Protein AF-0000000078526941 (afdb_homodimer)

Solvent-accessible surface area (backbone atoms only — not comparable to full-atom values): 28448 Å² total; per-residue (Å²): 133,86,67,79,76,49,53,84,57,58,73,70,50,48,55,51,50,52,54,52,51,52,60,54,67,72,49,60,57,51,63,26,25,30,40,32,34,71,76,80,59,35,46,55,69,40,60,21,77,49,77,36,78,25,61,49,45,51,50,58,53,51,48,50,30,51,52,49,33,34,74,72,66,79,38,60,50,76,45,76,42,67,46,41,68,89,61,43,47,74,73,50,45,61,66,61,71,40,65,74,49,40,65,40,28,41,50,33,33,51,42,41,25,56,22,48,49,10,31,24,35,42,41,53,48,41,67,73,65,32,58,67,53,34,42,48,45,40,45,70,73,67,35,83,68,46,43,73,68,62,60,72,84,41,59,69,47,45,73,72,69,48,60,34,31,28,24,34,44,56,52,48,50,53,52,46,30,28,73,71,27,61,39,91,34,49,68,59,10,50,51,53,47,54,49,24,48,54,42,66,74,50,69,28,57,42,41,54,38,64,71,41,96,80,44,52,59,46,29,38,40,52,18,63,51,95,33,26,38,35,41,33,35,35,40,49,51,93,55,30,30,39,40,24,42,40,30,38,66,26,55,44,66,63,50,36,51,48,42,16,50,51,43,39,52,51,49,48,66,66,44,58,88,105,134,85,66,79,76,49,53,83,58,58,73,71,50,48,55,49,50,53,53,52,51,52,58,55,67,72,49,61,57,51,65,26,25,31,39,33,35,69,76,81,60,35,46,56,68,43,60,22,76,50,76,36,77,26,62,50,44,51,50,58,52,51,48,51,28,52,53,49,33,34,74,71,66,79,38,60,50,77,45,75,41,66,48,42,69,88,60,44,45,74,66,54,50,60,67,61,72,38,62,74,49,40,65,40,29,42,48,33,31,51,43,41,25,54,22,47,49,10,31,25,35,41,41,53,46,41,67,73,65,33,58,67,55,34,41,49,45,41,44,71,71,67,36,82,67,44,44,72,68,61,59,73,83,42,58,68,46,45,74,71,68,48,60,36,29,28,23,33,45,58,51,47,50,52,52,46,30,27,74,71,26,60,39,92,34,50,68,59,10,50,51,54,46,55,47,25,48,56,43,66,75,51,72,29,57,41,40,54,38,64,70,42,94,80,44,53,56,46,31,37,42,53,17,63,52,94,32,26,39,35,40,34,34,36,41,49,50,93,56,31,30,38,40,25,42,40,31,38,66,25,53,44,66,62,50,37,51,48,43,17,50,51,43,40,52,51,49,47,66,66,45,55,88,106

Structure (mmCIF, N/CA/C/O backbone):
data_AF-0000000078526941-model_v1
#
loop_
_entity.id
_entity.type
_entity.pdbx_description
1 polymer Beta-lactamase
#
loop_
_atom_site.group_PDB
_atom_site.id
_atom_site.type_symbol
_atom_site.label_atom_id
_atom_site.label_alt_id
_atom_site.label_comp_id
_atom_site.label_asym_id
_atom_site.label_entity_id
_atom_site.label_seq_id
_atom_site.pdbx_PDB_ins_code
_atom_site.Cartn_x
_atom_site.Cartn_y
_atom_site.Cartn_z
_atom_site.occupancy
_atom_site.B_iso_or_equiv
_atom_site.auth_seq_id
_a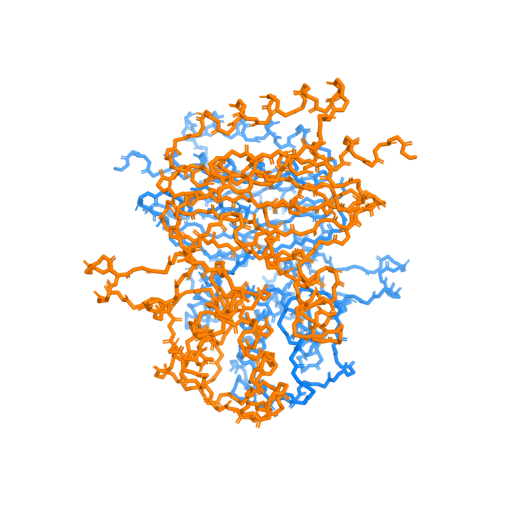tom_site.auth_comp_id
_atom_site.auth_asym_id
_atom_site.auth_atom_id
_atom_site.pdbx_PDB_model_num
ATOM 1 N N . MET A 1 1 ? 6.113 37.344 11.961 1 23.55 1 MET A N 1
ATOM 2 C CA . MET A 1 1 ? 7.398 36.781 11.57 1 23.55 1 MET A CA 1
ATOM 3 C C . MET A 1 1 ? 8.016 36 12.727 1 23.55 1 MET A C 1
ATOM 5 O O . MET A 1 1 ? 9.242 35.875 12.82 1 23.55 1 MET A O 1
ATOM 9 N N . SER A 1 2 ? 7.176 35.531 13.719 1 27.25 2 SER A N 1
ATOM 10 C CA . SER A 1 2 ? 7.504 34.906 15.008 1 27.25 2 SER A CA 1
ATOM 11 C C . SER A 1 2 ? 8.234 33.594 14.812 1 27.25 2 SER A C 1
ATOM 13 O O . SER A 1 2 ? 7.707 32.656 14.195 1 27.25 2 SER A O 1
ATOM 15 N N . GLY A 1 3 ? 9.555 33.656 14.625 1 29.44 3 GLY A N 1
ATOM 16 C CA . GLY A 1 3 ? 10.531 32.562 14.547 1 29.44 3 GLY A CA 1
ATOM 17 C C . GLY A 1 3 ? 10.414 31.578 15.68 1 29.44 3 GLY A C 1
ATOM 18 O O . GLY A 1 3 ? 10.516 31.938 16.859 1 29.44 3 GLY A O 1
ATOM 19 N N . CYS A 1 4 ? 9.594 30.578 15.633 1 35.75 4 CYS A N 1
ATOM 20 C CA . CYS A 1 4 ? 9.633 29.578 16.703 1 35.75 4 CYS A CA 1
ATOM 21 C C . CYS A 1 4 ? 11.062 29.281 17.125 1 35.75 4 CYS A C 1
ATOM 23 O O . CYS A 1 4 ? 11.898 28.906 16.297 1 35.75 4 CYS A O 1
ATOM 25 N N . GLN A 1 5 ? 11.508 29.984 18.125 1 34.91 5 GLN A N 1
ATOM 26 C CA . GLN A 1 5 ? 12.828 29.812 18.703 1 34.91 5 GLN A CA 1
ATOM 27 C C . GLN A 1 5 ? 13.07 28.359 19.094 1 34.91 5 GLN A C 1
ATOM 29 O O . GLN A 1 5 ? 12.469 27.859 20.047 1 34.91 5 GLN A O 1
ATOM 34 N N . PHE A 1 6 ? 13.305 27.469 18.094 1 45.41 6 PHE A N 1
ATOM 35 C CA . PHE A 1 6 ? 13.852 26.141 18.391 1 45.41 6 PHE A CA 1
ATOM 36 C C . PHE A 1 6 ? 14.977 26.25 19.406 1 45.41 6 PHE A C 1
ATOM 38 O O . PHE A 1 6 ? 15.867 27.078 19.281 1 45.41 6 PHE A O 1
ATOM 45 N N . ARG A 1 7 ? 14.672 25.922 20.594 1 49.41 7 ARG A N 1
ATOM 46 C CA . ARG A 1 7 ? 15.711 25.844 21.609 1 49.41 7 ARG A CA 1
ATOM 47 C C . ARG A 1 7 ? 17 25.25 21.047 1 49.41 7 ARG A C 1
ATOM 49 O O . ARG A 1 7 ? 16.953 24.297 20.281 1 49.41 7 ARG A O 1
ATOM 56 N N . PRO A 1 8 ? 18.078 25.812 21.375 1 45.41 8 PRO A N 1
ATOM 57 C CA . PRO A 1 8 ? 19.406 25.344 20.969 1 45.41 8 PRO A CA 1
ATOM 58 C C . PRO A 1 8 ? 19.672 23.891 21.375 1 45.41 8 PRO A C 1
ATOM 60 O O . PRO A 1 8 ? 19.484 23.531 22.531 1 45.41 8 PRO A O 1
ATOM 63 N N . ALA A 1 9 ? 19.438 22.906 20.5 1 49.16 9 ALA A N 1
ATOM 64 C CA . ALA A 1 9 ? 19.688 21.484 20.719 1 49.16 9 ALA A CA 1
ATOM 65 C C . ALA A 1 9 ? 21.094 21.266 21.297 1 49.16 9 ALA A C 1
ATOM 67 O O . ALA A 1 9 ? 22 22.047 21.016 1 49.16 9 ALA A O 1
ATOM 68 N N . GLY A 1 10 ? 21.203 20.469 22.266 1 49.44 10 GLY A N 1
ATOM 69 C CA . GLY A 1 10 ? 22.531 20.031 22.703 1 49.44 10 GLY A CA 1
ATOM 70 C C . GLY A 1 10 ? 23.422 19.641 21.547 1 49.44 10 GLY A C 1
ATOM 71 O O . GLY A 1 10 ? 22.953 19.438 20.422 1 49.44 10 GLY A O 1
ATOM 72 N N . SER A 1 11 ? 24.812 19.703 21.672 1 49.84 11 SER A N 1
ATOM 73 C CA . SER A 1 11 ? 25.875 19.484 20.688 1 49.84 11 SER A CA 1
ATOM 74 C C . SER A 1 11 ? 25.562 18.297 19.797 1 49.84 11 SER A C 1
ATOM 76 O O . SER A 1 11 ? 25.719 18.359 18.578 1 49.84 11 SER A O 1
ATOM 78 N N . 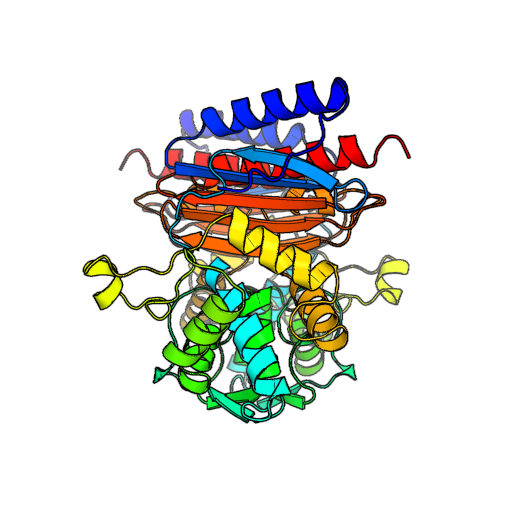LEU A 1 12 ? 25.078 17.203 20.297 1 51.94 12 LEU A N 1
ATOM 79 C CA . LEU A 1 12 ? 24.797 16 19.531 1 51.94 12 LEU A CA 1
ATOM 80 C C . LEU A 1 12 ? 23.625 16.203 18.578 1 51.94 12 LEU A C 1
ATOM 82 O O . LEU A 1 12 ? 23.625 15.703 17.453 1 51.94 12 LEU A O 1
ATOM 86 N N . PHE A 1 13 ? 22.828 17.016 19 1 66.38 13 PHE A N 1
ATOM 87 C CA . PHE A 1 13 ? 21.672 17.266 18.156 1 66.38 13 PHE A CA 1
ATOM 88 C C . PHE A 1 13 ? 22.031 18.219 17.016 1 66.38 13 PHE A C 1
ATOM 90 O O . PHE A 1 13 ? 21.531 18.078 15.898 1 66.38 13 PHE A O 1
ATOM 97 N N . ILE A 1 14 ? 23.031 18.969 17.328 1 69.06 14 ILE A N 1
ATOM 98 C CA . ILE A 1 14 ? 23.469 19.906 16.297 1 69.06 14 ILE A CA 1
ATOM 99 C C . ILE A 1 14 ? 24.156 19.156 15.172 1 69.06 14 ILE A C 1
ATOM 101 O O . ILE A 1 14 ? 23.922 19.438 13.992 1 69.06 14 ILE A O 1
ATOM 105 N N . GLY A 1 15 ? 24.984 18.188 15.531 1 75.06 15 GLY A N 1
ATOM 106 C CA . GLY A 1 15 ? 25.656 17.375 14.531 1 75.06 15 GLY A CA 1
ATOM 107 C C . GLY A 1 15 ? 24.688 16.594 13.656 1 75.06 15 GLY A C 1
ATOM 108 O O . GLY A 1 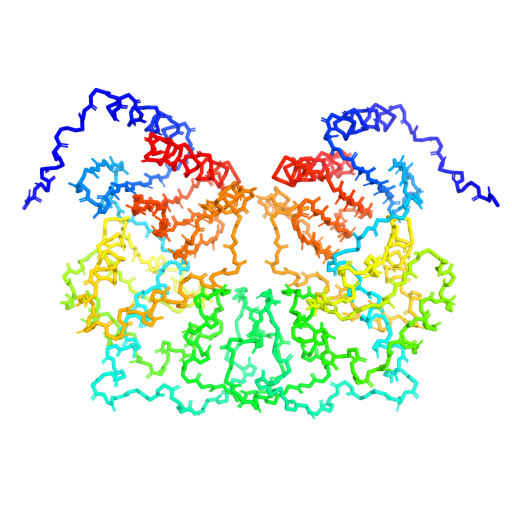15 ? 24.859 16.531 12.438 1 75.06 15 GLY A O 1
ATOM 109 N N . MET A 1 16 ? 23.688 16.141 14.203 1 83.88 16 MET A N 1
ATOM 110 C CA . MET A 1 16 ? 22.703 15.359 13.461 1 83.88 16 MET A CA 1
ATOM 111 C C . MET A 1 16 ? 21.922 16.234 12.5 1 83.88 16 MET A C 1
ATOM 113 O O . MET A 1 16 ? 21.641 15.844 11.367 1 83.88 16 MET A O 1
ATOM 117 N N . ASN A 1 17 ? 21.688 17.391 12.992 1 90.44 17 ASN A N 1
ATOM 118 C CA . ASN A 1 17 ? 20.984 18.344 12.148 1 90.44 17 ASN A CA 1
ATOM 119 C C . ASN A 1 17 ? 21.75 18.641 10.867 1 90.44 17 ASN A C 1
ATOM 121 O O . ASN A 1 17 ? 21.172 18.625 9.773 1 90.44 17 ASN A O 1
ATOM 125 N N . ASP A 1 18 ? 23.016 18.844 11.023 1 92.75 18 ASP A N 1
ATOM 126 C CA . ASP A 1 18 ? 23.844 19.172 9.867 1 92.75 18 ASP A CA 1
ATOM 127 C C . ASP A 1 18 ? 23.938 17.984 8.906 1 92.75 18 ASP A C 1
ATOM 129 O O . ASP A 1 18 ? 23.922 18.172 7.684 1 92.75 18 ASP A O 1
ATOM 133 N N . GLU A 1 19 ? 24.062 16.875 9.445 1 94.81 19 GLU A N 1
ATOM 134 C CA . GLU A 1 19 ? 24.156 15.68 8.625 1 94.81 19 GLU A CA 1
ATOM 135 C C . GLU A 1 19 ? 22.891 15.461 7.816 1 94.81 19 GLU A C 1
ATOM 137 O O . GLU A 1 19 ? 22.938 15.086 6.645 1 94.81 19 GLU A O 1
ATOM 142 N N . ILE A 1 20 ? 21.781 15.625 8.453 1 97 20 ILE A N 1
ATOM 143 C CA . ILE A 1 20 ? 20.484 15.438 7.785 1 97 20 ILE A CA 1
ATOM 144 C C . ILE A 1 20 ? 20.312 16.484 6.684 1 97 20 ILE A C 1
ATOM 146 O O . ILE A 1 20 ? 19.938 16.141 5.559 1 97 20 ILE A O 1
ATOM 150 N N . ILE A 1 21 ? 20.641 17.703 6.98 1 96.44 21 ILE A N 1
ATOM 151 C CA . ILE A 1 21 ? 20.516 18.781 6.004 1 96.44 21 ILE A CA 1
ATOM 152 C C . ILE A 1 21 ? 21.422 18.516 4.809 1 96.44 21 ILE A C 1
ATOM 154 O O . ILE A 1 21 ? 21.031 18.734 3.66 1 96.44 21 ILE A O 1
ATOM 158 N N . GLU A 1 22 ? 22.594 17.984 5.066 1 96.56 22 GLU A N 1
ATOM 159 C CA . GLU A 1 22 ? 23.531 17.641 3.996 1 96.56 22 GLU A CA 1
ATOM 160 C C . GLU A 1 22 ? 22.938 16.578 3.078 1 96.56 22 GLU A C 1
ATOM 162 O O . GLU A 1 22 ? 23.078 16.656 1.856 1 96.56 22 GLU A O 1
ATOM 167 N N . LYS A 1 23 ? 22.359 15.578 3.643 1 97.75 23 LYS A N 1
ATOM 168 C CA . LYS A 1 23 ? 21.703 14.539 2.854 1 97.75 23 LYS A CA 1
ATOM 169 C C . LYS A 1 23 ? 20.594 15.125 1.984 1 97.75 23 LYS A C 1
ATOM 171 O O . LYS A 1 23 ? 20.453 14.758 0.818 1 97.75 23 LYS A O 1
ATOM 176 N N . LEU A 1 24 ? 19.812 16.031 2.557 1 98.44 24 LEU A N 1
ATOM 177 C CA . LEU A 1 24 ? 18.703 16.641 1.848 1 98.44 24 LEU A CA 1
ATOM 178 C C . LEU A 1 24 ? 19.188 17.531 0.708 1 98.44 24 LEU A C 1
ATOM 180 O O . LEU A 1 24 ? 18.578 17.578 -0.362 1 98.44 24 LEU A O 1
ATOM 184 N N . GLU A 1 25 ? 20.281 18.203 0.918 1 97.75 25 GLU A N 1
ATOM 185 C CA . GLU A 1 25 ? 20.828 19.141 -0.053 1 97.75 25 GLU A CA 1
ATOM 186 C C . GLU A 1 25 ? 21.375 18.406 -1.282 1 97.75 25 GLU A C 1
ATOM 188 O O . GLU A 1 25 ? 21.5 19 -2.355 1 97.75 25 GLU A O 1
ATOM 193 N N . GLN A 1 26 ? 21.641 17.141 -1.197 1 98 26 GLN A N 1
ATOM 194 C CA . GLN A 1 26 ? 22.203 16.359 -2.297 1 98 26 GLN A CA 1
ATOM 195 C C . GLN A 1 26 ? 21.109 15.898 -3.264 1 98 26 GLN A C 1
ATOM 197 O O . GLN A 1 26 ? 21.406 15.445 -4.371 1 98 26 GLN A O 1
ATOM 202 N N . LEU A 1 27 ? 19.891 16.016 -2.84 1 98.56 27 LEU A N 1
ATOM 203 C CA . LEU A 1 27 ? 18.781 15.602 -3.684 1 98.56 27 LEU A CA 1
ATOM 204 C C . LEU A 1 27 ? 18.406 16.703 -4.68 1 98.56 27 LEU A C 1
ATOM 206 O O . LEU A 1 27 ? 18.438 17.891 -4.34 1 98.56 27 LEU A O 1
ATOM 210 N N . PRO A 1 28 ? 18.125 16.391 -5.887 1 98.62 28 PRO A N 1
ATOM 211 C CA . PRO A 1 28 ? 17.641 17.391 -6.832 1 98.62 28 PRO A CA 1
ATOM 212 C C . PRO A 1 28 ? 16.219 17.875 -6.516 1 98.62 28 PRO A C 1
ATOM 214 O O . PRO A 1 28 ? 15.484 17.188 -5.805 1 98.62 28 PRO A O 1
ATOM 217 N N . GLY A 1 29 ? 15.836 19.047 -7.035 1 98.69 29 GLY A N 1
ATOM 218 C CA . GLY A 1 29 ? 14.477 19.562 -6.918 1 98.69 29 GLY A CA 1
ATOM 219 C C . GLY A 1 29 ? 14.258 20.391 -5.664 1 98.69 29 GLY A C 1
ATOM 220 O O . GLY A 1 29 ? 15.203 20.969 -5.125 1 98.69 29 GLY A O 1
ATOM 221 N N . ARG A 1 30 ? 13.047 20.609 -5.301 1 98.81 30 ARG A N 1
ATOM 222 C CA . ARG A 1 30 ? 12.648 21.359 -4.117 1 98.81 30 ARG A CA 1
ATOM 223 C C . ARG A 1 30 ? 12.352 20.422 -2.949 1 98.81 30 ARG A C 1
ATOM 225 O O . ARG A 1 30 ? 11.391 19.641 -2.996 1 98.81 30 ARG A O 1
ATOM 232 N N . ILE A 1 31 ? 13.156 20.5 -1.994 1 98.81 31 ILE A N 1
ATOM 233 C CA . ILE A 1 31 ? 13.055 19.625 -0.825 1 98.81 31 ILE A CA 1
ATOM 234 C C . ILE A 1 31 ? 12.727 20.469 0.41 1 98.81 31 ILE A C 1
ATOM 236 O O . ILE A 1 31 ? 13.273 21.562 0.594 1 98.81 31 ILE A O 1
ATOM 240 N N . SER A 1 32 ? 11.797 20.047 1.184 1 98.81 32 SER A N 1
ATOM 241 C CA . SER A 1 32 ? 11.43 20.656 2.463 1 98.81 32 SER A CA 1
ATOM 242 C C . SER A 1 32 ? 11.391 19.609 3.572 1 98.81 32 SER A C 1
ATOM 244 O O . SER A 1 32 ? 11.125 18.422 3.314 1 98.81 32 SER A O 1
ATOM 246 N N . PHE A 1 33 ? 11.727 20.031 4.773 1 98.81 33 PHE A N 1
ATOM 247 C CA . PHE A 1 33 ? 11.844 19.109 5.898 1 98.81 33 PHE A CA 1
ATOM 248 C C . PHE A 1 33 ? 11.508 19.797 7.211 1 98.81 33 PHE A C 1
ATOM 250 O O . PHE A 1 33 ? 11.812 20.984 7.383 1 98.81 33 PHE A O 1
ATOM 257 N N . LEU A 1 34 ? 10.828 19.109 8.07 1 98.81 34 LEU A N 1
ATOM 258 C CA . LEU A 1 34 ? 10.531 19.562 9.422 1 98.81 34 LEU A CA 1
ATOM 259 C C . LEU A 1 34 ? 10.664 18.438 10.43 1 98.81 34 LEU A C 1
ATOM 261 O O . LEU A 1 34 ? 10.18 17.328 10.188 1 98.81 34 LEU A O 1
ATOM 265 N N . TYR A 1 35 ? 11.383 18.625 11.469 1 98.5 35 TYR A N 1
ATOM 266 C CA . TYR A 1 35 ? 11.516 17.719 12.602 1 98.5 35 TYR A CA 1
ATOM 267 C C . TYR A 1 35 ? 11.203 18.438 13.914 1 98.5 35 TYR A C 1
ATOM 269 O O . TYR A 1 35 ? 11.602 19.578 14.109 1 98.5 35 TYR A O 1
ATOM 277 N N . GLU A 1 36 ? 10.469 17.797 14.773 1 97.94 36 GLU A N 1
ATOM 278 C CA . GLU A 1 36 ? 10.203 18.297 16.109 1 97.94 36 GLU A CA 1
ATOM 279 C C . GLU A 1 36 ? 10.078 17.156 17.125 1 97.94 36 GLU A C 1
ATOM 281 O O . GLU A 1 36 ? 9.281 16.234 16.938 1 97.94 36 GLU A O 1
ATOM 286 N N . ASN A 1 37 ? 10.914 17.156 18.172 1 97.06 37 ASN A N 1
ATOM 287 C CA . ASN A 1 37 ? 10.719 16.281 19.328 1 97.06 37 ASN A CA 1
ATOM 288 C C . ASN A 1 37 ? 9.492 16.688 20.141 1 97.06 37 ASN A C 1
ATOM 290 O O . ASN A 1 37 ? 9.43 17.797 20.656 1 97.06 37 ASN A O 1
ATOM 294 N N . LEU A 1 38 ? 8.555 15.852 20.25 1 97.94 38 LEU A N 1
ATOM 295 C CA . LEU A 1 38 ? 7.262 16.25 20.812 1 97.94 38 LEU A CA 1
ATOM 296 C C . LEU A 1 38 ? 7.289 16.203 22.328 1 97.94 38 LEU A C 1
ATOM 298 O O . LEU A 1 38 ? 6.367 16.688 22.984 1 97.94 38 LEU A O 1
ATOM 302 N N . LYS A 1 39 ? 8.297 15.672 22.906 1 95.19 39 LYS A N 1
ATOM 303 C CA . LYS A 1 39 ? 8.492 15.695 24.359 1 95.19 39 LYS A CA 1
ATOM 304 C C . LYS A 1 39 ? 9.25 16.953 24.797 1 95.19 39 LYS A C 1
ATOM 306 O O . LYS A 1 39 ? 8.836 17.641 25.719 1 95.19 39 LYS A O 1
ATOM 311 N N . THR A 1 40 ? 10.336 17.312 24.109 1 93.62 40 THR A N 1
ATOM 312 C CA . THR A 1 40 ? 11.227 18.391 24.531 1 93.62 40 THR A CA 1
ATOM 313 C C . THR A 1 40 ? 10.883 19.688 23.812 1 93.62 40 THR A C 1
ATOM 315 O O . THR A 1 40 ? 11.234 20.781 24.281 1 93.62 40 THR A O 1
ATOM 318 N N . GLY A 1 41 ? 10.328 19.562 22.672 1 93.94 41 GLY A N 1
ATOM 319 C CA . GLY A 1 41 ? 10.055 20.734 21.859 1 93.94 41 GLY A CA 1
ATOM 320 C C . GLY A 1 41 ? 11.203 21.109 20.953 1 93.94 41 GLY A C 1
ATOM 321 O O . GLY A 1 41 ? 11.062 22 20.094 1 93.94 41 GLY A O 1
ATOM 322 N N . ASP A 1 42 ? 12.336 20.391 20.984 1 92.81 42 ASP A N 1
ATOM 323 C CA . ASP A 1 42 ? 13.469 20.641 20.109 1 92.81 42 ASP A CA 1
ATOM 324 C C . ASP A 1 42 ? 13.148 20.281 18.672 1 92.81 42 ASP A C 1
ATOM 326 O O . ASP A 1 42 ? 12.359 19.359 18.422 1 92.81 42 ASP A O 1
ATOM 330 N N . GLY A 1 43 ? 13.711 21.062 17.797 1 94.62 43 GLY A N 1
ATOM 331 C CA . GLY A 1 43 ? 13.477 20.75 16.406 1 94.62 43 GLY A CA 1
ATOM 332 C C . GLY A 1 43 ? 14.352 21.547 15.453 1 94.62 43 GLY A C 1
ATOM 333 O O . GLY A 1 43 ? 15.156 22.375 15.891 1 94.62 43 GLY A O 1
ATOM 334 N N . PHE A 1 44 ? 14.344 21.188 14.242 1 96.06 44 PHE A N 1
ATOM 335 C CA . PHE A 1 44 ? 14.969 21.922 13.148 1 96.06 44 PHE A CA 1
ATOM 336 C C . PHE A 1 44 ? 14.195 21.719 11.852 1 96.06 44 PHE A C 1
ATOM 338 O O . PHE A 1 44 ? 13.32 20.844 11.773 1 96.06 44 PHE A O 1
ATOM 345 N N . ALA A 1 45 ? 14.406 22.578 10.945 1 97.69 45 ALA A N 1
ATOM 346 C CA . ALA A 1 45 ? 13.672 22.562 9.68 1 97.69 45 ALA A CA 1
ATOM 347 C C . ALA A 1 45 ? 14.57 22.969 8.516 1 97.69 45 ALA A C 1
ATOM 349 O O . ALA A 1 45 ? 15.648 23.531 8.727 1 97.69 45 ALA A O 1
ATOM 350 N N . TYR A 1 46 ? 14.219 22.594 7.363 1 98.19 46 TYR A N 1
ATOM 351 C CA . TYR A 1 46 ? 14.844 22.922 6.086 1 98.19 46 TYR A CA 1
ATOM 352 C C . TYR A 1 46 ? 13.797 23.312 5.051 1 98.19 46 TYR A C 1
ATOM 354 O O . TYR A 1 46 ? 13.07 22.453 4.535 1 98.19 46 TYR A O 1
ATOM 362 N N . HIS A 1 47 ? 13.586 24.672 4.754 1 98.44 47 HIS A N 1
ATOM 363 C CA . HIS A 1 47 ? 12.641 25.234 3.801 1 98.44 47 HIS A CA 1
ATOM 364 C C . HIS A 1 47 ? 11.211 24.828 4.148 1 98.44 47 HIS A C 1
ATOM 366 O O . HIS A 1 47 ? 10.414 24.516 3.262 1 98.44 47 HIS A O 1
ATOM 372 N N . GLU A 1 48 ? 10.852 24.797 5.434 1 98.19 48 GLU A N 1
ATOM 373 C CA . GLU A 1 48 ? 9.609 24.203 5.91 1 98.19 48 GLU A CA 1
ATOM 374 C C . GLU A 1 48 ? 8.398 25.047 5.512 1 98.19 48 GLU A C 1
ATOM 376 O O . GLU A 1 48 ? 7.27 24.562 5.504 1 98.19 48 GLU A O 1
ATOM 381 N N . GLN A 1 49 ? 8.617 26.328 5.125 1 98.44 49 GLN A N 1
ATOM 382 C CA . GLN A 1 49 ? 7.512 27.219 4.801 1 98.44 49 GLN A CA 1
ATOM 383 C C . GLN A 1 49 ? 7.258 27.25 3.295 1 98.44 49 GLN A C 1
ATOM 385 O O . GLN A 1 49 ? 6.27 27.828 2.84 1 98.44 49 GLN A O 1
ATOM 390 N N . GLU A 1 50 ? 8.125 26.656 2.508 1 98.38 50 GLU A N 1
ATOM 391 C CA . GLU A 1 50 ? 7.996 26.656 1.054 1 98.38 50 GLU A CA 1
ATOM 392 C C . GLU A 1 50 ? 6.746 25.906 0.605 1 98.38 50 GLU A C 1
ATOM 394 O O . GLU A 1 50 ? 6.527 24.766 1.006 1 98.38 50 GLU A O 1
ATOM 399 N N . PRO A 1 51 ? 5.898 26.625 -0.197 1 98.75 51 PRO A N 1
ATOM 400 C CA . PRO A 1 51 ? 4.762 25.891 -0.747 1 98.75 51 PRO A CA 1
ATOM 401 C C . PRO A 1 51 ? 5.195 24.734 -1.645 1 98.75 51 PRO A C 1
ATOM 403 O O . PRO A 1 51 ? 6.102 24.891 -2.465 1 98.75 51 PRO A O 1
ATOM 406 N N . MET A 1 52 ? 4.645 23.609 -1.445 1 98.81 52 MET A N 1
ATOM 407 C CA . MET A 1 52 ? 4.863 22.391 -2.223 1 98.81 52 MET A CA 1
ATOM 408 C C . MET A 1 52 ? 3.557 21.891 -2.826 1 98.81 52 MET A C 1
ATOM 410 O O . MET A 1 52 ? 2.506 21.953 -2.184 1 98.81 52 MET A O 1
ATOM 414 N N . MET A 1 53 ? 3.607 21.406 -4.105 1 98.75 53 MET A N 1
ATOM 415 C CA . MET A 1 53 ? 2.471 20.625 -4.582 1 98.75 53 MET A CA 1
ATOM 416 C C . MET A 1 53 ? 2.199 19.438 -3.654 1 98.75 53 MET A C 1
ATOM 418 O O . MET A 1 53 ? 3.105 18.656 -3.355 1 98.75 53 MET A O 1
ATOM 422 N N . ALA A 1 54 ? 1.015 19.281 -3.252 1 98.81 54 ALA A N 1
ATOM 423 C CA . ALA A 1 54 ? 0.687 18.516 -2.047 1 98.81 54 ALA A CA 1
ATOM 424 C C . ALA A 1 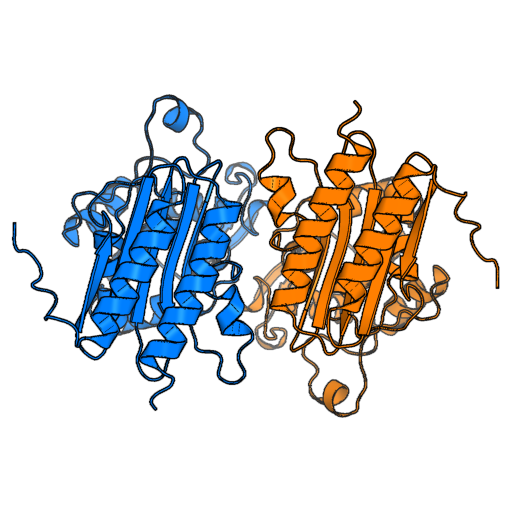54 ? 0.67 17.016 -2.328 1 98.81 54 ALA A C 1
ATOM 426 O O . ALA A 1 54 ? 0.896 16.219 -1.427 1 98.81 54 ALA A O 1
ATOM 427 N N . ALA A 1 55 ? 0.438 16.719 -3.662 1 98 55 ALA A N 1
ATOM 428 C CA . ALA A 1 55 ? 0.023 15.344 -3.92 1 98 55 ALA A CA 1
ATOM 429 C C . ALA A 1 55 ? -1.028 14.891 -2.91 1 98 55 ALA A C 1
ATOM 431 O O . ALA A 1 55 ? -1.971 15.625 -2.613 1 98 55 ALA A O 1
ATOM 432 N N . SER A 1 56 ? -0.917 13.672 -2.363 1 98.69 56 SER A N 1
ATOM 433 C CA . SER A 1 56 ? -1.983 13.102 -1.546 1 98.69 56 SER A CA 1
ATOM 434 C C . SER A 1 56 ? -1.883 13.57 -0.099 1 98.69 56 SER A C 1
ATOM 436 O O . SER A 1 56 ? -2.742 13.25 0.724 1 98.69 56 SER A O 1
ATOM 438 N N . VAL A 1 57 ? -0.941 14.344 0.279 1 98.94 57 VAL A N 1
ATOM 439 C CA . VAL A 1 57 ? -0.839 14.82 1.654 1 98.94 57 VAL A CA 1
ATOM 440 C C . VAL A 1 57 ? -1.967 15.805 1.943 1 98.94 57 VAL A C 1
ATOM 442 O O . VAL A 1 57 ? -2.354 16 3.1 1 98.94 57 VAL A O 1
ATOM 445 N N . ILE A 1 58 ? -2.541 16.406 0.916 1 98.94 58 ILE A N 1
ATOM 446 C CA . ILE A 1 58 ? -3.668 17.312 1.066 1 98.94 58 ILE A CA 1
ATOM 447 C C . ILE A 1 58 ? -4.828 16.594 1.746 1 98.94 58 ILE A C 1
ATOM 449 O O . ILE A 1 58 ? -5.688 17.234 2.365 1 98.94 58 ILE A O 1
ATOM 453 N N . LYS A 1 59 ? -4.852 15.281 1.693 1 98.94 59 LYS A N 1
ATOM 454 C CA . LYS A 1 59 ? -5.941 14.469 2.227 1 98.94 59 LYS A CA 1
ATOM 455 C C . LYS A 1 59 ? -6.023 14.586 3.746 1 98.94 59 LYS A C 1
ATOM 457 O O . LYS A 1 59 ? -7.07 14.328 4.34 1 98.94 59 LYS A O 1
ATOM 462 N N . LEU A 1 60 ? -4.961 14.945 4.422 1 99 60 LEU A N 1
ATOM 463 C CA . LEU A 1 60 ? -4.996 15.219 5.8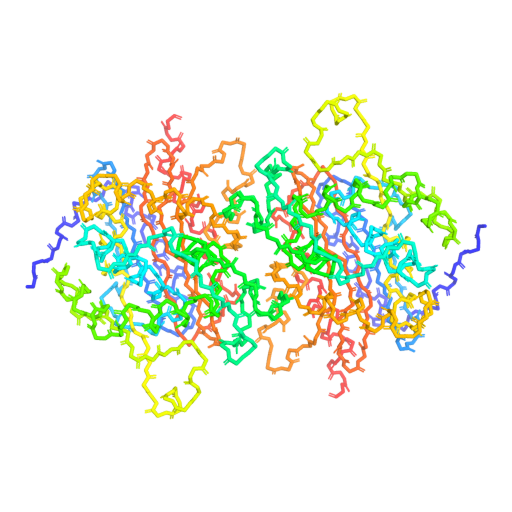55 1 99 60 LEU A CA 1
ATOM 464 C C . LEU A 1 60 ? -5.973 16.344 6.172 1 99 60 LEU A C 1
ATOM 466 O O . LEU A 1 60 ? -6.723 16.266 7.148 1 99 60 LEU A O 1
ATOM 470 N N . PHE A 1 61 ? -5.949 17.312 5.383 1 99 61 PHE A N 1
ATOM 471 C CA . PHE A 1 61 ? -6.766 18.484 5.621 1 99 61 PHE A CA 1
ATOM 472 C C . PHE A 1 61 ? -8.219 18.219 5.262 1 99 61 PHE A C 1
ATOM 474 O O . PHE A 1 61 ? -9.133 18.766 5.898 1 99 61 PHE A O 1
ATOM 481 N N . ILE A 1 62 ? -8.43 17.422 4.254 1 99 62 ILE A N 1
ATOM 482 C CA . ILE A 1 62 ? -9.781 16.969 3.934 1 99 62 ILE A CA 1
ATOM 483 C C . ILE A 1 62 ? -10.344 16.156 5.098 1 99 62 ILE A C 1
ATOM 485 O O . ILE A 1 62 ? -11.508 16.328 5.477 1 99 62 ILE A O 1
ATOM 489 N N . MET A 1 63 ? -9.5 15.289 5.68 1 99 63 MET A N 1
ATOM 490 C CA . MET A 1 63 ? -9.922 14.531 6.855 1 99 63 MET A CA 1
ATOM 491 C C . MET A 1 63 ? -10.297 15.469 8 1 99 63 MET A C 1
ATOM 493 O O . MET A 1 63 ? -11.328 15.273 8.648 1 99 63 MET A O 1
ATOM 497 N N . ALA A 1 64 ? -9.484 16.469 8.258 1 98.94 64 ALA A N 1
ATOM 498 C CA . ALA A 1 64 ? -9.797 17.438 9.312 1 98.94 64 ALA A CA 1
ATOM 499 C C . ALA A 1 64 ? -11.148 18.109 9.07 1 98.94 64 ALA A C 1
ATOM 501 O O . ALA A 1 64 ? -11.953 18.25 10 1 98.94 64 ALA A O 1
ATOM 502 N N . ALA A 1 65 ? -11.391 18.484 7.852 1 98.94 65 ALA A N 1
ATOM 503 C CA . ALA A 1 65 ? -12.656 19.125 7.504 1 98.94 65 ALA A CA 1
ATOM 504 C C . ALA A 1 65 ? -13.828 18.172 7.715 1 98.94 65 ALA A C 1
ATOM 506 O O . ALA A 1 65 ? -14.898 18.578 8.172 1 98.94 65 ALA A O 1
ATOM 507 N N . ALA A 1 66 ? -13.68 16.922 7.328 1 98.94 66 ALA A N 1
ATOM 508 C CA . ALA A 1 66 ? -14.734 15.93 7.523 1 98.94 66 ALA A CA 1
ATOM 509 C C . ALA A 1 66 ? -15.102 15.812 9 1 98.94 66 ALA A C 1
ATOM 511 O O . ALA A 1 66 ? -16.281 15.805 9.352 1 98.94 66 ALA A O 1
ATOM 512 N N . PHE A 1 67 ? -14.117 15.727 9.836 1 98.94 67 PHE A N 1
ATOM 513 C CA . PHE A 1 67 ? -14.367 15.586 11.266 1 98.94 67 PHE A CA 1
ATOM 514 C C . PHE A 1 67 ? -14.977 16.859 11.836 1 98.94 67 PHE A C 1
ATOM 516 O O . PHE A 1 67 ? -15.844 16.812 12.711 1 98.94 67 PHE A O 1
ATOM 523 N N . GLU A 1 68 ? -14.492 18.047 11.375 1 98.75 68 GLU A N 1
ATOM 524 C CA . GLU A 1 68 ? -15.078 19.297 11.812 1 98.75 68 GLU A CA 1
ATOM 525 C C . GLU A 1 68 ? -16.562 19.375 11.461 1 98.75 68 GLU A C 1
ATOM 527 O O . GLU A 1 68 ? -17.391 19.734 12.305 1 98.75 68 GLU A O 1
ATOM 532 N N . LYS A 1 69 ? -16.922 19.016 10.266 1 98.5 69 LYS A N 1
ATOM 533 C CA . LYS A 1 69 ? -18.312 19.047 9.82 1 98.5 69 LYS A CA 1
ATOM 534 C C . LYS A 1 69 ? -19.141 18 10.555 1 98.5 69 LYS A C 1
ATOM 536 O O . LYS A 1 69 ? -20.328 18.219 10.828 1 98.5 69 LYS A O 1
ATOM 541 N N . SER A 1 70 ? -18.516 16.859 10.789 1 98.44 70 SER A N 1
ATOM 542 C CA . SER A 1 70 ? -19.219 15.852 11.586 1 98.44 70 SER A CA 1
ATOM 543 C C . SER A 1 70 ? -19.547 16.375 12.977 1 98.44 70 SER A C 1
ATOM 545 O O . SER A 1 70 ? -20.641 16.156 13.484 1 98.44 70 SER A O 1
ATOM 547 N N . LYS A 1 71 ? -18.609 17.062 13.617 1 97.88 71 LYS A N 1
ATOM 548 C CA . LYS A 1 71 ? -18.812 17.641 14.938 1 97.88 71 LYS A CA 1
ATOM 549 C C . LYS A 1 71 ? -19.938 18.688 14.914 1 97.88 71 LYS A C 1
ATOM 551 O O . LYS A 1 71 ? -20.719 18.781 15.859 1 97.88 71 LYS A O 1
ATOM 556 N N . LYS A 1 72 ? -20.016 19.375 13.859 1 96.94 72 LYS A N 1
ATOM 557 C CA . LYS A 1 72 ? -21.031 20.406 13.703 1 96.94 72 LYS A CA 1
ATOM 558 C C . LYS A 1 72 ? -22.375 19.828 13.297 1 96.94 72 LYS A C 1
ATOM 560 O O . LYS A 1 72 ? -23.391 20.531 13.273 1 96.94 72 LYS A O 1
ATOM 565 N N . GLY A 1 73 ? -22.375 18.609 12.938 1 97.38 73 GLY A N 1
ATOM 566 C CA . GLY A 1 73 ? -23.609 17.922 12.602 1 97.38 73 GLY A CA 1
ATOM 567 C C . GLY A 1 73 ? -24.016 18.078 11.148 1 97.38 73 GLY A C 1
ATOM 568 O O . GLY A 1 73 ? -25.125 17.703 10.758 1 97.38 73 GLY A O 1
ATOM 569 N N . THR A 1 74 ? -23.156 18.562 10.305 1 97.25 74 THR A N 1
ATOM 570 C CA . THR A 1 74 ? -23.5 18.828 8.906 1 97.25 74 THR A CA 1
ATOM 571 C C . THR A 1 74 ? -22.922 17.734 8 1 97.25 74 THR A C 1
ATOM 573 O O . THR A 1 74 ? -23.094 17.797 6.781 1 97.25 74 THR A O 1
ATOM 576 N N . PHE A 1 75 ? -22.25 16.766 8.508 1 97.75 75 PHE A N 1
ATOM 577 C CA . PHE A 1 75 ? -21.766 15.562 7.848 1 97.75 75 PHE A CA 1
ATOM 578 C C . PHE A 1 75 ? -21.875 14.359 8.773 1 97.75 75 PHE A C 1
ATOM 580 O O . PHE A 1 75 ? -21.438 14.406 9.922 1 97.75 75 PHE A O 1
ATOM 587 N N . GLN A 1 76 ? -22.516 13.352 8.352 1 97.5 76 GLN A N 1
ATOM 588 C CA . GLN A 1 76 ? -22.703 12.156 9.172 1 97.5 76 GLN A CA 1
ATOM 589 C C . GLN A 1 76 ? -21.75 11.047 8.742 1 97.5 76 GLN A C 1
ATOM 591 O O . GLN A 1 76 ? -21.875 10.5 7.641 1 97.5 76 GLN A O 1
ATOM 596 N N . MET A 1 77 ? -20.938 10.641 9.656 1 98.31 77 MET A N 1
ATOM 597 C CA . MET A 1 77 ? -19.891 9.648 9.391 1 98.31 77 MET A CA 1
ATOM 598 C C . MET A 1 77 ? -20.5 8.281 9.102 1 98.31 77 MET A C 1
ATOM 600 O O . MET A 1 77 ? -19.891 7.461 8.406 1 98.31 77 MET A O 1
ATOM 604 N N . GLU A 1 78 ? -21.688 8.07 9.539 1 98.06 78 GLU A N 1
ATOM 605 C CA . GLU A 1 78 ? -22.281 6.742 9.438 1 98.06 78 GLU A CA 1
ATOM 606 C C . GLU A 1 78 ? -23.203 6.645 8.227 1 98.06 78 GLU A C 1
ATOM 608 O O . GLU A 1 78 ? -23.625 5.551 7.848 1 98.06 78 GLU A O 1
ATOM 613 N N . GLU A 1 79 ? -23.469 7.781 7.602 1 98.06 79 GLU A N 1
ATOM 614 C CA . GLU A 1 79 ? -24.312 7.781 6.414 1 98.06 79 GLU A CA 1
ATOM 615 C C . GLU A 1 79 ? -23.719 6.93 5.301 1 98.06 79 GLU A C 1
ATOM 617 O O . GLU A 1 79 ? -22.5 6.926 5.105 1 98.06 79 GLU A O 1
ATOM 622 N N . LEU A 1 80 ? -24.609 6.23 4.562 1 98.31 80 LEU A N 1
ATOM 623 C CA . LEU A 1 80 ? -24.156 5.387 3.461 1 98.31 80 LEU A CA 1
ATOM 624 C C . LEU A 1 80 ? -24.172 6.156 2.145 1 98.31 80 LEU A C 1
ATOM 626 O O . LEU A 1 80 ? -25.094 6.934 1.888 1 98.31 80 LEU A O 1
ATOM 630 N N . PHE A 1 81 ? -23.156 5.961 1.375 1 98.12 81 PHE A N 1
ATOM 631 C CA . PHE A 1 81 ? -22.984 6.527 0.041 1 98.12 81 PHE A CA 1
ATOM 632 C C . PHE A 1 81 ? -22.703 5.434 -0.981 1 98.12 81 PHE A C 1
ATOM 634 O O . PHE A 1 81 ? -21.891 4.543 -0.731 1 98.12 81 PHE A O 1
ATOM 641 N N . ALA A 1 82 ? -23.406 5.477 -2.084 1 98.19 82 ALA A N 1
ATOM 642 C CA . ALA A 1 82 ? -23.078 4.586 -3.195 1 98.19 82 ALA A CA 1
ATOM 643 C C . ALA A 1 82 ? -21.953 5.16 -4.043 1 98.19 82 ALA A C 1
ATOM 645 O O . ALA A 1 82 ? -22.031 6.309 -4.496 1 98.19 82 ALA A O 1
ATOM 646 N N . VAL A 1 83 ? -20.906 4.402 -4.191 1 98.44 83 VAL A N 1
ATOM 647 C CA . VAL A 1 83 ? -19.828 4.816 -5.082 1 98.44 83 VAL A CA 1
ATOM 648 C C . VAL A 1 83 ? -20.047 4.215 -6.473 1 98.44 83 VAL A C 1
ATOM 650 O O . VAL A 1 83 ? -19.953 2.998 -6.648 1 98.44 83 VAL A O 1
ATOM 653 N N . LYS A 1 84 ? -20.203 5.094 -7.426 1 97.75 84 LYS A N 1
ATOM 654 C CA . LYS A 1 84 ? -20.516 4.66 -8.781 1 97.75 84 LYS A CA 1
ATOM 655 C C . LYS A 1 84 ? -19.297 4.73 -9.688 1 97.75 84 LYS A C 1
ATOM 657 O O . LYS A 1 84 ? -18.328 5.434 -9.375 1 97.75 84 LYS A O 1
ATOM 662 N N . LYS A 1 85 ? -19.359 3.994 -10.781 1 96.06 85 LYS A N 1
ATOM 663 C CA . LYS A 1 85 ? -18.266 3.957 -11.75 1 96.06 85 LYS A CA 1
ATOM 664 C C . LYS A 1 85 ? -17.891 5.359 -12.211 1 96.06 85 LYS A C 1
ATOM 666 O O . LYS A 1 85 ? -16.719 5.645 -12.461 1 96.06 85 LYS A O 1
ATOM 671 N N . GLU A 1 86 ? -18.859 6.262 -12.344 1 95.69 86 GLU A N 1
ATOM 672 C CA . GLU A 1 86 ? -18.625 7.621 -12.82 1 95.69 86 GLU A CA 1
ATOM 673 C C . GLU A 1 86 ? -17.812 8.43 -11.812 1 95.69 86 GLU A C 1
ATOM 675 O O . GLU A 1 86 ? -17.203 9.445 -12.156 1 95.69 86 GLU A O 1
ATOM 680 N N . ASP A 1 87 ? -17.828 7.973 -10.57 1 94.94 87 ASP A N 1
ATOM 681 C CA . ASP A 1 87 ? -17.078 8.648 -9.508 1 94.94 87 ASP A CA 1
ATOM 682 C C . ASP A 1 87 ? -15.617 8.203 -9.492 1 94.94 87 ASP A C 1
ATOM 684 O O . ASP A 1 87 ? -14.773 8.844 -8.859 1 94.94 87 ASP A O 1
ATOM 688 N N . CYS A 1 88 ? -15.32 7.168 -10.141 1 96.75 88 CYS A N 1
ATOM 689 C CA . CYS A 1 88 ? -14.031 6.496 -9.992 1 96.75 88 CYS A CA 1
ATOM 690 C C . CYS A 1 88 ? -12.945 7.211 -10.781 1 96.75 88 CYS A C 1
ATOM 692 O O . CYS A 1 88 ? -13.188 7.688 -11.891 1 96.75 88 CYS A O 1
ATOM 694 N N . VAL A 1 89 ? -11.82 7.359 -10.203 1 95.88 89 VAL A N 1
ATOM 695 C CA . VAL A 1 89 ? -10.625 7.91 -10.828 1 95.88 89 VAL A CA 1
ATOM 696 C C . VAL A 1 89 ? -9.43 6.992 -10.562 1 95.88 89 VAL A C 1
ATOM 698 O O . VAL A 1 89 ? -9.445 6.207 -9.617 1 95.88 89 VAL A O 1
ATOM 701 N N . PRO A 1 90 ? -8.344 7.148 -11.438 1 87.5 90 PRO A N 1
ATOM 702 C CA . PRO A 1 90 ? -7.137 6.363 -11.164 1 87.5 90 PRO A CA 1
ATOM 703 C C . PRO A 1 90 ? -6.312 6.922 -10.008 1 87.5 90 PRO A C 1
ATOM 705 O O . PRO A 1 90 ? -6.496 8.078 -9.617 1 87.5 90 PRO A O 1
ATOM 708 N N . SER A 1 91 ? -5.473 6.492 -9.5 1 75.56 91 SER A N 1
ATOM 709 C CA . SER A 1 91 ? -5.102 5.078 -9.531 1 75.56 91 SER A CA 1
ATOM 710 C C . SER A 1 91 ? -4.957 4.516 -8.117 1 75.56 91 SER A C 1
ATOM 712 O O . SER A 1 91 ? -5.383 3.393 -7.848 1 75.56 91 SER A O 1
ATOM 714 N N . CYS A 1 92 ? -4.578 5.23 -7.016 1 87.62 92 CYS A N 1
ATOM 715 C CA . CYS A 1 92 ? -4.391 4.625 -5.699 1 87.62 92 CYS A CA 1
ATOM 716 C C . CYS A 1 92 ? -5.727 4.398 -5.008 1 87.62 92 CYS A C 1
ATOM 718 O O . CYS A 1 92 ? -6.66 5.188 -5.172 1 87.62 92 CYS A O 1
ATOM 720 N N . GLY A 1 93 ? -5.789 3.34 -4.383 1 96.06 93 GLY A N 1
ATOM 721 C CA . GLY A 1 93 ? -6.973 3.084 -3.576 1 96.06 93 GLY A CA 1
ATOM 722 C C . GLY A 1 93 ? -7.66 1.779 -3.924 1 96.06 93 GLY A C 1
ATOM 723 O O .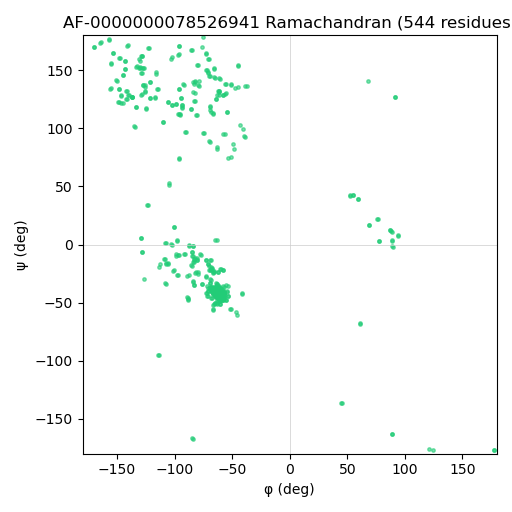 GLY A 1 93 ? -7.176 1.021 -4.77 1 96.06 93 GLY A O 1
ATOM 724 N N . ALA A 1 94 ? -8.75 1.569 -3.262 1 96.94 94 ALA A N 1
ATOM 725 C CA . ALA A 1 94 ? -9.484 0.311 -3.381 1 96.94 94 ALA A CA 1
ATOM 726 C C . ALA A 1 94 ? -10.773 0.5 -4.172 1 96.94 94 ALA A C 1
ATOM 728 O O . ALA A 1 94 ? -11.141 -0.353 -4.984 1 96.94 94 ALA A O 1
ATOM 729 N N . LEU A 1 95 ? -11.406 1.612 -4.07 1 98.31 95 LEU A N 1
ATOM 730 C CA . LEU A 1 95 ? -12.797 1.767 -4.477 1 98.31 95 LEU A CA 1
ATOM 731 C C . LEU A 1 95 ? -12.938 1.666 -5.992 1 98.31 95 LEU A C 1
ATOM 733 O O . LEU A 1 95 ? -13.906 1.09 -6.496 1 98.31 95 LEU A O 1
ATOM 737 N N . THR A 1 96 ? -11.969 2.188 -6.688 1 97.81 96 THR A N 1
ATOM 738 C CA . THR A 1 96 ? -12 2.197 -8.148 1 97.81 96 THR A CA 1
ATOM 739 C C . THR A 1 96 ? -12.062 0.773 -8.695 1 97.81 96 THR A C 1
ATOM 741 O O . THR A 1 96 ? -12.523 0.553 -9.812 1 97.81 96 THR A O 1
ATOM 744 N N . TYR A 1 97 ? -11.664 -0.222 -7.902 1 97.19 97 TYR A N 1
ATOM 745 C CA . TYR A 1 97 ? -11.531 -1.591 -8.391 1 97.19 97 TYR A CA 1
ATOM 746 C C . TYR A 1 97 ? -12.641 -2.477 -7.836 1 97.19 97 TYR A C 1
ATOM 748 O O . TYR A 1 97 ? -12.664 -3.682 -8.094 1 97.19 97 TYR A O 1
ATOM 756 N N . LEU A 1 98 ? -13.523 -1.922 -7.07 1 98.06 98 LEU A N 1
ATOM 757 C CA . LEU A 1 98 ? -14.625 -2.672 -6.488 1 98.06 98 LEU A CA 1
ATOM 758 C C . LEU A 1 98 ? -15.883 -2.533 -7.336 1 98.06 98 LEU A C 1
ATOM 760 O O . LEU A 1 98 ? -15.898 -1.776 -8.312 1 98.06 98 LEU A O 1
ATOM 764 N N . HIS A 1 99 ? -16.875 -3.309 -7.012 1 98.5 99 HIS A N 1
ATOM 765 C CA . HIS A 1 99 ? -18.078 -3.373 -7.852 1 98.5 99 HIS A CA 1
ATOM 766 C C . HIS A 1 99 ? -18.812 -2.041 -7.848 1 98.5 99 HIS A C 1
ATOM 768 O O . HIS A 1 99 ? -18.766 -1.3 -6.863 1 98.5 99 HIS A O 1
ATOM 774 N N . ASP A 1 100 ? -19.531 -1.771 -8.969 1 98.25 100 ASP A N 1
ATOM 775 C CA . ASP A 1 100 ? -20.297 -0.55 -9.164 1 98.25 100 ASP A CA 1
ATOM 776 C C . ASP A 1 100 ? -21.422 -0.437 -8.133 1 98.25 100 ASP A C 1
ATOM 778 O O . ASP A 1 100 ? -22.172 -1.386 -7.922 1 98.25 100 ASP A O 1
ATOM 782 N N . GLY A 1 101 ? -21.469 0.704 -7.492 1 98.38 101 GLY A N 1
ATOM 783 C CA . GLY A 1 101 ? -22.562 0.979 -6.578 1 98.38 101 GLY A CA 1
ATOM 784 C C . GLY A 1 101 ? -22.297 0.486 -5.168 1 98.38 101 GLY A C 1
ATOM 785 O O . GLY A 1 101 ? -23.203 0.473 -4.332 1 98.38 101 GLY A O 1
ATOM 786 N N . ILE A 1 102 ? -21.125 0.103 -4.855 1 98.62 102 ILE A N 1
ATOM 787 C CA . ILE A 1 102 ? -20.828 -0.343 -3.502 1 98.62 102 ILE A CA 1
ATOM 788 C C . ILE A 1 102 ? -21.203 0.743 -2.502 1 98.62 102 ILE A C 1
ATOM 790 O O . ILE A 1 102 ? -21 1.932 -2.754 1 98.62 102 ILE A O 1
ATOM 794 N N . LEU A 1 103 ? -21.797 0.324 -1.396 1 98.69 103 LEU A N 1
ATOM 795 C CA . LEU A 1 103 ? -22.203 1.243 -0.34 1 98.69 103 LEU A CA 1
ATOM 796 C C . LEU A 1 103 ? -21.125 1.347 0.736 1 98.69 103 LEU A C 1
ATOM 798 O O . LEU A 1 103 ? -20.719 0.334 1.305 1 98.69 103 LEU A O 1
ATOM 802 N N . VAL A 1 104 ? -20.719 2.555 1.009 1 98.81 104 VAL A N 1
ATOM 803 C CA . VAL A 1 104 ? -19.703 2.816 2.035 1 98.81 104 VAL A CA 1
ATOM 804 C C . VAL A 1 104 ? -20.172 3.975 2.92 1 98.81 104 VAL A C 1
ATOM 806 O O . VAL A 1 104 ? -20.938 4.828 2.484 1 98.81 104 VAL A O 1
ATOM 809 N N . THR A 1 105 ? -19.719 4.016 4.172 1 98.88 105 THR A N 1
ATOM 810 C CA . THR A 1 105 ? -20.047 5.113 5.074 1 98.88 105 THR A CA 1
ATOM 811 C C . THR A 1 105 ? -19.078 6.277 4.887 1 98.88 105 THR A C 1
ATOM 813 O O . THR A 1 105 ? -18.062 6.145 4.199 1 98.88 105 THR A O 1
ATOM 816 N N . GLY A 1 106 ? -19.453 7.438 5.488 1 98.81 106 GLY A N 1
ATOM 817 C CA . GLY A 1 106 ? -18.516 8.539 5.551 1 98.81 106 GLY A CA 1
ATOM 818 C C . GLY A 1 106 ? -17.188 8.156 6.184 1 98.81 106 GLY A C 1
ATOM 819 O O . GLY A 1 106 ? -16.125 8.516 5.68 1 98.81 106 GLY A O 1
ATOM 820 N N . MET A 1 107 ? -17.234 7.363 7.238 1 98.88 107 MET A N 1
ATOM 821 C CA . MET A 1 107 ? -16.016 6.91 7.918 1 98.88 107 MET A CA 1
ATOM 822 C C . MET A 1 107 ? -15.203 5.984 7.02 1 98.88 107 MET A C 1
ATOM 824 O O . MET A 1 107 ? -13.977 6.027 7.027 1 98.88 107 MET A O 1
ATOM 828 N N . ASP A 1 108 ? -15.922 5.113 6.266 1 98.88 108 ASP A N 1
ATOM 829 C CA . ASP A 1 108 ? -15.219 4.273 5.301 1 98.88 108 ASP A CA 1
ATOM 830 C C . ASP A 1 108 ? -14.43 5.121 4.305 1 98.88 108 ASP A C 1
ATOM 832 O O . ASP A 1 108 ? -13.281 4.805 3.988 1 98.88 108 ASP A O 1
ATOM 836 N N . LEU A 1 109 ? -15.086 6.18 3.791 1 98.88 109 LEU A N 1
ATOM 837 C CA . LEU A 1 109 ? -14.445 7.066 2.828 1 98.88 109 LEU A CA 1
ATOM 838 C C . LEU A 1 109 ? -13.203 7.719 3.432 1 98.88 109 LEU A C 1
ATOM 840 O O . LEU A 1 109 ? -12.133 7.711 2.822 1 98.88 109 LEU A O 1
ATOM 844 N N . VAL A 1 110 ? -13.336 8.25 4.625 1 98.94 110 VAL A N 1
ATOM 845 C CA . VAL A 1 110 ? -12.219 8.914 5.289 1 98.94 110 VAL A CA 1
ATOM 846 C C . VAL A 1 110 ? -11.086 7.914 5.516 1 98.94 110 VAL A C 1
ATOM 848 O O . VAL A 1 110 ? -9.922 8.211 5.25 1 98.94 110 VAL A O 1
ATOM 851 N N . THR A 1 111 ? -11.422 6.746 5.965 1 98.81 111 THR A N 1
ATOM 852 C CA . THR A 1 111 ? -10.438 5.719 6.277 1 98.81 111 THR A CA 1
ATOM 853 C C . THR A 1 111 ? -9.672 5.301 5.023 1 98.81 111 THR A C 1
ATOM 855 O O . THR A 1 111 ? -8.438 5.305 5.012 1 98.81 111 THR A O 1
ATOM 858 N N . LEU A 1 112 ? -10.383 4.98 3.982 1 98.69 112 LEU A N 1
ATOM 859 C CA . LEU A 1 112 ? -9.742 4.551 2.744 1 98.69 112 LEU A CA 1
ATOM 860 C C . LEU A 1 112 ? -8.898 5.672 2.15 1 98.69 112 LEU A C 1
ATOM 862 O O . LEU A 1 112 ? -7.82 5.418 1.599 1 98.69 112 LEU A O 1
ATOM 866 N N . MET A 1 113 ? -9.359 6.918 2.256 1 98.81 113 MET A N 1
ATOM 867 C CA . MET A 1 113 ? -8.617 8.086 1.789 1 98.81 113 MET A CA 1
ATOM 868 C C . MET A 1 113 ? -7.254 8.172 2.459 1 98.81 113 MET A C 1
ATOM 870 O O . MET A 1 113 ? -6.254 8.469 1.802 1 98.81 113 MET A O 1
ATOM 874 N N . ILE A 1 114 ? -7.27 7.859 3.701 1 98.88 114 ILE A N 1
ATOM 875 C CA . ILE A 1 114 ? -6.047 8.086 4.469 1 98.88 114 ILE A CA 1
ATOM 876 C C . ILE A 1 114 ? -5.145 6.859 4.379 1 98.88 114 ILE A C 1
ATOM 878 O O . ILE A 1 114 ? -3.969 6.973 4.027 1 98.88 114 ILE A O 1
ATOM 882 N N . ILE A 1 115 ? -5.625 5.629 4.562 1 98.06 115 ILE A N 1
ATOM 883 C CA . ILE A 1 115 ? -4.742 4.492 4.816 1 98.06 115 ILE A CA 1
ATOM 884 C C . ILE A 1 115 ? -4.258 3.914 3.488 1 98.06 115 ILE A C 1
ATOM 886 O O . ILE A 1 115 ? -3.252 3.201 3.445 1 98.06 115 ILE A O 1
ATOM 890 N N . PHE A 1 116 ? -4.969 4.25 2.385 1 97.69 116 PHE A N 1
ATOM 891 C CA . PHE A 1 116 ? -4.574 3.758 1.069 1 97.69 116 PHE A CA 1
ATOM 892 C C . PHE A 1 116 ? -4.48 4.906 0.069 1 97.69 116 PHE A C 1
ATOM 894 O O . PHE A 1 116 ? -4.391 4.676 -1.139 1 97.69 116 PHE A O 1
ATOM 901 N N . SER A 1 117 ? -4.648 6.09 0.576 1 98.25 117 SER A N 1
ATOM 902 C CA . SER A 1 117 ? -4.66 7.254 -0.306 1 98.25 117 SER A CA 1
ATOM 903 C C . SER A 1 117 ? -5.695 7.098 -1.414 1 98.25 117 SER A C 1
ATOM 905 O O . SER A 1 117 ? -5.453 7.484 -2.559 1 98.25 117 SER A O 1
ATOM 907 N N . ASP A 1 118 ? -6.844 6.629 -1.162 1 98.56 118 ASP A N 1
ATOM 908 C CA . ASP A 1 118 ? -7.867 6.32 -2.154 1 98.56 118 ASP A CA 1
ATOM 909 C C . ASP A 1 118 ? -8.383 7.594 -2.824 1 98.56 118 ASP A C 1
ATOM 911 O O . ASP A 1 118 ? -9.086 8.391 -2.199 1 98.56 118 ASP A O 1
ATOM 915 N N . ASN A 1 119 ? -8.102 7.727 -4.086 1 98.56 119 ASN A N 1
ATOM 916 C CA . ASN A 1 119 ? -8.453 8.938 -4.824 1 98.56 119 ASN A CA 1
ATOM 917 C C . ASN A 1 119 ? -9.961 9.031 -5.047 1 98.56 119 ASN A C 1
ATOM 919 O O . ASN A 1 119 ? -10.531 10.125 -4.988 1 98.5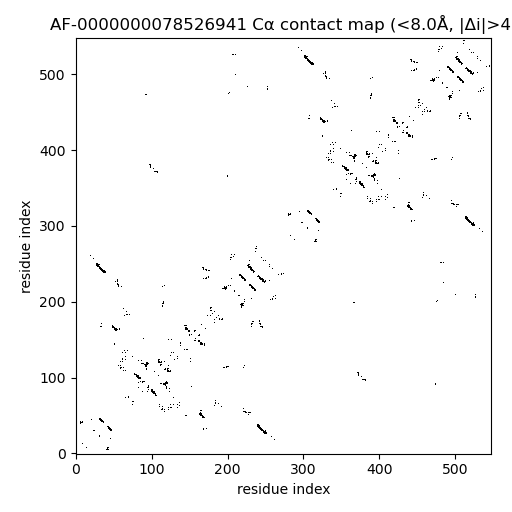6 119 ASN A O 1
ATOM 923 N N . THR A 1 120 ? -10.57 7.93 -5.336 1 98.75 120 THR A N 1
ATOM 924 C CA . THR A 1 120 ? -12.016 7.93 -5.512 1 98.75 120 THR A CA 1
ATOM 925 C C . THR A 1 120 ? -12.719 8.359 -4.223 1 98.75 120 THR A C 1
ATOM 927 O O . THR A 1 120 ? -13.594 9.219 -4.246 1 98.75 120 THR A O 1
ATOM 930 N N . ALA A 1 121 ? -12.289 7.77 -3.121 1 98.81 121 ALA A N 1
ATOM 931 C CA . ALA A 1 121 ? -12.844 8.172 -1.832 1 98.81 121 ALA A CA 1
ATOM 932 C C . ALA A 1 121 ? -12.648 9.664 -1.592 1 98.81 121 ALA A C 1
ATOM 934 O O . ALA A 1 121 ? -13.547 10.352 -1.096 1 98.81 121 ALA A O 1
ATOM 935 N N . THR A 1 122 ? -11.516 10.133 -1.941 1 98.88 122 THR A N 1
ATOM 936 C CA . THR A 1 122 ? -11.172 11.539 -1.752 1 98.88 122 THR A CA 1
ATOM 937 C C . THR A 1 122 ? -12.125 12.438 -2.529 1 98.88 122 THR A C 1
ATOM 939 O O . THR A 1 122 ? -12.688 13.383 -1.972 1 98.88 122 THR A O 1
ATOM 942 N N . ASN A 1 123 ? -12.281 12.133 -3.775 1 98.75 123 ASN A N 1
ATOM 943 C CA . ASN A 1 123 ? -13.133 12.969 -4.621 1 98.75 123 ASN A CA 1
ATOM 944 C C . ASN A 1 123 ? -14.586 12.938 -4.156 1 98.75 123 ASN A C 1
ATOM 946 O O . ASN A 1 123 ? -15.266 13.961 -4.176 1 98.75 123 ASN A O 1
ATOM 950 N N . VAL A 1 124 ? -15.047 11.773 -3.752 1 98.69 124 VAL A N 1
ATOM 951 C CA . VAL A 1 124 ? -16.406 11.664 -3.227 1 98.69 124 VAL A CA 1
ATOM 952 C C . VAL A 1 124 ? -16.547 12.523 -1.976 1 98.69 124 VAL A C 1
ATOM 954 O O . VAL A 1 124 ? -17.547 13.234 -1.814 1 98.69 124 VAL A O 1
ATOM 957 N N . LEU A 1 125 ? -15.578 12.531 -1.104 1 98.81 125 LEU A N 1
ATOM 958 C CA . LEU A 1 125 ? -15.609 13.344 0.108 1 98.81 125 LEU A CA 1
ATOM 959 C C . LEU A 1 125 ? -15.594 14.828 -0.232 1 98.81 125 LEU A C 1
ATOM 961 O O . LEU A 1 125 ? -16.297 15.625 0.401 1 98.81 125 LEU A O 1
ATOM 965 N N . ILE A 1 126 ? -14.758 15.203 -1.194 1 98.88 126 ILE A N 1
ATOM 966 C CA . ILE A 1 126 ? -14.719 16.594 -1.608 1 98.88 126 ILE A CA 1
ATOM 967 C C . ILE A 1 126 ? -16.109 17.031 -2.074 1 98.88 126 ILE A C 1
ATOM 969 O O . ILE A 1 126 ? -16.562 18.141 -1.75 1 98.88 126 ILE A O 1
ATOM 973 N N . ASP A 1 127 ? -16.797 16.188 -2.812 1 98.56 127 ASP A N 1
ATOM 974 C CA . ASP A 1 127 ? -18.141 16.5 -3.314 1 98.56 127 ASP A CA 1
ATOM 975 C C . ASP A 1 127 ? -19.141 16.625 -2.17 1 98.56 127 ASP A C 1
ATOM 977 O O . ASP A 1 127 ? -20.016 17.484 -2.203 1 98.56 127 ASP A O 1
ATOM 981 N N . ILE A 1 128 ? -19.016 15.773 -1.202 1 98.25 128 ILE A N 1
ATOM 982 C CA . ILE A 1 128 ? -19.953 15.758 -0.075 1 98.25 128 ILE A CA 1
ATOM 983 C C . ILE A 1 128 ? -19.703 16.969 0.814 1 98.25 128 ILE A C 1
ATOM 985 O O . ILE A 1 128 ? -20.656 17.641 1.229 1 98.25 128 ILE A O 1
ATOM 989 N N . LEU A 1 129 ? -18.453 17.281 1.112 1 98.69 129 LEU A N 1
ATOM 990 C CA . LEU A 1 129 ? -18.094 18.312 2.088 1 98.69 129 LEU A CA 1
ATOM 991 C C . LEU A 1 129 ? -18.125 19.688 1.456 1 98.69 129 LEU A C 1
ATOM 993 O O . LEU A 1 129 ? -18.422 20.688 2.129 1 98.69 129 LEU A O 1
ATOM 997 N N . GLY A 1 130 ? -17.75 19.75 0.207 1 98.69 130 GLY A N 1
ATOM 998 C CA . GLY A 1 130 ? -17.578 21.031 -0.462 1 98.69 130 GLY A CA 1
ATOM 999 C C . GLY A 1 130 ? -16.172 21.562 -0.367 1 98.69 130 GLY A C 1
ATOM 1000 O O . GLY A 1 130 ? -15.641 21.75 0.731 1 98.69 130 GLY A O 1
ATOM 1001 N N . MET A 1 131 ? -15.594 21.891 -1.491 1 98.81 131 MET A N 1
ATOM 1002 C CA . MET A 1 131 ? -14.211 22.359 -1.542 1 98.81 131 MET A CA 1
ATOM 1003 C C . MET A 1 131 ? -14.062 23.688 -0.795 1 98.81 131 MET A C 1
ATOM 1005 O O . MET A 1 131 ? -13.07 23.891 -0.096 1 98.81 131 MET A O 1
ATOM 1009 N N . GLU A 1 132 ? -15.031 24.562 -0.94 1 98.62 132 GLU A N 1
ATOM 1010 C CA . GLU A 1 132 ? -14.992 25.844 -0.246 1 98.62 132 GLU A CA 1
ATOM 1011 C C . GLU A 1 132 ? -15 25.656 1.268 1 98.62 132 GLU A C 1
ATOM 1013 O O . GLU A 1 132 ? -14.227 26.297 1.981 1 98.62 132 GLU A O 1
ATOM 1018 N N . GLU A 1 133 ? -15.867 24.781 1.729 1 98.44 133 GLU A N 1
ATOM 1019 C CA . GLU A 1 133 ? -15.961 24.531 3.162 1 98.44 133 GLU A CA 1
ATOM 1020 C C . GLU A 1 133 ? -14.672 23.891 3.689 1 98.44 133 GLU A C 1
ATOM 1022 O O . GLU A 1 133 ? -14.25 24.172 4.812 1 98.44 133 GLU A O 1
ATOM 1027 N N . ILE A 1 134 ? -14.055 23 2.916 1 98.94 134 ILE A N 1
ATOM 1028 C CA . ILE A 1 134 ? -12.781 22.406 3.293 1 98.94 134 ILE A CA 1
ATOM 1029 C C . ILE A 1 134 ? -11.727 23.516 3.449 1 98.94 134 ILE A C 1
ATOM 1031 O O . ILE A 1 134 ? -11.008 23.547 4.449 1 98.94 134 ILE A O 1
ATOM 1035 N N . ASN A 1 135 ? -11.695 24.422 2.508 1 98.94 135 ASN A N 1
ATOM 1036 C CA . ASN A 1 135 ? -10.719 25.5 2.572 1 98.94 135 ASN A CA 1
ATOM 1037 C C . ASN A 1 135 ? -11.023 26.469 3.713 1 98.94 135 ASN A C 1
ATOM 1039 O O . ASN A 1 135 ? -10.109 27.031 4.324 1 98.94 135 ASN A O 1
ATOM 1043 N N . GLU A 1 136 ? -12.281 26.656 4.004 1 98.69 136 GLU A N 1
ATOM 1044 C CA . GLU A 1 136 ? -12.641 27.453 5.168 1 98.69 136 GLU A CA 1
ATOM 1045 C C . GLU A 1 136 ? -12.109 26.828 6.457 1 98.69 136 GLU A C 1
ATOM 1047 O O . GLU A 1 136 ? -11.648 27.547 7.352 1 98.69 136 GLU A O 1
ATOM 1052 N N . THR A 1 137 ? -12.242 25.516 6.543 1 98.69 137 THR A N 1
ATOM 1053 C CA . THR A 1 137 ? -11.68 24.812 7.691 1 98.69 137 THR A CA 1
ATOM 1054 C C . THR A 1 137 ? -10.172 25.016 7.766 1 98.69 137 THR A C 1
ATOM 1056 O O . THR A 1 137 ? -9.625 25.297 8.836 1 98.69 137 THR A O 1
ATOM 1059 N N . ILE A 1 138 ? -9.461 24.891 6.645 1 98.88 138 ILE A N 1
ATOM 1060 C CA . ILE A 1 138 ? -8.016 25.062 6.566 1 98.88 138 ILE A CA 1
ATOM 1061 C C . ILE A 1 138 ? -7.637 26.469 7.023 1 98.88 138 ILE A C 1
ATOM 1063 O O . ILE A 1 138 ? -6.754 26.641 7.867 1 98.88 138 ILE A O 1
ATOM 1067 N N . GLN A 1 139 ? -8.336 27.438 6.562 1 98.62 139 GLN A N 1
ATOM 1068 C CA . GLN A 1 139 ? -8.086 28.828 6.922 1 98.62 139 GLN A CA 1
ATOM 1069 C C . GLN A 1 139 ? -8.398 29.094 8.391 1 98.62 139 GLN A C 1
ATOM 1071 O O . GLN A 1 139 ? -7.695 29.844 9.062 1 98.62 139 GLN A O 1
ATOM 1076 N N . GLY A 1 140 ? -9.43 28.484 8.812 1 98.5 140 GLY A N 1
ATOM 1077 C CA . GLY A 1 140 ? -9.82 28.625 10.203 1 98.5 140 GLY A CA 1
ATOM 1078 C C . GLY A 1 140 ? -8.781 28.094 11.18 1 98.5 140 GLY A C 1
ATOM 1079 O O . GLY A 1 140 ? -8.727 28.547 12.328 1 98.5 140 GLY A O 1
ATOM 1080 N N . LEU A 1 141 ? -7.973 27.203 10.719 1 98.44 141 LEU A N 1
ATOM 1081 C CA . LEU A 1 141 ? -6.906 26.625 11.531 1 98.44 141 LEU A CA 1
ATOM 1082 C C . LEU A 1 141 ? -5.664 27.516 11.5 1 98.44 141 LEU A C 1
ATOM 1084 O O . LEU A 1 141 ? -4.68 27.234 12.188 1 98.44 141 LEU A O 1
ATOM 1088 N N . GLY A 1 142 ? -5.703 28.547 10.672 1 98.44 142 GLY A N 1
ATOM 1089 C CA . GLY A 1 142 ? -4.602 29.5 10.586 1 98.44 142 GLY A CA 1
ATOM 1090 C C . GLY A 1 142 ? -3.609 29.156 9.492 1 98.44 142 GLY A C 1
ATOM 1091 O O . GLY A 1 142 ? -2.518 29.719 9.438 1 98.44 142 GLY A O 1
ATOM 1092 N N . PHE A 1 143 ? -3.924 28.188 8.695 1 98.69 143 PHE A N 1
ATOM 1093 C CA . PHE A 1 143 ? -3.023 27.797 7.621 1 98.69 143 PHE A CA 1
ATOM 1094 C C . PHE A 1 143 ? -3.25 28.656 6.379 1 98.69 143 PHE A C 1
ATOM 1096 O O . PHE A 1 143 ? -4.324 28.609 5.773 1 98.69 143 PHE A O 1
ATOM 1103 N N . GLU A 1 144 ? -2.27 29.406 5.992 1 98.06 144 GLU A N 1
ATOM 1104 C CA . GLU A 1 144 ? -2.416 30.406 4.945 1 98.06 144 GLU A CA 1
ATOM 1105 C C . GLU A 1 144 ? -1.879 29.906 3.611 1 98.06 144 GLU A C 1
ATOM 1107 O O . GLU A 1 144 ? -2.268 30.391 2.551 1 98.06 144 GLU A O 1
ATOM 1112 N N . ARG A 1 145 ? -1.007 28.938 3.678 1 98.69 145 ARG A N 1
ATOM 1113 C CA . ARG A 1 145 ? -0.323 28.516 2.457 1 98.69 145 ARG A CA 1
ATOM 1114 C C . ARG A 1 145 ? -0.854 27.188 1.959 1 98.69 145 ARG A C 1
ATOM 1116 O O . ARG A 1 145 ? -0.622 26.812 0.809 1 98.69 145 ARG A O 1
ATOM 1123 N N . THR A 1 146 ? -1.555 26.438 2.793 1 98.88 146 THR A N 1
ATOM 1124 C CA . THR A 1 146 ? -2.201 25.188 2.408 1 98.88 146 THR A CA 1
ATOM 1125 C C . THR A 1 146 ? -3.549 25.453 1.745 1 98.88 146 THR A C 1
ATOM 1127 O O . THR A 1 146 ? -4.363 26.219 2.271 1 98.88 146 THR A O 1
ATOM 1130 N N . ILE A 1 147 ? -3.791 24.828 0.572 1 98.88 147 ILE A N 1
ATOM 1131 C CA . ILE A 1 147 ? -5.039 25.125 -0.13 1 98.88 147 ILE A CA 1
ATOM 1132 C C . ILE A 1 147 ? -5.402 23.938 -1.034 1 98.88 147 ILE A C 1
ATOM 1134 O O . ILE A 1 147 ? -4.531 23.328 -1.654 1 98.88 147 ILE A O 1
ATOM 1138 N N . LEU A 1 148 ? -6.648 23.531 -1.013 1 98.94 148 LEU A N 1
ATOM 1139 C CA . LEU A 1 148 ? -7.25 22.578 -1.935 1 98.94 148 LEU A CA 1
ATOM 1140 C C . LEU A 1 148 ? -7.918 23.297 -3.104 1 98.94 148 LEU A C 1
ATOM 1142 O O . LEU A 1 148 ? -8.875 24.047 -2.91 1 98.94 148 LEU A O 1
ATOM 1146 N N . GLN A 1 149 ? -7.449 23 -4.336 1 98.81 149 GLN A N 1
ATOM 1147 C CA . GLN A 1 149 ? -7.961 23.781 -5.453 1 98.81 149 GLN A CA 1
ATOM 1148 C C . GLN A 1 149 ? -8.477 22.891 -6.57 1 98.81 149 GLN A C 1
ATOM 1150 O O . GLN A 1 149 ? -9.062 23.375 -7.543 1 98.81 149 GLN A O 1
ATOM 1155 N N . ARG A 1 150 ? -8.281 21.641 -6.457 1 98.5 150 ARG A N 1
ATOM 1156 C CA . ARG A 1 150 ? -8.758 20.688 -7.465 1 98.5 150 ARG A CA 1
ATOM 1157 C C . ARG A 1 150 ? -8.961 19.312 -6.859 1 98.5 150 ARG A C 1
ATOM 1159 O O . ARG A 1 150 ? -8.375 18.984 -5.828 1 98.5 150 ARG A O 1
ATOM 1166 N N . LYS A 1 151 ? -9.82 18.531 -7.492 1 98.19 151 LYS A N 1
ATOM 1167 C CA . LYS A 1 151 ? -9.984 17.109 -7.152 1 98.19 151 LYS A CA 1
ATOM 1168 C C . LYS A 1 151 ? -8.789 16.297 -7.633 1 98.19 151 LYS A C 1
ATOM 1170 O O . LYS A 1 151 ? -7.957 16.781 -8.406 1 98.19 151 LYS A O 1
ATOM 1175 N N . MET A 1 152 ? -8.664 15.062 -7.113 1 97.88 152 MET A N 1
ATOM 1176 C CA . MET A 1 152 ? -7.664 14.125 -7.598 1 97.88 152 MET A CA 1
ATOM 1177 C C . MET A 1 152 ? -7.891 13.805 -9.07 1 97.88 152 MET A C 1
ATOM 1179 O O . MET A 1 152 ? -9.031 13.602 -9.5 1 97.88 152 MET A O 1
ATOM 1183 N N . TYR A 1 153 ? -6.812 13.883 -9.875 1 95.12 153 TYR A N 1
ATOM 1184 C CA . TYR A 1 153 ? -6.809 13.5 -11.281 1 95.12 153 TYR A CA 1
ATOM 1185 C C . TYR A 1 153 ? -7.641 14.477 -12.109 1 95.12 153 TYR A C 1
ATOM 1187 O O . TYR A 1 153 ? -8.18 14.102 -13.156 1 95.12 153 TYR A O 1
ATOM 1195 N N . ASP A 1 154 ? -7.922 15.609 -11.562 1 96.12 154 ASP A N 1
ATOM 1196 C CA . ASP A 1 154 ? -8.445 16.688 -12.406 1 96.12 154 ASP A CA 1
ATOM 1197 C C . ASP A 1 154 ? -7.363 17.203 -13.352 1 96.12 154 ASP A C 1
ATOM 1199 O O . ASP A 1 154 ? -6.699 18.203 -13.047 1 96.12 154 ASP A O 1
ATOM 1203 N N . MET A 1 155 ? -7.254 16.609 -14.484 1 93.25 155 MET A N 1
ATOM 1204 C CA . MET A 1 155 ? -6.164 16.891 -15.414 1 93.25 155 MET A CA 1
ATOM 1205 C C . MET A 1 155 ? -6.352 18.25 -16.078 1 93.25 155 MET A C 1
ATOM 1207 O O . MET A 1 155 ? -5.375 18.891 -16.484 1 93.25 155 MET A O 1
ATOM 1211 N N . VAL A 1 156 ? -7.566 18.656 -16.188 1 96.25 156 VAL A N 1
ATOM 1212 C CA . VAL A 1 156 ? -7.855 19.953 -16.812 1 96.25 156 VAL A CA 1
ATOM 1213 C C . VAL A 1 156 ? -7.289 21.078 -15.953 1 96.25 156 VAL A C 1
ATOM 1215 O O . VAL A 1 156 ? -6.527 21.906 -16.438 1 96.25 156 VAL A O 1
ATOM 1218 N N . ARG A 1 157 ? -7.602 21.062 -14.727 1 96.69 157 ARG A N 1
ATOM 1219 C CA . ARG A 1 157 ? -7.094 22.094 -13.828 1 96.69 157 ARG A CA 1
ATOM 1220 C C . ARG A 1 157 ? -5.586 21.969 -13.641 1 96.69 157 ARG A C 1
ATOM 1222 O O . ARG A 1 157 ? -4.871 22.969 -13.602 1 96.69 157 ARG A O 1
ATOM 1229 N N . SER A 1 158 ? -5.18 20.734 -13.531 1 95.5 158 SER A N 1
ATOM 1230 C CA . SER A 1 158 ? -3.744 20.516 -13.398 1 95.5 158 SER A CA 1
ATOM 1231 C C . SER A 1 158 ? -2.982 21.125 -14.57 1 95.5 158 SER A C 1
ATOM 1233 O O . SER A 1 158 ? -1.939 21.766 -14.375 1 95.5 158 SER A O 1
ATOM 1235 N N . ALA A 1 159 ? -3.486 20.984 -15.758 1 95.94 159 ALA A N 1
ATOM 1236 C CA . ALA A 1 159 ? -2.846 21.5 -16.969 1 95.94 159 ALA A CA 1
ATOM 1237 C C . ALA A 1 159 ? -2.826 23.016 -16.984 1 95.94 159 ALA A C 1
ATOM 1239 O O . ALA A 1 159 ? -1.988 23.625 -17.641 1 95.94 159 ALA A O 1
ATOM 1240 N N . GLN A 1 160 ? -3.707 23.625 -16.281 1 97.62 160 GLN A N 1
ATOM 1241 C CA . GLN A 1 160 ? -3.777 25.078 -16.172 1 97.62 160 GLN A CA 1
ATOM 1242 C C . GLN A 1 160 ? -2.883 25.594 -15.055 1 97.62 160 GLN A C 1
ATOM 1244 O O . GLN A 1 160 ? -2.869 26.797 -14.766 1 97.62 160 GLN A O 1
ATOM 1249 N N . GLY A 1 161 ? -2.246 24.672 -14.391 1 96.5 161 GLY A N 1
ATOM 1250 C CA . GLY A 1 161 ? -1.349 25.062 -13.312 1 96.5 161 GLY A CA 1
ATOM 1251 C C . GLY A 1 161 ? -2.043 25.172 -11.969 1 96.5 161 GLY A C 1
ATOM 1252 O O . GLY A 1 161 ? -1.444 25.625 -10.992 1 96.5 161 GLY A O 1
ATOM 1253 N N . ILE A 1 162 ? -3.348 24.828 -11.914 1 98.12 162 ILE A N 1
ATOM 1254 C CA . ILE A 1 162 ? -4.098 24.844 -10.664 1 98.12 162 ILE A CA 1
ATOM 1255 C C . ILE A 1 162 ? -3.814 23.562 -9.883 1 98.12 162 ILE A C 1
ATOM 1257 O O . ILE A 1 162 ? -4.195 22.469 -10.312 1 98.12 162 ILE A O 1
ATOM 1261 N N . GLN A 1 163 ? -3.121 23.656 -8.758 1 98.25 163 GLN A N 1
ATOM 1262 C CA . GLN A 1 163 ? -2.68 22.516 -7.961 1 98.25 163 GLN A CA 1
ATOM 1263 C C . GLN A 1 163 ? -3.088 22.672 -6.5 1 98.25 163 GLN A C 1
ATOM 1265 O O . GLN A 1 163 ? -3.52 23.75 -6.082 1 98.25 163 GLN A O 1
ATOM 1270 N N . ASN A 1 164 ? -3.096 21.641 -5.738 1 98.88 164 ASN A N 1
ATOM 1271 C CA . ASN A 1 164 ? -3.182 21.656 -4.281 1 98.88 164 ASN A CA 1
ATOM 1272 C C . ASN A 1 164 ? -1.818 21.906 -3.643 1 98.88 164 ASN A C 1
ATOM 1274 O O . ASN A 1 164 ? -0.805 21.375 -4.102 1 98.88 164 ASN A O 1
ATOM 1278 N N . TYR A 1 165 ? -1.788 22.703 -2.602 1 98.94 165 TYR A N 1
ATOM 1279 C CA . TYR A 1 165 ? -0.508 23.047 -1.99 1 98.94 165 TYR A CA 1
ATOM 1280 C C . TYR A 1 165 ? -0.539 22.797 -0.486 1 98.94 165 TYR A C 1
ATOM 1282 O O . TYR A 1 165 ? -1.592 22.922 0.146 1 98.94 165 TYR A O 1
ATOM 1290 N N . ILE A 1 166 ? 0.59 22.516 0.055 1 98.94 166 ILE A N 1
ATOM 1291 C CA . ILE A 1 166 ? 0.85 22.406 1.485 1 98.94 166 ILE A CA 1
ATOM 1292 C C . ILE A 1 166 ? 2.213 23.016 1.814 1 98.94 166 ILE A C 1
ATOM 1294 O O . ILE A 1 166 ? 2.957 23.406 0.913 1 98.94 166 ILE A O 1
ATOM 1298 N N . THR A 1 167 ? 2.502 23.141 3.053 1 98.94 167 THR A N 1
ATOM 1299 C CA . THR A 1 167 ? 3.869 23.297 3.531 1 98.94 167 THR A CA 1
ATOM 1300 C C . THR A 1 167 ? 4.195 22.266 4.609 1 98.94 167 THR A C 1
ATOM 1302 O O . THR A 1 167 ? 3.303 21.797 5.312 1 98.94 167 THR A O 1
ATOM 1305 N N . ALA A 1 168 ? 5.492 21.953 4.668 1 98.94 168 ALA A N 1
ATOM 1306 C CA . ALA A 1 168 ? 5.898 21.047 5.746 1 98.94 168 ALA A CA 1
ATOM 1307 C C . ALA A 1 168 ? 5.52 21.625 7.109 1 98.94 168 ALA A C 1
ATOM 1309 O O . ALA A 1 168 ? 5.082 20.891 7.996 1 98.94 168 ALA A O 1
ATOM 1310 N N . TYR A 1 169 ? 5.609 22.891 7.246 1 98.88 169 TYR A N 1
ATOM 1311 C CA . TYR A 1 169 ? 5.332 23.562 8.516 1 98.88 169 TYR A CA 1
ATOM 1312 C C . TYR A 1 169 ? 3.855 23.438 8.883 1 98.88 169 TYR A C 1
ATOM 1314 O O . TYR A 1 169 ? 3.516 22.953 9.961 1 98.88 169 TYR A O 1
ATOM 1322 N N . GLU A 1 170 ? 2.959 23.875 8 1 98.94 170 GLU A N 1
ATOM 1323 C CA . GLU A 1 170 ? 1.531 23.844 8.305 1 98.94 170 GLU A CA 1
ATOM 1324 C C . GLU A 1 170 ? 1.041 22.406 8.477 1 98.94 170 GLU A C 1
ATOM 1326 O O . GLU A 1 170 ? 0.169 22.125 9.305 1 98.94 170 GLU A O 1
ATOM 1331 N N . THR A 1 171 ? 1.614 21.484 7.668 1 98.94 171 THR A N 1
ATOM 1332 C CA . THR A 1 171 ? 1.287 20.078 7.816 1 98.94 171 THR A CA 1
ATOM 1333 C C . THR A 1 171 ? 1.733 19.547 9.18 1 98.94 171 THR A C 1
ATOM 1335 O O . THR A 1 171 ? 0.983 18.844 9.859 1 98.94 171 THR A O 1
ATOM 1338 N N . GLY A 1 172 ? 2.951 19.922 9.578 1 98.94 172 GLY A N 1
ATOM 1339 C CA . GLY A 1 172 ? 3.436 19.547 10.898 1 98.94 172 GLY A CA 1
ATOM 1340 C C . GLY A 1 172 ? 2.578 20.109 12.023 1 98.94 172 GLY A C 1
ATOM 1341 O O . GLY A 1 172 ? 2.322 19.406 13.008 1 98.94 172 GLY A O 1
ATOM 1342 N N . ARG A 1 173 ? 2.145 21.344 11.875 1 98.88 173 ARG A N 1
ATOM 1343 C CA . ARG A 1 173 ? 1.284 21.938 12.891 1 98.88 173 ARG A CA 1
ATOM 1344 C C . ARG A 1 173 ? -0.043 21.203 12.992 1 98.88 173 ARG A C 1
ATOM 1346 O O . ARG A 1 173 ? -0.555 20.984 14.094 1 98.88 173 ARG A O 1
ATOM 1353 N N . LEU A 1 174 ? -0.613 20.812 11.867 1 98.94 174 LEU A N 1
ATOM 1354 C CA . LEU A 1 174 ? -1.843 20.031 11.891 1 98.94 174 LEU A CA 1
ATOM 1355 C C . LEU A 1 174 ? -1.645 18.734 12.664 1 98.94 174 LEU A C 1
ATOM 1357 O O . LEU A 1 174 ? -2.469 18.391 13.508 1 98.94 174 LEU A O 1
ATOM 1361 N N . LEU A 1 175 ? -0.561 18.016 12.375 1 98.94 175 LEU A N 1
ATOM 1362 C CA . LEU A 1 175 ? -0.249 16.75 13.047 1 98.94 175 LEU A CA 1
ATOM 1363 C C . LEU A 1 175 ? -0.025 16.969 14.539 1 98.94 175 LEU A C 1
ATOM 1365 O O . LEU A 1 175 ? -0.464 16.172 15.359 1 98.94 175 LEU A O 1
ATOM 1369 N N . LYS A 1 176 ? 0.628 18.047 14.859 1 98.88 176 LYS A N 1
ATOM 1370 C CA . LYS A 1 176 ? 0.878 18.344 16.266 1 98.88 176 LYS A CA 1
ATOM 1371 C C . LYS A 1 176 ? -0.424 18.641 17 1 98.88 176 LYS A C 1
ATOM 1373 O O . LYS A 1 176 ? -0.598 18.234 18.156 1 98.88 176 LYS A O 1
ATOM 1378 N N . MET A 1 177 ? -1.3 19.406 16.375 1 98.88 177 MET A N 1
ATOM 1379 C CA . MET A 1 177 ? -2.605 19.656 16.984 1 98.88 177 MET A CA 1
ATOM 1380 C C . MET A 1 177 ? -3.334 18.344 17.266 1 98.88 177 MET A C 1
ATOM 1382 O O . MET A 1 177 ? -3.98 18.203 18.297 1 98.88 177 MET A O 1
ATOM 1386 N N . MET A 1 178 ? -3.297 17.344 16.312 1 98.88 178 MET A N 1
ATOM 1387 C CA . MET A 1 178 ? -3.885 16.031 16.531 1 98.88 178 MET A CA 1
ATOM 1388 C C . MET A 1 178 ? -3.225 15.336 17.719 1 98.88 178 MET A C 1
ATOM 1390 O O . MET A 1 178 ? -3.91 14.781 18.578 1 98.88 178 MET A O 1
ATOM 1394 N N . TYR A 1 179 ? -1.921 15.391 17.719 1 98.81 179 TYR A N 1
ATOM 1395 C CA . TYR A 1 179 ? -1.142 14.758 18.781 1 98.81 179 TYR A CA 1
ATOM 1396 C C . TYR A 1 179 ? -1.52 15.32 20.141 1 98.81 179 TYR A C 1
ATOM 1398 O O . TYR A 1 179 ? -1.677 14.562 21.109 1 98.81 179 TYR A O 1
ATOM 1406 N N . ASP A 1 180 ? -1.664 16.625 20.172 1 98.69 180 ASP A N 1
ATOM 1407 C CA . ASP A 1 180 ? -1.955 17.328 21.422 1 98.69 180 ASP A CA 1
ATOM 1408 C C . ASP A 1 180 ? -3.426 17.172 21.797 1 98.69 180 ASP A C 1
ATOM 1410 O O . ASP A 1 180 ? -3.834 17.578 22.891 1 98.69 180 ASP A O 1
ATOM 1414 N N . GLY A 1 181 ? -4.242 16.641 20.938 1 98.75 181 GLY A N 1
ATOM 1415 C CA . GLY A 1 181 ? -5.66 16.469 21.203 1 98.75 181 GLY A CA 1
ATOM 1416 C C . GLY A 1 181 ? -6.453 17.75 21.078 1 98.75 181 GLY A C 1
ATOM 1417 O O . GLY A 1 181 ? -7.527 17.891 21.656 1 98.75 181 GLY A O 1
ATOM 1418 N N . THR A 1 182 ? -5.922 18.75 20.328 1 98.62 182 THR A N 1
ATOM 1419 C CA . THR A 1 182 ? -6.555 20.062 20.297 1 98.62 182 THR A CA 1
ATOM 1420 C C . THR A 1 182 ? -7.219 20.312 18.938 1 98.62 182 THR A C 1
ATOM 1422 O O . THR A 1 182 ? -7.992 21.25 18.781 1 98.62 182 THR A O 1
ATOM 1425 N N . LEU A 1 183 ? -6.918 19.469 17.938 1 98.81 183 LEU A N 1
ATOM 1426 C CA . LEU A 1 183 ? -7.625 19.625 16.672 1 98.81 183 LEU A CA 1
ATOM 1427 C C . LEU A 1 183 ? -9.094 19.234 16.828 1 98.81 183 LEU A C 1
ATOM 1429 O O . LEU A 1 183 ? -9.422 18.078 17.047 1 98.81 183 LEU A O 1
ATOM 1433 N N . ILE A 1 184 ? -10 20.172 16.656 1 98.44 184 ILE A N 1
ATOM 1434 C CA . ILE A 1 184 ? -11.438 20.062 16.875 1 98.44 184 ILE A CA 1
ATOM 1435 C C . ILE A 1 184 ? -11.711 19.719 18.328 1 98.44 184 ILE A C 1
ATOM 1437 O O . ILE A 1 184 ? -12.148 20.562 19.109 1 98.44 184 ILE A O 1
ATOM 1441 N N . ASP A 1 185 ? -11.398 18.578 18.844 1 98.44 185 ASP A N 1
ATOM 1442 C CA . ASP A 1 185 ? -11.461 18.125 20.219 1 98.44 185 ASP A CA 1
ATOM 1443 C C . ASP A 1 185 ? -10.641 16.859 20.422 1 98.44 185 ASP A C 1
ATOM 1445 O O . ASP A 1 185 ? -10.062 16.328 19.469 1 98.44 185 ASP A O 1
ATOM 1449 N N . SER A 1 186 ? -10.508 16.391 21.688 1 98.69 186 SER A N 1
ATOM 1450 C CA . SER A 1 186 ? -9.656 15.258 22.031 1 98.69 186 SER A CA 1
ATOM 1451 C C . SER A 1 186 ? -10.125 13.984 21.328 1 98.69 186 SER A C 1
ATOM 1453 O O . SER A 1 186 ? -9.312 13.203 20.828 1 98.69 186 SER A O 1
ATOM 1455 N N . GLN A 1 187 ? -11.406 13.766 21.297 1 98.56 187 GLN A N 1
ATOM 1456 C CA . GLN A 1 187 ? -11.953 12.555 20.688 1 98.56 187 GLN A CA 1
ATOM 1457 C C . GLN A 1 187 ? -11.672 12.516 19.188 1 98.56 187 GLN A C 1
ATOM 1459 O O . GLN A 1 187 ? -11.25 11.484 18.656 1 98.56 187 GLN A O 1
ATOM 1464 N N . SER A 1 188 ? -11.977 13.594 18.453 1 98.81 188 SER A N 1
ATOM 1465 C CA . SER A 1 188 ? -11.703 13.68 17.016 1 98.81 188 SER A CA 1
ATOM 1466 C C . SER A 1 188 ? -10.219 13.5 16.734 1 98.81 188 SER A C 1
ATOM 1468 O O . SER A 1 188 ? -9.844 12.766 15.805 1 98.81 188 SER A O 1
ATOM 1470 N N . SER A 1 189 ? -9.391 14.18 17.531 1 98.94 189 SER A N 1
ATOM 1471 C CA . SER A 1 189 ? -7.945 14.07 17.375 1 98.94 189 SER A CA 1
ATOM 1472 C C . SER A 1 189 ? -7.48 12.625 17.531 1 98.94 189 SER A C 1
ATOM 1474 O O . SER A 1 189 ? -6.727 12.117 16.688 1 98.94 189 SER A O 1
ATOM 1476 N N . ASP A 1 190 ? -7.957 11.984 18.547 1 98.88 190 ASP A N 1
ATOM 1477 C CA . ASP A 1 190 ? -7.574 10.602 18.812 1 98.88 190 ASP A CA 1
ATOM 1478 C C . ASP A 1 190 ? -8 9.68 17.656 1 98.88 190 ASP A C 1
ATOM 1480 O O . ASP A 1 190 ? -7.266 8.773 17.281 1 98.88 190 ASP A O 1
ATOM 1484 N N . THR A 1 191 ? -9.203 9.891 17.156 1 98.88 191 THR A N 1
ATOM 1485 C CA . THR A 1 191 ? -9.703 9.062 16.062 1 98.88 191 THR A CA 1
ATOM 1486 C C . THR A 1 191 ? -8.859 9.266 14.805 1 98.88 191 THR A C 1
ATOM 1488 O O . THR A 1 191 ? -8.523 8.297 14.117 1 98.88 191 THR A O 1
ATOM 1491 N N . MET A 1 192 ? -8.562 10.477 14.492 1 98.94 192 MET A N 1
ATOM 1492 C CA . MET A 1 192 ? -7.75 10.766 13.312 1 98.94 192 MET A CA 1
ATOM 1493 C C . MET A 1 192 ? -6.363 10.141 13.438 1 98.94 192 MET A C 1
ATOM 1495 O O . MET A 1 192 ? -5.848 9.562 12.477 1 98.94 192 MET A O 1
ATOM 1499 N N . ILE A 1 193 ? -5.758 10.25 14.625 1 98.94 193 ILE A N 1
ATOM 1500 C CA . ILE A 1 193 ? -4.457 9.633 14.867 1 98.94 193 ILE A CA 1
ATOM 1501 C C . ILE A 1 193 ? -4.559 8.117 14.695 1 98.94 193 ILE A C 1
ATOM 1503 O O . ILE A 1 193 ? -3.678 7.496 14.102 1 98.94 193 ILE A O 1
ATOM 1507 N N . SER A 1 194 ? -5.602 7.594 15.219 1 98.81 194 SER A N 1
ATOM 1508 C CA . SER A 1 194 ? -5.809 6.152 15.086 1 98.81 194 SER A CA 1
ATOM 1509 C C . SER A 1 194 ? -5.883 5.738 13.625 1 98.81 194 SER A C 1
ATOM 1511 O O . SER A 1 194 ? -5.32 4.711 13.234 1 98.81 194 SER A O 1
ATOM 1513 N N . ILE A 1 195 ? -6.586 6.477 12.789 1 98.81 195 ILE A N 1
ATOM 1514 C CA . ILE A 1 195 ? -6.672 6.191 11.359 1 98.81 195 ILE A CA 1
ATOM 1515 C C . ILE A 1 195 ? -5.285 6.266 10.734 1 98.81 195 ILE A C 1
ATOM 1517 O O . ILE A 1 195 ? -4.887 5.375 9.977 1 98.81 195 ILE A O 1
ATOM 1521 N N . LEU A 1 196 ? -4.543 7.297 11.094 1 98.94 196 LEU A N 1
ATOM 1522 C CA . LEU A 1 196 ? -3.217 7.504 10.523 1 98.94 196 LEU A CA 1
ATOM 1523 C C . LEU A 1 196 ? -2.279 6.363 10.906 1 98.94 196 LEU A C 1
ATOM 1525 O O . LEU A 1 196 ? -1.39 6 10.133 1 98.94 196 LEU A O 1
ATOM 1529 N N . LYS A 1 197 ? -2.451 5.797 12.078 1 98.69 197 LYS A N 1
ATOM 1530 C CA . LYS A 1 197 ? -1.612 4.699 12.547 1 98.69 197 LYS A CA 1
ATOM 1531 C C . LYS A 1 197 ? -1.878 3.426 11.742 1 98.69 197 LYS A C 1
ATOM 1533 O O . LYS A 1 197 ? -1.101 2.471 11.812 1 98.69 197 LYS A O 1
ATOM 1538 N N . ASN A 1 198 ? -2.918 3.4 11 1 97.62 198 ASN A N 1
ATOM 1539 C CA . ASN A 1 198 ? -3.266 2.227 10.211 1 97.62 198 ASN A CA 1
ATOM 1540 C C . ASN A 1 198 ? -2.863 2.395 8.75 1 97.62 198 ASN A C 1
ATOM 1542 O O . ASN A 1 198 ? -3.309 1.637 7.883 1 97.62 198 ASN A O 1
ATOM 1546 N N . GLN A 1 199 ? -2.029 3.377 8.477 1 97.56 199 GLN A N 1
ATOM 1547 C CA . GLN A 1 199 ? -1.517 3.582 7.121 1 97.56 199 GLN A CA 1
ATOM 1548 C C . GLN A 1 199 ? -0.941 2.289 6.551 1 97.56 199 GLN A C 1
ATOM 1550 O O . GLN A 1 199 ? -0.268 1.536 7.258 1 97.56 199 GLN A O 1
ATOM 1555 N N . GLN A 1 200 ? -1.258 2.051 5.242 1 96.06 200 GLN A N 1
ATOM 1556 C CA . GLN A 1 200 ? -0.861 0.786 4.633 1 96.06 200 GLN A CA 1
ATOM 1557 C C . GLN A 1 200 ? 0.283 0.986 3.643 1 96.06 200 GLN A C 1
ATOM 1559 O O . GLN A 1 200 ? 0.927 0.021 3.227 1 96.06 200 GLN A O 1
ATOM 1564 N N . LEU A 1 201 ? 0.53 2.146 3.227 1 97.12 201 LEU A N 1
ATOM 1565 C CA . LEU A 1 201 ? 1.673 2.5 2.393 1 97.12 201 LEU A CA 1
ATOM 1566 C C . LEU A 1 201 ? 2.871 2.896 3.252 1 97.12 201 LEU A C 1
ATOM 1568 O O . LEU A 1 201 ? 3.01 4.062 3.633 1 97.12 201 LEU A O 1
ATOM 1572 N N . CYS A 1 202 ? 3.781 1.954 3.492 1 97.38 202 CYS A N 1
ATOM 1573 C CA . CYS A 1 202 ? 4.742 2.092 4.582 1 97.38 202 CYS A CA 1
ATOM 1574 C C . CYS A 1 202 ? 6.172 1.983 4.066 1 97.38 202 CYS A C 1
ATOM 1576 O O . CYS A 1 202 ? 7.062 1.537 4.789 1 97.38 202 CYS A O 1
ATOM 1578 N N . SER A 1 203 ? 6.438 2.443 2.881 1 97.62 203 SER A N 1
ATOM 1579 C CA . SER A 1 203 ? 7.73 2.191 2.26 1 97.62 203 SER A CA 1
ATOM 1580 C C . SER A 1 203 ? 8.672 3.381 2.436 1 97.62 203 SER A C 1
ATOM 1582 O O . SER A 1 203 ? 9.766 3.404 1.868 1 97.62 203 SER A O 1
ATOM 1584 N N . LYS A 1 204 ? 8.289 4.449 3.17 1 98.62 204 LYS A N 1
ATOM 1585 C CA . LYS A 1 204 ? 9.086 5.652 3.357 1 98.62 204 LYS A CA 1
ATOM 1586 C C . LYS A 1 204 ? 9.508 5.816 4.816 1 98.62 204 LYS A C 1
ATOM 1588 O O . LYS A 1 204 ? 10.336 5.055 5.32 1 98.62 204 LYS A O 1
ATOM 1593 N N . ILE A 1 205 ? 8.82 6.543 5.641 1 98.94 205 ILE A N 1
ATOM 1594 C CA . ILE A 1 205 ? 9.172 6.738 7.043 1 98.94 205 ILE A CA 1
ATOM 1595 C C . ILE A 1 205 ? 9.203 5.391 7.758 1 98.94 205 ILE A C 1
ATOM 1597 O O . ILE A 1 205 ? 10.172 5.078 8.461 1 98.94 205 ILE A O 1
ATOM 1601 N N . PRO A 1 206 ? 8.305 4.488 7.535 1 98.75 206 PRO A N 1
ATOM 1602 C CA . PRO A 1 206 ? 8.25 3.262 8.336 1 98.75 206 PRO A CA 1
ATOM 1603 C C . PRO A 1 206 ? 9.266 2.215 7.883 1 98.75 206 PRO A C 1
ATOM 1605 O O . PRO A 1 206 ? 9.523 1.249 8.609 1 98.75 206 PRO A O 1
ATOM 1608 N N . PHE A 1 207 ? 9.859 2.357 6.75 1 98.56 207 PHE A N 1
ATOM 1609 C CA . PHE A 1 207 ? 10.516 1.269 6.035 1 98.56 207 PHE A CA 1
ATOM 1610 C C . PHE A 1 207 ? 11.484 0.53 6.945 1 98.56 207 PHE A C 1
ATOM 1612 O O . PHE A 1 207 ? 11.359 -0.68 7.145 1 98.56 207 PHE A O 1
ATOM 1619 N N . TYR A 1 208 ? 12.414 1.194 7.543 1 98.44 208 TYR A N 1
ATOM 1620 C CA . TYR A 1 208 ? 13.383 0.549 8.422 1 98.44 208 TYR A CA 1
ATOM 1621 C C . TYR A 1 208 ? 12.82 0.378 9.828 1 98.44 208 TYR A C 1
ATOM 1623 O O . TYR A 1 208 ? 13.148 -0.583 10.523 1 98.44 208 TYR A O 1
ATOM 1631 N N . LEU A 1 209 ? 11.977 1.284 10.234 1 98.31 209 LEU A N 1
ATOM 1632 C CA . LEU A 1 209 ? 11.477 1.326 11.609 1 98.31 209 LEU A CA 1
ATOM 1633 C C . LEU A 1 209 ? 10.609 0.108 11.914 1 98.31 209 LEU A C 1
ATOM 1635 O O . LEU A 1 209 ? 10.656 -0.427 13.023 1 98.31 209 LEU A O 1
ATOM 1639 N N . GLN A 1 210 ? 9.859 -0.289 10.906 1 96.5 210 GLN A N 1
ATOM 1640 C CA . GLN A 1 210 ? 8.922 -1.387 11.133 1 96.5 210 GLN A CA 1
ATOM 1641 C C . GLN A 1 210 ? 9.656 -2.719 11.25 1 96.5 210 GLN A C 1
ATOM 1643 O O . GLN A 1 210 ? 9.07 -3.719 11.672 1 96.5 210 GLN A O 1
ATOM 1648 N N . ALA A 1 211 ? 10.906 -2.768 10.891 1 95.94 211 ALA A N 1
ATOM 1649 C CA . ALA A 1 211 ? 11.688 -3.998 10.938 1 95.94 211 ALA A CA 1
ATOM 1650 C C . ALA A 1 211 ? 12.406 -4.137 12.273 1 95.94 211 ALA A C 1
ATOM 1652 O O . ALA A 1 211 ? 12.977 -5.188 12.578 1 95.94 211 ALA A O 1
ATOM 1653 N N . LEU A 1 212 ? 12.359 -3.107 13.062 1 95.38 212 LEU A N 1
ATOM 1654 C CA . LEU A 1 212 ? 13.016 -3.139 14.367 1 95.38 212 LEU A CA 1
ATOM 1655 C C . LEU A 1 212 ? 12.25 -4.039 15.336 1 95.38 212 LEU A C 1
ATOM 1657 O O . LEU A 1 212 ? 11.031 -4.164 15.242 1 95.38 212 LEU A O 1
ATOM 1661 N N . SER A 1 213 ? 12.945 -4.688 16.312 1 91.69 213 SER A N 1
ATOM 1662 C CA . SER A 1 213 ? 12.32 -5.492 17.344 1 91.69 213 SER A CA 1
ATOM 1663 C C . SER A 1 213 ? 11.375 -4.652 18.203 1 91.69 213 SER A C 1
ATOM 1665 O O . SER A 1 213 ? 10.32 -5.133 18.625 1 91.69 213 SER A O 1
ATOM 1667 N N . ASP A 1 214 ? 11.75 -3.428 18.422 1 91.06 214 ASP A N 1
ATOM 1668 C CA . ASP A 1 214 ? 10.914 -2.482 19.156 1 91.06 214 ASP A CA 1
ATOM 1669 C C . ASP A 1 214 ? 10.273 -1.469 18.203 1 91.06 214 ASP A C 1
ATOM 1671 O O . ASP A 1 214 ? 10.367 -0.26 18.422 1 91.06 214 ASP A O 1
ATOM 1675 N N . SER A 1 215 ? 9.68 -1.971 17.219 1 95.25 215 SER A N 1
ATOM 1676 C CA . SER A 1 215 ? 9.094 -1.115 16.188 1 95.25 215 SER A CA 1
ATOM 1677 C C . SER A 1 215 ? 8.078 -0.152 16.797 1 95.25 215 SER A C 1
ATOM 1679 O O . SER A 1 215 ? 7.176 -0.57 17.516 1 95.25 215 SER A O 1
ATOM 1681 N N . PRO A 1 216 ? 8.18 1.134 16.531 1 97.94 216 PRO A N 1
ATOM 1682 C CA . PRO A 1 216 ? 7.219 2.113 17.047 1 97.94 216 PRO A CA 1
ATOM 1683 C C . PRO A 1 216 ? 5.934 2.162 16.234 1 97.94 216 PRO A C 1
ATOM 1685 O O . PRO A 1 216 ? 5.93 1.791 15.055 1 97.94 216 PRO A O 1
ATOM 1688 N N . GLU A 1 217 ? 4.805 2.594 16.891 1 98.25 217 GLU A N 1
ATOM 1689 C CA . GLU A 1 217 ? 3.656 3.027 16.109 1 98.25 217 GLU A CA 1
ATOM 1690 C C . GLU A 1 217 ? 3.98 4.285 15.305 1 98.25 217 GLU A C 1
ATOM 1692 O O . GLU A 1 217 ? 4.777 5.117 15.742 1 98.25 217 GLU A O 1
ATOM 1697 N N . ILE A 1 218 ? 3.471 4.363 14.18 1 98.88 218 ILE A N 1
ATOM 1698 C CA . ILE A 1 218 ? 3.713 5.504 13.305 1 98.88 218 ILE A CA 1
ATOM 1699 C C . ILE A 1 218 ? 2.391 5.996 12.719 1 98.88 218 ILE A C 1
ATOM 1701 O O . ILE A 1 218 ? 1.676 5.238 12.062 1 98.88 218 ILE A O 1
ATOM 1705 N N . ALA A 1 219 ? 1.991 7.188 12.984 1 98.94 219 ALA A N 1
ATOM 1706 C CA . ALA A 1 219 ? 0.872 7.867 12.336 1 98.94 219 ALA A CA 1
ATOM 1707 C C . ALA A 1 219 ? 1.354 8.75 11.188 1 98.94 219 ALA A C 1
ATOM 1709 O O . ALA A 1 219 ? 2.045 9.742 11.406 1 98.94 219 ALA A O 1
ATOM 1710 N N . HIS A 1 220 ? 1.021 8.383 9.961 1 98.94 220 HIS A N 1
ATOM 1711 C CA . HIS A 1 220 ? 1.631 9.133 8.867 1 98.94 220 HIS A CA 1
ATOM 1712 C C . HIS A 1 220 ? 0.752 9.094 7.617 1 98.94 220 HIS A C 1
ATOM 1714 O O . HIS A 1 220 ? -0.246 8.375 7.574 1 98.94 220 HIS A O 1
ATOM 1720 N N . LYS A 1 221 ? 1.003 9.922 6.715 1 98.94 221 LYS A N 1
ATOM 1721 C CA . LYS A 1 221 ? 0.374 10.047 5.402 1 98.94 221 LYS A CA 1
ATOM 1722 C C . LYS A 1 221 ? 1.414 10.289 4.312 1 98.94 221 LYS A C 1
ATOM 1724 O O . LYS A 1 221 ? 2.232 11.203 4.422 1 98.94 221 LYS A O 1
ATOM 1729 N N . THR A 1 222 ? 1.369 9.469 3.307 1 98.69 222 THR A N 1
ATOM 1730 C CA . THR A 1 222 ? 2.277 9.633 2.176 1 98.69 222 THR A CA 1
ATOM 1731 C C . THR A 1 222 ? 1.602 10.398 1.042 1 98.69 222 THR A C 1
ATOM 1733 O O . THR A 1 222 ? 0.385 10.594 1.058 1 98.69 222 THR A O 1
ATOM 1736 N N . GLY A 1 223 ? 2.33 10.898 0.127 1 98.31 223 GLY A N 1
ATOM 1737 C CA . GLY A 1 223 ? 1.917 11.477 -1.14 1 98.31 223 GLY A CA 1
ATOM 1738 C C . GLY A 1 223 ? 2.932 11.273 -2.248 1 98.31 223 GLY A C 1
ATOM 1739 O O . GLY A 1 223 ? 4.137 11.438 -2.031 1 98.31 223 GLY A O 1
ATOM 1740 N N . GLU A 1 224 ? 2.445 10.883 -3.359 1 95.94 224 GLU A N 1
ATOM 1741 C CA . GLU A 1 224 ? 3.346 10.648 -4.484 1 95.94 224 GLU A CA 1
ATOM 1742 C C . GLU A 1 224 ? 2.693 11.039 -5.805 1 95.94 224 GLU A C 1
ATOM 1744 O O . GLU A 1 224 ? 1.481 10.891 -5.977 1 95.94 224 GLU A O 1
ATOM 1749 N N . ASP A 1 225 ? 3.379 11.5 -6.672 1 94.44 225 ASP A N 1
ATOM 1750 C CA . ASP A 1 225 ? 3.146 11.742 -8.094 1 94.44 225 ASP A CA 1
ATOM 1751 C C . ASP A 1 225 ? 4.465 11.805 -8.859 1 94.44 225 ASP A C 1
ATOM 1753 O O . ASP A 1 225 ? 5.539 11.656 -8.273 1 94.44 225 ASP A O 1
ATOM 1757 N N . THR A 1 226 ? 4.371 11.953 -10.211 1 93.06 226 THR A N 1
ATOM 1758 C CA . THR A 1 226 ? 5.594 12.078 -11 1 93.06 226 THR A CA 1
ATOM 1759 C C . THR A 1 226 ? 6.465 13.211 -10.477 1 93.06 226 THR A C 1
ATOM 1761 O O . THR A 1 226 ? 6.051 14.367 -10.477 1 93.06 226 THR A O 1
ATOM 1764 N N . GLY A 1 227 ? 7.633 12.859 -9.953 1 97.25 227 GLY A N 1
ATOM 1765 C CA . GLY A 1 227 ? 8.586 13.836 -9.453 1 97.25 227 GLY A CA 1
ATOM 1766 C C . GLY A 1 227 ? 8.211 14.391 -8.094 1 97.25 227 GLY A C 1
ATOM 1767 O O . GLY A 1 227 ? 8.844 15.328 -7.605 1 97.25 227 GLY A O 1
ATOM 1768 N N . ILE A 1 228 ? 7.172 13.938 -7.496 1 98.5 228 ILE A N 1
ATOM 1769 C CA . ILE A 1 228 ? 6.703 14.398 -6.191 1 98.5 228 ILE A CA 1
ATOM 1770 C C . ILE A 1 228 ? 6.66 13.219 -5.215 1 98.5 228 ILE A C 1
ATOM 1772 O O . ILE A 1 228 ? 6.09 12.172 -5.523 1 98.5 228 ILE A O 1
ATOM 1776 N N . THR A 1 229 ? 7.285 13.328 -4.086 1 98.81 229 THR A N 1
ATOM 1777 C CA . THR A 1 229 ? 7.184 12.32 -3.031 1 98.81 229 THR A CA 1
ATOM 1778 C C . THR A 1 229 ? 7.258 12.977 -1.653 1 98.81 229 THR A C 1
ATOM 1780 O O . THR A 1 229 ? 8.086 13.852 -1.422 1 98.81 229 THR A O 1
ATOM 1783 N N . HIS A 1 230 ? 6.289 12.656 -0.816 1 98.94 230 HIS A N 1
ATOM 1784 C CA . HIS A 1 230 ? 6.16 13.156 0.548 1 98.94 230 HIS A CA 1
ATOM 1785 C C . HIS A 1 230 ? 5.918 12.016 1.53 1 98.94 230 HIS A C 1
ATOM 1787 O O . HIS A 1 230 ? 5.387 10.961 1.153 1 98.94 230 HIS A O 1
ATOM 1793 N N . ASP A 1 231 ? 6.285 12.141 2.707 1 98.94 231 ASP A N 1
ATOM 1794 C CA . ASP A 1 231 ? 5.805 11.398 3.871 1 98.94 231 ASP A CA 1
ATOM 1795 C C . ASP A 1 231 ? 5.863 12.266 5.133 1 98.94 231 ASP A C 1
ATOM 1797 O O . ASP A 1 231 ? 6.91 12.836 5.449 1 98.94 231 ASP A O 1
ATOM 1801 N N . VAL A 1 232 ? 4.766 12.43 5.758 1 99 232 VAL A N 1
ATOM 1802 C CA . VAL A 1 232 ? 4.645 13.266 6.945 1 99 232 VAL A CA 1
ATOM 1803 C C . VAL A 1 232 ? 3.986 12.469 8.07 1 99 232 VAL A C 1
ATOM 1805 O O . VAL A 1 232 ? 3.078 11.672 7.828 1 99 232 VAL A O 1
ATOM 1808 N N . GLY A 1 233 ? 4.523 12.617 9.25 1 98.94 233 GLY A N 1
ATOM 1809 C CA . GLY A 1 233 ? 3.881 11.828 10.289 1 98.94 233 GLY A CA 1
ATOM 1810 C C . GLY A 1 233 ? 4.551 11.961 11.648 1 98.94 233 GLY A C 1
ATOM 1811 O O . GLY A 1 233 ? 5.391 12.844 11.844 1 98.94 233 GLY A O 1
ATOM 1812 N N . ILE A 1 234 ? 4.062 11.25 12.57 1 98.94 234 ILE A N 1
ATOM 1813 C CA . ILE A 1 234 ? 4.535 11.172 13.945 1 98.94 234 ILE A CA 1
ATOM 1814 C C . ILE A 1 234 ? 5.016 9.75 14.242 1 98.94 234 ILE A C 1
ATOM 1816 O O . ILE A 1 234 ? 4.309 8.781 13.969 1 98.94 234 ILE A O 1
ATOM 1820 N N . VAL A 1 235 ? 6.184 9.625 14.703 1 98.88 235 VAL A N 1
ATOM 1821 C CA . VAL A 1 235 ? 6.738 8.359 15.164 1 98.88 235 VAL A CA 1
ATOM 1822 C C . VAL A 1 235 ? 6.641 8.273 16.688 1 98.88 235 VAL A C 1
ATOM 1824 O O . VAL A 1 235 ? 7.191 9.125 17.391 1 98.88 235 VAL A O 1
ATOM 1827 N N . TYR A 1 236 ? 5.941 7.246 17.188 1 98.31 236 TYR A N 1
ATOM 1828 C CA . TYR A 1 236 ? 5.66 7.105 18.609 1 98.31 236 TYR A CA 1
ATOM 1829 C C . TYR A 1 236 ? 6.68 6.191 19.281 1 98.31 236 TYR A C 1
ATOM 1831 O O . TYR A 1 236 ? 6.348 5.074 19.688 1 98.31 236 TYR A O 1
ATOM 1839 N N . GLY A 1 237 ? 7.879 6.633 19.5 1 95.44 237 GLY A N 1
ATOM 1840 C CA . GLY A 1 237 ? 8.844 5.945 20.344 1 95.44 237 GLY A CA 1
ATOM 1841 C C . GLY A 1 237 ? 8.695 6.289 21.812 1 95.44 237 GLY A C 1
ATOM 1842 O O . GLY A 1 237 ? 7.637 6.758 22.234 1 95.44 237 GLY A O 1
ATOM 1843 N N . LYS A 1 238 ? 9.648 5.953 22.578 1 93.62 238 LYS A N 1
ATOM 1844 C CA . LYS A 1 238 ? 9.68 6.441 23.953 1 93.62 238 LYS A CA 1
ATOM 1845 C C . LYS A 1 238 ? 9.578 7.965 24 1 93.62 238 LYS A C 1
ATOM 1847 O O . LYS A 1 238 ? 8.883 8.523 24.859 1 93.62 238 LYS A O 1
ATOM 1852 N N . GLU A 1 239 ? 10.32 8.516 23.141 1 94.81 239 GLU A N 1
ATOM 1853 C CA . GLU A 1 239 ? 10.18 9.938 22.844 1 94.81 239 GLU A CA 1
ATOM 1854 C C . GLU A 1 239 ? 9.594 10.164 21.453 1 94.81 239 GLU A C 1
ATOM 1856 O O . GLU A 1 239 ? 10.312 10.086 20.453 1 94.81 239 GLU A O 1
ATOM 1861 N N . PRO A 1 240 ? 8.352 10.539 21.422 1 98.12 240 PRO A N 1
ATOM 1862 C CA . PRO A 1 240 ? 7.707 10.719 20.109 1 98.12 240 PRO A CA 1
ATOM 1863 C C . PRO A 1 240 ? 8.227 11.938 19.359 1 98.12 240 PRO A C 1
ATOM 1865 O O . PRO A 1 240 ? 8.594 12.938 19.984 1 98.12 240 PRO A O 1
ATOM 1868 N N . PHE A 1 241 ? 8.242 11.836 18.047 1 98.38 241 PHE A N 1
ATOM 1869 C CA . PHE A 1 241 ? 8.664 12.992 17.266 1 98.38 241 PHE A CA 1
ATOM 1870 C C . PHE A 1 241 ? 7.852 13.109 15.977 1 98.38 241 PHE A C 1
ATOM 1872 O O . PHE A 1 241 ? 7.316 12.109 15.484 1 98.38 241 PHE A O 1
ATOM 1879 N N . LEU A 1 242 ? 7.723 14.297 15.57 1 98.75 242 LEU A N 1
ATOM 1880 C CA . LEU A 1 242 ? 7.082 14.688 14.32 1 98.75 242 LEU A CA 1
ATOM 1881 C C . LEU A 1 242 ? 8.117 14.898 13.219 1 98.75 242 LEU A C 1
ATOM 1883 O O . LEU A 1 242 ? 9.164 15.5 13.453 1 98.75 242 LEU A O 1
ATOM 1887 N N . VAL A 1 243 ? 7.871 14.344 12.023 1 98.88 243 VAL A N 1
ATOM 1888 C CA . VAL A 1 243 ? 8.773 14.531 10.891 1 98.88 243 VAL A CA 1
ATOM 1889 C C . VAL A 1 243 ? 7.969 14.695 9.609 1 98.88 243 VAL A C 1
ATOM 1891 O O . VAL A 1 243 ? 6.973 13.992 9.398 1 98.88 243 VAL A O 1
ATOM 1894 N N . CYS A 1 244 ? 8.25 15.641 8.82 1 98.94 244 CYS A N 1
ATOM 1895 C CA . CYS A 1 244 ? 7.633 15.914 7.523 1 98.94 244 CYS A CA 1
ATOM 1896 C C . CYS A 1 244 ? 8.688 15.992 6.422 1 98.94 244 CYS A C 1
ATOM 1898 O O . CYS A 1 244 ? 9.594 16.812 6.484 1 98.94 244 CYS A O 1
ATOM 1900 N N . PHE A 1 245 ? 8.633 15.102 5.48 1 99 245 PHE A N 1
ATOM 1901 C CA . PHE A 1 245 ? 9.414 15.141 4.25 1 99 245 PHE A CA 1
ATOM 1902 C C . PHE A 1 245 ? 8.539 15.539 3.066 1 99 245 PHE A C 1
ATOM 1904 O O . PHE A 1 245 ? 7.539 14.875 2.775 1 99 245 PHE A O 1
ATOM 1911 N N . CYS A 1 246 ? 8.898 16.609 2.367 1 98.94 246 CYS A N 1
ATOM 1912 C CA . CYS A 1 246 ? 8.195 17.031 1.162 1 98.94 246 CYS A CA 1
ATOM 1913 C C . CYS A 1 246 ? 9.172 17.25 0.011 1 98.94 246 CYS A C 1
ATOM 1915 O O . CYS A 1 246 ? 10.18 17.938 0.169 1 98.94 246 CYS A O 1
ATOM 1917 N N . GLY A 1 247 ? 8.906 16.656 -1.127 1 98.94 247 GLY A N 1
ATOM 1918 C CA . GLY A 1 247 ? 9.758 16.828 -2.293 1 98.94 247 GLY A CA 1
ATOM 1919 C C . GLY A 1 247 ? 8.977 17.031 -3.578 1 98.94 247 GLY A C 1
ATOM 1920 O O . GLY A 1 247 ? 8.031 16.297 -3.857 1 98.94 247 GLY A O 1
ATOM 1921 N N . ASN A 1 248 ? 9.266 18.078 -4.32 1 98.81 248 ASN A N 1
ATOM 1922 C CA . ASN A 1 248 ? 8.781 18.344 -5.668 1 98.81 248 ASN A CA 1
ATOM 1923 C C . ASN A 1 248 ? 9.922 18.359 -6.684 1 98.81 248 ASN A C 1
ATOM 1925 O O . ASN A 1 248 ? 11.031 18.781 -6.367 1 98.81 248 ASN A O 1
ATOM 1929 N N . GLU A 1 249 ? 9.617 17.938 -7.922 1 98.31 249 GLU A N 1
ATOM 1930 C CA . GLU A 1 249 ? 10.586 17.938 -9.016 1 98.31 249 GLU A CA 1
ATOM 1931 C C . GLU A 1 249 ? 11.867 17.219 -8.609 1 98.31 249 GLU A C 1
ATOM 1933 O O . GLU A 1 249 ? 12.969 17.719 -8.859 1 98.31 249 GLU A O 1
ATOM 1938 N N . THR A 1 250 ? 11.719 16.109 -7.945 1 98.62 250 THR A N 1
ATOM 1939 C CA . THR A 1 250 ? 12.883 15.461 -7.344 1 98.62 250 THR A CA 1
ATOM 1940 C C . THR A 1 250 ? 13.023 14.039 -7.863 1 98.62 250 THR A C 1
ATOM 1942 O O . THR A 1 250 ? 12.203 13.57 -8.664 1 98.62 250 THR A O 1
ATOM 1945 N N . ASP A 1 251 ? 14.18 13.438 -7.559 1 98.31 251 ASP A N 1
ATOM 1946 C CA . ASP A 1 251 ? 14.398 12.008 -7.746 1 98.31 251 ASP A CA 1
ATOM 1947 C C . ASP A 1 251 ? 13.672 11.195 -6.68 1 98.31 251 ASP A C 1
ATOM 1949 O O . ASP A 1 251 ? 14.211 10.945 -5.602 1 98.31 251 ASP A O 1
ATOM 1953 N N . THR A 1 252 ? 12.469 10.734 -7.051 1 98.5 252 THR A N 1
ATOM 1954 C CA . THR A 1 252 ? 11.547 10.18 -6.062 1 98.5 252 THR A CA 1
ATOM 1955 C C . THR A 1 252 ? 12.156 8.961 -5.379 1 98.5 252 THR A C 1
ATOM 1957 O O . THR A 1 252 ? 12.164 8.867 -4.152 1 98.5 252 THR A O 1
ATOM 1960 N N . PRO A 1 253 ? 12.727 7.961 -6.133 1 98.38 253 PRO A N 1
ATOM 1961 C CA . PRO A 1 253 ? 13.312 6.816 -5.426 1 98.38 253 PRO A CA 1
ATOM 1962 C C . PRO A 1 253 ? 14.438 7.227 -4.48 1 98.38 253 PRO A C 1
ATOM 1964 O O . PRO A 1 253 ? 14.523 6.715 -3.359 1 98.38 253 PRO A O 1
ATOM 1967 N N . ALA A 1 254 ? 15.273 8.117 -4.891 1 98.5 254 ALA A N 1
ATOM 1968 C CA . ALA A 1 254 ? 16.391 8.562 -4.047 1 98.5 254 ALA A CA 1
ATOM 1969 C C . ALA A 1 254 ? 15.875 9.234 -2.777 1 98.5 254 ALA A C 1
ATOM 1971 O O . ALA A 1 254 ? 16.375 8.977 -1.682 1 98.5 254 ALA A O 1
ATOM 1972 N N . PHE A 1 255 ? 14.953 10.117 -2.924 1 98.88 255 PHE A N 1
ATOM 1973 C CA . PHE A 1 255 ? 14.43 10.836 -1.768 1 98.88 255 PHE A CA 1
ATOM 1974 C C . PHE A 1 255 ? 13.711 9.883 -0.817 1 98.88 255 PHE A C 1
ATOM 1976 O O . PHE A 1 255 ? 13.812 10.031 0.403 1 98.88 255 PHE A O 1
ATOM 1983 N N . GLU A 1 256 ? 12.93 8.891 -1.334 1 98.81 256 GLU A N 1
ATOM 1984 C CA . GLU A 1 256 ? 12.242 7.93 -0.48 1 98.81 256 GLU A CA 1
ATOM 1985 C C . GLU A 1 256 ? 13.234 7.137 0.364 1 98.81 256 GLU A C 1
ATOM 1987 O O . GLU A 1 256 ? 12.969 6.848 1.533 1 98.81 256 GLU A O 1
ATOM 1992 N N . ARG A 1 257 ? 14.359 6.805 -0.183 1 98.31 257 ARG A N 1
ATOM 1993 C CA . ARG A 1 257 ? 15.406 6.129 0.579 1 98.31 257 ARG A CA 1
ATOM 1994 C C . ARG A 1 257 ? 15.961 7.035 1.674 1 98.31 257 ARG A C 1
ATOM 1996 O O . ARG A 1 257 ? 16.188 6.59 2.799 1 98.31 257 ARG A O 1
ATOM 2003 N N . VAL A 1 258 ? 16.141 8.25 1.314 1 98.75 258 VAL A N 1
ATOM 2004 C CA . VAL A 1 258 ? 16.656 9.227 2.275 1 98.75 258 VAL A CA 1
ATOM 2005 C C . VAL A 1 258 ? 15.656 9.406 3.412 1 98.75 258 VAL A C 1
ATOM 2007 O O . VAL A 1 258 ? 16.047 9.492 4.582 1 98.75 258 VAL A O 1
ATOM 2010 N N . MET A 1 259 ? 14.328 9.453 3.117 1 98.88 259 MET A N 1
ATOM 2011 C CA . MET A 1 259 ? 13.297 9.547 4.148 1 98.88 259 MET A CA 1
ATOM 2012 C C . MET A 1 259 ? 13.43 8.406 5.152 1 98.88 259 MET A C 1
ATOM 2014 O O . MET A 1 259 ? 13.367 8.625 6.363 1 98.88 259 MET A O 1
ATOM 2018 N N . ALA A 1 260 ? 13.578 7.191 4.605 1 98.81 260 ALA A N 1
ATOM 2019 C CA . ALA A 1 260 ? 13.664 6 5.445 1 98.81 260 ALA A CA 1
ATOM 2020 C C . ALA A 1 260 ? 14.914 6.043 6.324 1 98.81 260 ALA A C 1
ATOM 2022 O O . ALA A 1 260 ? 14.844 5.742 7.52 1 98.81 260 ALA A O 1
ATOM 2023 N N . GLU A 1 261 ? 16.016 6.438 5.766 1 98.5 261 GLU A N 1
ATOM 2024 C CA . GLU A 1 261 ? 17.281 6.477 6.473 1 98.5 261 GLU A CA 1
ATOM 2025 C C . GLU A 1 261 ? 17.281 7.543 7.566 1 98.5 261 GLU A C 1
ATOM 2027 O O . GLU A 1 261 ? 17.719 7.285 8.688 1 98.5 261 GLU A O 1
ATOM 2032 N N . ILE A 1 262 ? 16.828 8.68 7.238 1 98.62 262 ILE A N 1
ATOM 2033 C CA . ILE A 1 262 ? 16.797 9.773 8.203 1 98.62 262 ILE A CA 1
ATOM 2034 C C . ILE A 1 262 ? 15.852 9.422 9.352 1 98.62 262 ILE A C 1
ATOM 2036 O O . ILE A 1 262 ? 16.141 9.703 10.516 1 98.62 262 ILE A O 1
ATOM 2040 N N . SER A 1 263 ? 14.695 8.805 8.984 1 98.56 263 SER A N 1
ATOM 2041 C CA . SER A 1 263 ? 13.734 8.422 10.023 1 98.56 263 SER A CA 1
ATOM 2042 C C . SER A 1 263 ? 14.344 7.418 11 1 98.56 263 SER A C 1
ATOM 2044 O O . SER A 1 263 ? 14.141 7.52 12.211 1 98.56 263 SER A O 1
ATOM 2046 N N . LEU A 1 264 ? 15.055 6.473 10.461 1 97.88 264 LEU A N 1
ATOM 2047 C CA . LEU A 1 264 ? 15.75 5.508 11.305 1 97.88 264 LEU A CA 1
ATOM 2048 C C . LEU A 1 264 ? 16.797 6.195 12.18 1 97.88 264 LEU A C 1
ATOM 2050 O O . LEU A 1 264 ? 16.891 5.914 13.375 1 97.88 264 LEU A O 1
ATOM 2054 N N . ASP A 1 265 ? 17.609 7.086 11.594 1 96.62 265 ASP A N 1
ATOM 2055 C CA . ASP A 1 265 ? 18.656 7.805 12.312 1 96.62 265 ASP A CA 1
ATOM 2056 C C . ASP A 1 265 ? 18.078 8.641 13.445 1 96.62 265 ASP A C 1
ATOM 2058 O O . ASP A 1 265 ? 18.594 8.648 14.562 1 96.62 265 ASP A O 1
ATOM 2062 N N . LEU A 1 266 ? 17.016 9.336 13.1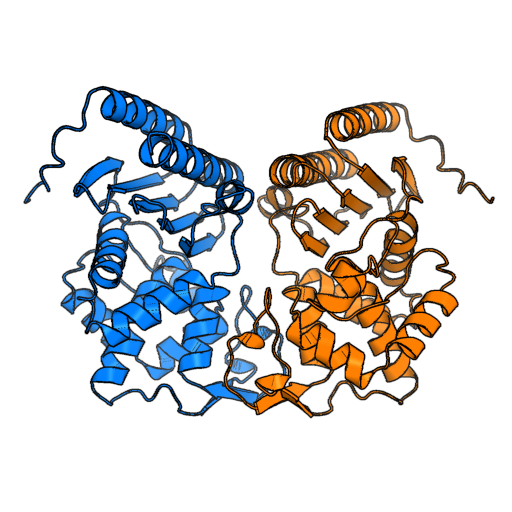56 1 96.75 266 LEU A N 1
ATOM 2063 C CA . LEU A 1 266 ? 16.344 10.141 14.172 1 96.75 266 LEU A CA 1
ATOM 2064 C C . LEU A 1 266 ? 15.836 9.258 15.312 1 96.75 266 LEU A C 1
ATOM 2066 O O . LEU A 1 266 ? 16.031 9.586 16.484 1 96.75 266 LEU A O 1
ATOM 2070 N N . PHE A 1 267 ? 15.211 8.148 14.984 1 97.25 267 PHE A N 1
ATOM 2071 C CA . PHE A 1 267 ? 14.648 7.246 15.984 1 97.25 267 PHE A CA 1
ATOM 2072 C C . PHE A 1 267 ? 15.742 6.707 16.906 1 97.25 267 PHE A C 1
ATOM 2074 O O . PHE A 1 267 ? 15.586 6.691 18.125 1 97.25 267 PHE A O 1
ATOM 2081 N N . LYS A 1 268 ? 16.828 6.297 16.312 1 94.88 268 LYS A N 1
ATOM 2082 C CA . LYS A 1 268 ? 17.922 5.746 17.094 1 94.88 268 LYS A CA 1
ATOM 2083 C C . LYS A 1 268 ? 18.547 6.805 18 1 94.88 268 LYS A C 1
ATOM 2085 O O . LYS A 1 268 ? 18.891 6.52 19.156 1 94.88 268 LYS A O 1
ATOM 2090 N N . GLN A 1 269 ? 18.672 7.938 17.516 1 91.94 269 GLN A N 1
ATOM 2091 C CA . GLN A 1 269 ? 19.297 9.016 18.266 1 91.94 269 GLN A CA 1
ATOM 2092 C C . GLN A 1 269 ? 18.406 9.445 19.438 1 91.94 269 GLN A C 1
ATOM 2094 O O . GLN A 1 269 ? 18.906 9.711 20.531 1 91.94 269 GLN A O 1
ATOM 2099 N N . ILE A 1 270 ? 17.203 9.469 19.234 1 89.62 270 ILE A N 1
ATOM 2100 C CA . ILE A 1 270 ? 16.281 10.031 20.219 1 89.62 270 ILE A CA 1
ATOM 2101 C C . ILE A 1 270 ? 15.859 8.953 21.219 1 89.62 270 ILE A C 1
ATOM 2103 O O . ILE A 1 270 ? 15.547 9.258 22.375 1 89.62 270 ILE A O 1
ATOM 2107 N N . ASN A 1 271 ? 15.891 7.617 20.797 1 86.31 271 ASN A N 1
ATOM 2108 C CA . ASN A 1 271 ? 15.367 6.543 21.625 1 86.31 271 ASN A CA 1
ATOM 2109 C C . ASN A 1 271 ? 16.484 5.609 22.094 1 86.31 271 ASN A C 1
ATOM 2111 O O . ASN A 1 271 ? 16.203 4.547 22.672 1 86.31 271 ASN A O 1
ATOM 2115 N N . LYS A 1 272 ? 17.766 5.477 21.531 1 72.12 272 LYS A N 1
ATOM 2116 C CA . LYS A 1 272 ? 18.875 4.684 22.047 1 72.12 272 LYS A CA 1
ATOM 2117 C C . LYS A 1 272 ? 19.062 4.91 23.547 1 72.12 272 LYS A C 1
ATOM 2119 O O . LYS A 1 272 ? 19.406 3.979 24.281 1 72.12 272 LYS A O 1
ATOM 2124 N N . GLU A 1 273 ? 19.297 6.184 23.953 1 53.81 273 GLU A N 1
ATOM 2125 C CA . GLU A 1 273 ? 19.766 6.449 25.312 1 53.81 273 GLU A CA 1
ATOM 2126 C C . GLU A 1 273 ? 18.719 6.051 26.344 1 53.81 273 GLU A C 1
ATOM 2128 O O . GLU A 1 273 ? 18.922 6.234 27.547 1 53.81 273 GLU A O 1
ATOM 2133 N N . ILE A 1 274 ? 17.594 5.449 25.859 1 38.72 274 ILE A N 1
ATOM 2134 C CA . ILE A 1 274 ? 16.781 5.023 26.984 1 38.72 274 ILE A CA 1
ATOM 2135 C C . ILE A 1 274 ? 17.094 3.562 27.328 1 38.72 274 ILE A C 1
ATOM 2137 O O . ILE A 1 274 ? 17.125 2.715 26.422 1 38.72 274 ILE A O 1
ATOM 2141 N N . MET B 1 1 ? 13.133 -35.562 -12.93 1 23.75 1 MET B N 1
ATOM 2142 C CA . MET B 1 1 ? 14.289 -34.719 -12.625 1 23.75 1 MET B CA 1
ATOM 2143 C C . MET B 1 1 ? 14.633 -33.844 -13.812 1 23.75 1 MET B C 1
ATOM 2145 O O . MET B 1 1 ? 15.797 -33.469 -14.008 1 23.75 1 MET B O 1
ATOM 2149 N N . SER B 1 2 ? 13.641 -33.562 -14.719 1 27.3 2 SER B N 1
ATOM 2150 C CA . SER B 1 2 ? 13.766 -32.875 -16.016 1 27.3 2 SER B CA 1
ATOM 2151 C C . SER B 1 2 ? 14.242 -31.453 -15.836 1 27.3 2 SER B C 1
ATOM 2153 O O . SER B 1 2 ? 13.578 -30.641 -15.172 1 27.3 2 SER B O 1
ATOM 2155 N N . GLY B 1 3 ? 15.555 -31.266 -15.695 1 29.12 3 GLY B N 1
ATOM 2156 C CA . GLY B 1 3 ? 16.297 -30.016 -15.672 1 29.12 3 GLY B CA 1
ATOM 2157 C C . GLY B 1 3 ? 15.93 -29.078 -16.812 1 29.12 3 GLY B C 1
ATOM 2158 O O . GLY B 1 3 ? 16.094 -29.422 -17.984 1 29.12 3 GLY B O 1
ATOM 2159 N N . CYS B 1 4 ? 14.914 -28.312 -16.766 1 35.91 4 CYS B N 1
ATOM 2160 C CA . CYS B 1 4 ? 14.734 -27.328 -17.844 1 35.91 4 CYS B CA 1
ATOM 2161 C C . CYS B 1 4 ? 16.062 -26.719 -18.25 1 35.91 4 CYS B C 1
ATOM 2163 O O . CYS B 1 4 ? 16.766 -26.141 -17.422 1 35.91 4 CYS B O 1
ATOM 2165 N N . GLN B 1 5 ? 16.688 -27.312 -19.234 1 34.53 5 GLN B N 1
ATOM 2166 C CA . GLN B 1 5 ? 17.938 -26.828 -19.812 1 34.53 5 GLN B CA 1
ATOM 2167 C C . GLN B 1 5 ? 17.844 -25.359 -20.188 1 34.53 5 GLN B C 1
ATOM 2169 O O . GLN B 1 5 ? 17.141 -25.016 -21.141 1 34.53 5 GLN B O 1
ATOM 2174 N N . PHE B 1 6 ? 17.891 -24.422 -19.203 1 45.78 6 PHE B N 1
ATOM 2175 C CA . PHE B 1 6 ? 18.141 -23.031 -19.5 1 45.78 6 PHE B CA 1
ATOM 2176 C C . PHE B 1 6 ? 19.219 -22.875 -20.562 1 45.78 6 PHE B C 1
ATOM 2178 O O . PHE B 1 6 ? 20.281 -23.5 -20.453 1 45.78 6 PHE B O 1
ATOM 2185 N N . ARG B 1 7 ? 18.797 -22.672 -21.734 1 49.31 7 ARG B N 1
ATOM 2186 C CA . ARG B 1 7 ? 19.766 -22.375 -22.781 1 49.31 7 ARG B CA 1
ATOM 2187 C C . ARG B 1 7 ? 20.906 -21.516 -22.25 1 49.31 7 ARG B C 1
ATOM 2189 O O . ARG B 1 7 ? 20.672 -20.578 -21.484 1 49.31 7 ARG B O 1
ATOM 2196 N N . PRO B 1 8 ? 22.078 -21.828 -22.609 1 45.84 8 PRO B N 1
ATOM 2197 C CA . PRO B 1 8 ? 23.266 -21.078 -22.234 1 45.84 8 PRO B CA 1
ATOM 2198 C C . PRO B 1 8 ? 23.219 -19.609 -22.672 1 45.84 8 PRO B C 1
ATOM 2200 O O . PRO B 1 8 ? 22.891 -19.312 -23.828 1 45.84 8 PRO B O 1
ATOM 2203 N N . ALA B 1 9 ? 22.797 -18.672 -21.812 1 49.16 9 ALA B N 1
ATOM 2204 C CA . ALA B 1 9 ? 22.734 -17.234 -22.062 1 49.16 9 ALA B CA 1
ATOM 2205 C C . ALA B 1 9 ? 24.031 -16.75 -22.734 1 49.16 9 ALA B C 1
ATOM 2207 O O . ALA B 1 9 ? 25.094 -17.328 -22.516 1 49.16 9 ALA B O 1
ATOM 2208 N N . GLY B 1 10 ? 23.938 -15.969 -23.703 1 49.34 10 GLY B N 1
ATOM 2209 C CA . GLY B 1 10 ? 25.109 -15.273 -24.203 1 49.34 10 GLY B CA 1
ATOM 2210 C C . GLY B 1 10 ? 25.969 -14.688 -23.109 1 49.34 10 GLY B C 1
ATOM 2211 O O . GLY B 1 10 ? 25.531 -14.586 -21.953 1 49.34 10 GLY B O 1
ATOM 2212 N N . SER B 1 11 ? 27.328 -14.477 -23.312 1 49.84 11 SER B N 1
ATOM 2213 C CA . SER B 1 11 ? 28.375 -14.039 -22.375 1 49.84 11 SER B CA 1
ATOM 2214 C C . SER B 1 11 ? 27.875 -12.922 -21.469 1 49.84 11 SER B C 1
ATOM 2216 O O . SER B 1 11 ? 28.094 -12.953 -20.266 1 49.84 11 SER B O 1
ATOM 2218 N N . LEU B 1 12 ? 27.156 -11.961 -21.938 1 51.78 12 LEU B N 1
ATOM 2219 C CA . LEU B 1 12 ? 26.672 -10.82 -21.156 1 51.78 12 LEU B CA 1
ATOM 2220 C C . LEU B 1 12 ? 25.625 -11.266 -20.141 1 51.78 12 LEU B C 1
ATOM 2222 O O . LEU B 1 12 ? 25.594 -10.758 -19.016 1 51.78 12 LEU B O 1
ATOM 2226 N N . PHE B 1 13 ? 24.984 -12.234 -20.531 1 66.25 13 PHE B N 1
ATOM 2227 C CA . PHE B 1 13 ? 23.938 -12.711 -19.609 1 66.25 13 PHE B CA 1
ATOM 2228 C C . PHE B 1 13 ? 24.547 -13.562 -18.516 1 66.25 13 PHE B C 1
ATOM 2230 O O . PHE B 1 13 ? 24.078 -13.531 -17.359 1 66.25 13 PHE B O 1
ATOM 2237 N N . ILE B 1 14 ? 25.688 -14.086 -18.875 1 69.12 14 ILE B N 1
ATOM 2238 C CA . ILE B 1 14 ? 26.359 -14.906 -17.875 1 69.12 14 ILE B CA 1
ATOM 2239 C C . ILE B 1 14 ? 26.938 -14.016 -16.766 1 69.12 14 ILE B C 1
ATOM 2241 O O . ILE B 1 14 ? 26.812 -14.336 -15.586 1 69.12 14 ILE B O 1
ATOM 2245 N N . GLY B 1 15 ? 27.516 -12.906 -17.156 1 75.19 15 GLY B N 1
ATOM 2246 C CA . GLY B 1 15 ? 28.047 -11.969 -16.188 1 75.19 15 GLY B CA 1
ATOM 2247 C C . GLY B 1 15 ? 26.984 -11.391 -15.266 1 75.19 15 GLY B C 1
ATOM 2248 O O . GLY B 1 15 ? 27.203 -11.305 -14.055 1 75.19 15 GLY B O 1
ATOM 2249 N N . MET B 1 16 ? 25.891 -11.164 -15.766 1 83.94 16 MET B N 1
ATOM 2250 C CA . MET B 1 16 ? 24.812 -10.594 -14.969 1 83.94 16 MET B CA 1
ATOM 2251 C C . MET B 1 16 ? 24.266 -11.617 -13.977 1 83.94 16 MET B C 1
ATOM 2253 O O . MET B 1 16 ? 23.969 -11.281 -12.828 1 83.94 16 MET B O 1
ATOM 2257 N N . ASN B 1 17 ? 24.266 -12.797 -14.469 1 90.44 17 ASN B N 1
ATOM 2258 C CA . ASN B 1 17 ? 23.797 -13.867 -13.594 1 90.44 17 ASN B CA 1
ATOM 2259 C C . ASN B 1 17 ? 24.672 -14 -12.352 1 90.44 17 ASN B C 1
ATOM 2261 O O . ASN B 1 17 ? 24.156 -14.102 -11.234 1 90.44 17 ASN B O 1
ATOM 2265 N N . ASP B 1 18 ? 25.953 -13.945 -12.578 1 92.69 18 ASP B N 1
ATOM 2266 C CA . ASP B 1 18 ? 26.891 -14.086 -11.469 1 92.69 18 ASP B CA 1
ATOM 2267 C C . ASP B 1 18 ? 26.781 -12.906 -10.5 1 92.69 18 ASP B C 1
ATOM 2269 O O . ASP B 1 18 ? 26.859 -13.086 -9.281 1 92.69 18 ASP B O 1
ATOM 2273 N N . GLU B 1 19 ? 26.641 -11.797 -11.031 1 94.81 19 GLU B N 1
ATOM 2274 C CA . GLU B 1 19 ? 26.516 -10.602 -10.211 1 94.81 19 GLU B CA 1
ATOM 2275 C C . GLU B 1 19 ? 25.266 -10.641 -9.344 1 94.81 19 GLU B C 1
ATOM 2277 O O . GLU B 1 19 ? 25.297 -10.266 -8.164 1 94.81 19 GLU B O 1
ATOM 2282 N N . ILE B 1 20 ? 24.188 -11.039 -9.922 1 96.94 20 ILE B N 1
ATOM 2283 C CA . ILE B 1 20 ? 22.922 -11.117 -9.195 1 96.94 20 ILE B CA 1
ATOM 2284 C C . ILE B 1 20 ? 23.016 -12.172 -8.094 1 96.94 20 ILE B C 1
ATOM 2286 O O . ILE B 1 20 ? 22.641 -11.922 -6.949 1 96.94 20 ILE B O 1
ATOM 2290 N N . ILE B 1 21 ? 23.578 -13.312 -8.414 1 96.5 21 ILE B N 1
ATOM 2291 C CA . ILE B 1 21 ? 23.719 -14.383 -7.438 1 96.5 21 ILE B CA 1
ATOM 2292 C C . ILE B 1 21 ? 24.609 -13.93 -6.285 1 96.5 21 ILE B C 1
ATOM 2294 O O . ILE B 1 21 ? 24.328 -14.219 -5.121 1 96.5 21 ILE B O 1
ATOM 2298 N N . GLU B 1 22 ? 25.641 -13.18 -6.594 1 96.56 22 GLU B N 1
ATOM 2299 C CA . GLU B 1 22 ? 26.531 -12.648 -5.562 1 96.56 22 GLU B CA 1
ATOM 2300 C C . GLU B 1 22 ? 25.781 -11.719 -4.613 1 96.56 22 GLU B C 1
ATOM 2302 O O . GLU B 1 22 ? 26 -11.75 -3.4 1 96.56 22 GLU B O 1
ATOM 2307 N N . LYS B 1 23 ? 24.969 -10.867 -5.145 1 97.75 23 LYS B N 1
ATOM 2308 C CA . LYS B 1 23 ? 24.156 -9.984 -4.324 1 97.75 23 LYS B CA 1
ATOM 2309 C C . LYS B 1 23 ? 23.234 -10.781 -3.404 1 97.75 23 LYS B C 1
ATOM 2311 O O . LYS B 1 23 ? 23.078 -10.438 -2.23 1 97.75 23 LYS B O 1
ATOM 2316 N N . LEU B 1 24 ? 22.641 -11.82 -3.932 1 98.44 24 LEU B N 1
ATOM 2317 C CA . LEU B 1 24 ? 21.703 -12.648 -3.172 1 98.44 24 LEU B CA 1
ATOM 2318 C C . LEU B 1 24 ? 22.422 -13.406 -2.062 1 98.44 24 LEU B C 1
ATOM 2320 O O . LEU B 1 24 ? 21.891 -13.57 -0.966 1 98.44 24 LEU B O 1
ATOM 2324 N N . GLU B 1 25 ? 23.609 -13.852 -2.336 1 97.75 25 GLU B N 1
ATOM 2325 C CA . GLU B 1 25 ? 24.391 -14.648 -1.397 1 97.75 25 GLU B CA 1
ATOM 2326 C C . GLU B 1 25 ? 24.828 -13.82 -0.192 1 97.75 25 GLU B C 1
ATOM 2328 O O . GLU B 1 25 ? 25.125 -14.367 0.869 1 97.75 25 GLU B O 1
ATOM 2333 N N . GLN B 1 26 ? 24.828 -12.516 -0.279 1 98 26 GLN B N 1
ATOM 2334 C CA . GLN B 1 26 ? 25.281 -11.633 0.797 1 98 26 GLN B CA 1
ATOM 2335 C C . GLN B 1 26 ? 24.156 -11.406 1.816 1 98 26 GLN B C 1
ATOM 2337 O O . GLN B 1 26 ? 24.406 -10.898 2.91 1 98 26 GLN B O 1
ATOM 2342 N N . LEU B 1 27 ? 22.969 -11.789 1.458 1 98.56 27 LEU B N 1
ATOM 2343 C CA . LEU B 1 27 ? 21.844 -11.602 2.359 1 98.56 27 LEU B CA 1
ATOM 2344 C C . LEU B 1 27 ? 21.75 -12.742 3.365 1 98.56 27 LEU B C 1
ATOM 2346 O O . LEU B 1 27 ? 22 -13.906 3.018 1 98.56 27 LEU B O 1
ATOM 2350 N N . PRO B 1 28 ? 21.453 -12.492 4.582 1 98.62 28 PRO B N 1
ATOM 2351 C CA . PRO B 1 28 ? 21.234 -13.57 5.547 1 98.62 28 PRO B CA 1
ATOM 2352 C C . PRO B 1 28 ? 19.938 -14.336 5.293 1 98.62 28 PRO B C 1
ATOM 2354 O O . PRO B 1 28 ? 19.031 -13.82 4.625 1 98.62 28 PRO B O 1
ATOM 2357 N N . GLY B 1 29 ? 19.844 -15.57 5.82 1 98.69 29 GLY B N 1
ATOM 2358 C CA . GLY B 1 29 ? 18.625 -16.359 5.762 1 98.69 29 GLY B CA 1
ATOM 2359 C C . GLY B 1 29 ? 18.516 -17.219 4.52 1 98.69 29 GLY B C 1
ATOM 2360 O O . GLY B 1 29 ? 19.531 -17.578 3.928 1 98.69 29 GLY B O 1
ATOM 2361 N N . ARG B 1 30 ? 17.359 -17.688 4.215 1 98.81 30 ARG B N 1
ATOM 2362 C CA . ARG B 1 30 ? 17.062 -18.516 3.047 1 98.81 30 ARG B CA 1
ATOM 2363 C C . ARG B 1 30 ? 16.531 -17.672 1.9 1 98.81 30 ARG B C 1
ATOM 2365 O O . ARG B 1 30 ? 15.422 -17.109 1.993 1 98.81 30 ARG B O 1
ATOM 2372 N N . ILE B 1 31 ? 17.281 -17.578 0.905 1 98.81 31 ILE B N 1
ATOM 2373 C CA . ILE B 1 31 ? 16.938 -16.766 -0.251 1 98.81 31 ILE B CA 1
ATOM 2374 C C . ILE B 1 31 ? 16.734 -17.656 -1.474 1 98.81 31 ILE B C 1
ATOM 2376 O O . ILE B 1 31 ? 17.484 -18.609 -1.69 1 98.81 31 ILE B O 1
ATOM 2380 N N . SER B 1 32 ? 15.703 -17.438 -2.197 1 98.81 32 SER B N 1
ATOM 2381 C CA . SER B 1 32 ? 15.406 -18.109 -3.461 1 98.81 32 SER B CA 1
ATOM 2382 C C . SER B 1 32 ? 15.094 -17.094 -4.559 1 98.81 32 SER B C 1
ATOM 2384 O O . SER B 1 32 ? 14.602 -15.992 -4.281 1 98.81 32 SER B O 1
ATOM 2386 N N . PHE B 1 33 ? 15.453 -17.438 -5.789 1 98.81 33 PHE B N 1
ATOM 2387 C CA . PHE B 1 33 ? 15.32 -16.5 -6.906 1 98.81 33 PHE B CA 1
ATOM 2388 C C . PHE B 1 33 ? 15.086 -17.266 -8.211 1 98.81 33 PHE B C 1
ATOM 2390 O O . PHE B 1 33 ? 15.617 -18.359 -8.406 1 98.81 33 PHE B O 1
ATOM 2397 N N . LEU B 1 34 ? 14.234 -16.719 -9.039 1 98.81 34 LEU B N 1
ATOM 2398 C CA . LEU B 1 34 ? 13.977 -17.234 -10.375 1 98.81 34 LEU B CA 1
ATOM 2399 C C . LEU B 1 34 ? 13.82 -16.109 -11.375 1 98.81 34 LEU B C 1
ATOM 2401 O O . LEU B 1 34 ? 13.133 -15.125 -11.109 1 98.81 34 LEU B O 1
ATOM 2405 N N . TYR B 1 35 ? 14.523 -16.156 -12.445 1 98.44 35 TYR B N 1
ATOM 2406 C CA . TYR B 1 35 ? 14.406 -15.234 -13.578 1 98.44 35 TYR B CA 1
ATOM 2407 C C . TYR B 1 35 ? 14.195 -16 -14.875 1 98.44 35 TYR B C 1
ATOM 2409 O O . TYR B 1 35 ? 14.82 -17.047 -15.102 1 98.44 35 TYR B O 1
ATOM 2417 N N . GLU B 1 36 ? 13.289 -15.555 -15.688 1 97.94 36 GLU B N 1
ATOM 2418 C CA . GLU B 1 36 ? 13.07 -16.109 -17.016 1 97.94 36 GLU B CA 1
ATOM 2419 C C . GLU B 1 36 ? 12.664 -15.023 -18.016 1 97.94 36 GLU B C 1
ATOM 2421 O O . GLU B 1 36 ? 11.703 -14.289 -17.781 1 97.94 36 GLU B O 1
ATOM 2426 N N . ASN B 1 37 ? 13.43 -14.852 -19.094 1 97.06 37 ASN B N 1
ATOM 2427 C CA . ASN B 1 37 ? 13 -14.039 -20.234 1 97.06 37 ASN B CA 1
ATOM 2428 C C . ASN B 1 37 ? 11.852 -14.703 -20.984 1 97.06 37 ASN B C 1
ATOM 2430 O O . ASN B 1 37 ? 12 -15.797 -21.531 1 97.06 37 ASN B O 1
ATOM 2434 N N . LEU B 1 38 ? 10.75 -14.086 -21.062 1 97.94 38 LEU B N 1
ATOM 2435 C CA . LEU B 1 38 ? 9.547 -14.75 -21.562 1 97.94 38 LEU B CA 1
ATOM 2436 C C . LEU B 1 38 ? 9.492 -14.703 -23.094 1 97.94 38 LEU B C 1
ATOM 2438 O O . LEU B 1 38 ? 8.664 -15.375 -23.703 1 97.94 38 LEU B O 1
ATOM 2442 N N . LYS B 1 39 ? 10.344 -13.969 -23.703 1 95.19 39 LYS B N 1
ATOM 2443 C CA . LYS B 1 39 ? 10.469 -13.953 -25.156 1 95.19 39 LYS B CA 1
ATOM 2444 C C . LYS B 1 39 ? 11.453 -15.016 -25.641 1 95.19 39 LYS B C 1
ATOM 2446 O O . LYS B 1 39 ? 11.141 -15.781 -26.547 1 95.19 39 LYS B O 1
ATOM 2451 N N . THR B 1 40 ? 12.609 -15.148 -25 1 93.62 40 THR B N 1
ATOM 2452 C CA . THR B 1 40 ? 13.68 -16.016 -25.484 1 93.62 40 THR B CA 1
ATOM 2453 C C . THR B 1 40 ? 13.656 -17.359 -24.766 1 93.62 40 THR B C 1
ATOM 2455 O O . THR B 1 40 ? 14.203 -18.344 -25.266 1 93.62 40 THR B O 1
ATOM 2458 N N . GLY B 1 41 ? 13.148 -17.344 -23.594 1 93.81 41 GLY B N 1
ATOM 2459 C CA . GLY B 1 41 ? 13.164 -18.547 -22.781 1 93.81 41 GLY B CA 1
ATOM 2460 C C . GLY B 1 41 ? 14.414 -18.672 -21.922 1 93.81 41 GLY B C 1
ATOM 2461 O O . GLY B 1 41 ? 14.516 -19.578 -21.078 1 93.81 41 GLY B O 1
ATOM 2462 N N . ASP B 1 42 ? 15.367 -17.719 -22.016 1 92.81 42 ASP B N 1
ATOM 2463 C CA . ASP B 1 42 ? 16.578 -17.734 -21.203 1 92.81 42 ASP B CA 1
ATOM 2464 C C . ASP B 1 42 ? 16.25 -17.438 -19.734 1 92.81 42 ASP B C 1
ATOM 2466 O O . ASP B 1 42 ? 15.297 -16.703 -19.438 1 92.81 42 ASP B O 1
ATOM 2470 N N . GLY B 1 43 ? 17 -18.078 -18.906 1 94.62 43 GLY B N 1
ATOM 2471 C CA . GLY B 1 43 ? 16.781 -17.797 -17.484 1 94.62 43 GLY B CA 1
ATOM 2472 C C . GLY B 1 43 ? 17.844 -18.406 -16.594 1 94.62 43 GLY B C 1
ATOM 2473 O O . GLY B 1 43 ? 18.781 -19.047 -17.062 1 94.62 43 GLY B O 1
ATOM 2474 N N . PHE B 1 44 ? 17.828 -18.047 -15.383 1 96.12 44 PHE B N 1
ATOM 2475 C CA . PHE B 1 44 ? 18.641 -18.625 -14.32 1 96.12 44 PHE B CA 1
ATOM 2476 C C . PHE B 1 44 ? 17.906 -18.594 -12.984 1 96.12 44 PHE B C 1
ATOM 2478 O O . PHE B 1 44 ? 16.875 -17.922 -12.859 1 96.12 44 PHE B O 1
ATOM 2485 N N . ALA B 1 45 ? 18.328 -19.391 -12.086 1 97.69 45 ALA B N 1
ATOM 2486 C CA . ALA B 1 45 ? 17.672 -19.516 -10.789 1 97.69 45 ALA B CA 1
ATOM 2487 C C . ALA B 1 45 ? 18.688 -19.719 -9.672 1 97.69 45 ALA B C 1
ATOM 2489 O O . ALA B 1 45 ? 19.844 -20.047 -9.938 1 97.69 45 ALA B O 1
ATOM 2490 N N . TYR B 1 46 ? 18.312 -19.422 -8.508 1 98.19 46 TYR B N 1
ATOM 2491 C CA . TYR B 1 46 ? 19.062 -19.609 -7.266 1 98.19 46 TYR B CA 1
ATOM 2492 C C . TYR B 1 46 ? 18.156 -20.203 -6.188 1 98.19 46 TYR B C 1
ATOM 2494 O O . TYR B 1 46 ? 17.297 -19.531 -5.633 1 98.19 46 TYR B O 1
ATOM 2502 N N . HIS B 1 47 ? 18.25 -21.578 -5.887 1 98.38 47 HIS B N 1
ATOM 2503 C CA . HIS B 1 47 ? 17.484 -22.328 -4.895 1 98.38 47 HIS B CA 1
ATOM 2504 C C . HIS B 1 47 ? 15.992 -22.25 -5.176 1 98.38 47 HIS B C 1
ATOM 2506 O O . HIS B 1 47 ? 15.195 -22.094 -4.25 1 98.38 47 HIS B O 1
ATOM 2512 N N . GLU B 1 48 ? 15.57 -22.297 -6.438 1 98.19 48 GLU B N 1
ATOM 2513 C CA . GLU B 1 48 ? 14.211 -21.969 -6.852 1 98.19 48 GLU B CA 1
ATOM 2514 C C . GLU B 1 48 ? 13.227 -23.047 -6.402 1 98.19 48 GLU B C 1
ATOM 2516 O O . GLU B 1 48 ? 12.023 -22.812 -6.34 1 98.19 48 GLU B O 1
ATOM 2521 N N . GLN B 1 49 ? 13.734 -24.25 -6.031 1 98.5 49 GLN B N 1
ATOM 2522 C CA . GLN B 1 49 ? 12.852 -25.359 -5.664 1 98.5 49 GLN B CA 1
ATOM 2523 C C . GLN B 1 49 ? 12.688 -25.438 -4.148 1 98.5 49 GLN B C 1
ATOM 2525 O O . GLN B 1 49 ? 11.867 -26.219 -3.65 1 98.5 49 GLN B O 1
ATOM 2530 N N . GLU B 1 50 ? 13.453 -24.672 -3.398 1 98.38 50 GLU B N 1
ATOM 2531 C CA . GLU B 1 50 ? 13.398 -24.703 -1.941 1 98.38 50 GLU B CA 1
ATOM 2532 C C . GLU B 1 50 ? 12.039 -24.234 -1.43 1 98.38 50 GLU B C 1
ATOM 2534 O O . GLU B 1 50 ? 11.562 -23.156 -1.814 1 98.38 50 GLU B O 1
ATOM 2539 N N . PRO B 1 51 ? 11.398 -25.109 -0.586 1 98.75 51 PRO B N 1
ATOM 2540 C CA . PRO B 1 51 ? 10.156 -24.609 0.024 1 98.75 51 PRO B CA 1
ATOM 2541 C C . PRO B 1 51 ? 10.383 -23.391 0.91 1 98.75 51 PRO B C 1
ATOM 2543 O O . PRO B 1 51 ? 11.344 -23.359 1.686 1 98.75 51 PRO B O 1
ATOM 2546 N N . MET B 1 52 ? 9.609 -22.406 0.749 1 98.81 52 MET B N 1
ATOM 2547 C CA . MET B 1 52 ? 9.609 -21.172 1.523 1 98.81 52 MET B CA 1
ATOM 2548 C C . MET B 1 52 ? 8.258 -20.953 2.191 1 98.81 52 MET B C 1
ATOM 2550 O O . MET B 1 52 ? 7.211 -21.234 1.599 1 98.81 52 MET B O 1
ATOM 2554 N N . MET B 1 53 ? 8.258 -20.469 3.463 1 98.75 53 MET B N 1
ATOM 2555 C CA . MET B 1 53 ? 7.008 -19.938 3.992 1 98.75 53 MET B CA 1
ATOM 2556 C C . MET B 1 53 ? 6.453 -18.844 3.084 1 98.75 53 MET B C 1
ATOM 2558 O O . MET B 1 53 ? 7.16 -17.891 2.742 1 98.75 53 MET B O 1
ATOM 2562 N N . ALA B 1 54 ? 5.234 -18.922 2.744 1 98.81 54 ALA B N 1
ATOM 2563 C CA . ALA B 1 54 ? 4.699 -18.25 1.562 1 98.81 54 ALA B CA 1
ATOM 2564 C C . ALA B 1 54 ? 4.383 -16.781 1.854 1 98.81 54 ALA B C 1
ATOM 2566 O O . ALA B 1 54 ? 4.402 -15.953 0.95 1 98.81 54 ALA B O 1
ATOM 2567 N N . ALA B 1 55 ? 4.141 -16.547 3.197 1 98.06 55 ALA B N 1
ATOM 2568 C CA . ALA B 1 55 ? 3.461 -15.289 3.482 1 98.06 55 ALA B CA 1
ATOM 2569 C C . ALA B 1 55 ? 2.291 -15.07 2.525 1 98.06 55 ALA B C 1
ATOM 2571 O O . ALA B 1 55 ? 1.515 -15.992 2.262 1 98.06 55 ALA B O 1
ATOM 2572 N N . SER B 1 56 ? 2.111 -13.852 1.987 1 98.69 56 SER B N 1
ATOM 2573 C CA . SER B 1 56 ? 0.912 -13.523 1.226 1 98.69 56 SER B CA 1
ATOM 2574 C C . SER B 1 56 ? 1.041 -13.961 -0.229 1 98.69 56 SER B C 1
ATOM 2576 O O . SER B 1 56 ? 0.095 -13.836 -1.009 1 98.69 56 SER B O 1
ATOM 2578 N N . VAL B 1 57 ? 2.107 -14.508 -0.657 1 98.94 57 VAL B N 1
ATOM 2579 C CA . VAL B 1 57 ? 2.242 -14.961 -2.037 1 98.94 57 VAL B CA 1
ATOM 2580 C C . VAL B 1 57 ? 1.337 -16.172 -2.277 1 98.94 57 VAL B C 1
ATOM 2582 O O . VAL B 1 57 ? 0.945 -16.438 -3.414 1 98.94 57 VAL B O 1
ATOM 2585 N N . ILE B 1 58 ? 0.958 -16.875 -1.23 1 98.94 58 ILE B N 1
ATOM 2586 C CA . ILE B 1 58 ? 0.047 -18 -1.333 1 98.94 58 ILE B CA 1
ATOM 2587 C C . ILE B 1 58 ? -1.272 -17.547 -1.953 1 98.94 58 ILE B C 1
ATOM 2589 O O . ILE B 1 58 ? -2.004 -18.359 -2.529 1 98.94 58 ILE B O 1
ATOM 2593 N N . LYS B 1 59 ? -1.568 -16.281 -1.885 1 98.94 59 LYS B N 1
ATOM 2594 C CA . LYS B 1 59 ? -2.83 -15.711 -2.357 1 98.94 59 LYS B CA 1
ATOM 2595 C C . LYS B 1 59 ? -2.959 -15.852 -3.873 1 98.94 59 LYS B C 1
ATOM 2597 O O . LYS B 1 59 ? -4.066 -15.82 -4.41 1 98.94 59 LYS B O 1
ATOM 2602 N N . LEU B 1 60 ? -1.883 -15.977 -4.598 1 99 60 LEU B N 1
ATOM 2603 C CA . LEU B 1 60 ? -1.93 -16.25 -6.031 1 99 60 LEU B CA 1
ATOM 2604 C C . LEU B 1 60 ? -2.662 -17.562 -6.309 1 99 60 LEU B C 1
ATOM 2606 O O . LEU B 1 60 ? -3.455 -17.641 -7.25 1 99 60 LEU B O 1
ATOM 2610 N N . PHE B 1 61 ? -2.4 -18.5 -5.527 1 99 61 PHE B N 1
ATOM 2611 C CA . PHE B 1 61 ? -2.957 -19.828 -5.73 1 99 61 PHE B CA 1
ATOM 2612 C C . PHE B 1 61 ? -4.418 -19.875 -5.301 1 99 61 PHE B C 1
ATOM 2614 O O . PHE B 1 61 ? -5.223 -20.594 -5.895 1 99 61 PHE B O 1
ATOM 2621 N N . ILE B 1 62 ? -4.746 -19.125 -4.285 1 99 62 ILE B N 1
ATOM 2622 C CA . ILE B 1 62 ? -6.145 -18.969 -3.898 1 99 62 ILE B CA 1
ATOM 2623 C C . ILE B 1 62 ? -6.922 -18.297 -5.031 1 99 62 ILE B C 1
ATOM 2625 O O . ILE B 1 62 ? -8.039 -18.719 -5.359 1 99 62 ILE B O 1
ATOM 2629 N N . MET B 1 63 ? -6.301 -17.281 -5.648 1 99 63 MET B N 1
ATOM 2630 C CA . MET B 1 63 ? -6.926 -16.625 -6.801 1 99 63 MET B CA 1
ATOM 2631 C C . MET B 1 63 ? -7.152 -17.625 -7.93 1 99 63 MET B C 1
ATOM 2633 O O . MET B 1 63 ? -8.227 -17.672 -8.531 1 99 63 MET B O 1
ATOM 2637 N N . ALA B 1 64 ? -6.16 -18.438 -8.234 1 98.94 64 ALA B N 1
ATOM 2638 C CA . ALA B 1 64 ? -6.305 -19.453 -9.273 1 98.94 64 ALA B CA 1
ATOM 2639 C C . ALA B 1 64 ? -7.477 -20.391 -8.969 1 98.94 64 ALA B C 1
ATOM 2641 O O . ALA B 1 64 ? -8.273 -20.703 -9.859 1 98.94 64 ALA B O 1
ATOM 2642 N N . ALA B 1 65 ? -7.566 -20.812 -7.742 1 98.94 65 ALA B N 1
ATOM 2643 C CA . ALA B 1 65 ? -8.656 -21.703 -7.34 1 98.94 65 ALA B CA 1
ATOM 2644 C C . ALA B 1 65 ? -10.008 -21.016 -7.488 1 98.94 65 ALA B C 1
ATOM 2646 O O . ALA B 1 65 ? -10.984 -21.641 -7.898 1 98.94 65 ALA B O 1
ATOM 2647 N N . ALA B 1 66 ? -10.117 -19.766 -7.102 1 98.94 66 ALA B N 1
ATOM 2648 C CA . ALA B 1 66 ? -11.359 -19.016 -7.242 1 98.94 66 ALA B CA 1
ATOM 2649 C C . ALA B 1 66 ? -11.812 -18.984 -8.695 1 98.94 66 ALA B C 1
ATOM 2651 O O . ALA B 1 66 ? -12.992 -19.219 -8.992 1 98.94 66 ALA B O 1
ATOM 2652 N N . PHE B 1 67 ? -10.914 -18.688 -9.586 1 98.94 67 PHE B N 1
ATOM 2653 C CA . PHE B 1 67 ? -11.258 -18.609 -11 1 98.94 67 PHE B CA 1
ATOM 2654 C C . PHE B 1 67 ? -11.617 -19.984 -11.539 1 98.94 67 PHE B C 1
ATOM 2656 O O . PHE B 1 67 ? -12.516 -20.125 -12.383 1 98.94 67 PHE B O 1
ATOM 2663 N N . GLU B 1 68 ? -10.859 -21.047 -11.117 1 98.75 68 GLU B N 1
ATOM 2664 C CA . GLU B 1 68 ? -11.195 -22.406 -11.531 1 98.75 68 GLU B CA 1
ATOM 2665 C C . GLU B 1 68 ? -12.609 -22.781 -11.109 1 98.75 68 GLU B C 1
ATOM 2667 O O . GLU B 1 68 ? -13.383 -23.312 -11.914 1 98.75 68 GLU B O 1
ATOM 2672 N N . LYS B 1 69 ? -12.969 -22.5 -9.891 1 98.5 69 LYS B N 1
ATOM 2673 C CA . LYS B 1 69 ? -14.305 -22.812 -9.383 1 98.5 69 LYS B CA 1
ATOM 2674 C C . LYS B 1 69 ? -15.367 -21.969 -10.07 1 98.5 69 LYS B C 1
ATOM 2676 O O . LYS B 1 69 ? -16.484 -22.438 -10.289 1 98.5 69 LYS B O 1
ATOM 2681 N N . SER B 1 70 ? -15.016 -20.734 -10.336 1 98.44 70 SER B N 1
ATOM 2682 C CA . SER B 1 70 ? -15.938 -19.891 -11.094 1 98.44 70 SER B CA 1
ATOM 2683 C C . SER B 1 70 ? -16.219 -20.484 -12.469 1 98.44 70 SER B C 1
ATOM 2685 O O . SER B 1 70 ? -17.359 -20.516 -12.922 1 98.44 70 SER B O 1
ATOM 2687 N N . LYS B 1 71 ? -15.195 -20.969 -13.156 1 97.88 71 LYS B N 1
ATOM 2688 C CA . LYS B 1 71 ? -15.336 -21.578 -14.469 1 97.88 71 LYS B CA 1
ATOM 2689 C C . LYS B 1 71 ? -16.203 -22.844 -14.391 1 97.88 71 LYS B C 1
ATOM 2691 O O . LYS B 1 71 ? -17 -23.094 -15.297 1 97.88 71 LYS B O 1
ATOM 2696 N N . LYS B 1 72 ? -16.094 -23.516 -13.336 1 96.94 72 LYS B N 1
ATOM 2697 C CA . LYS B 1 72 ? -16.859 -24.75 -13.141 1 96.94 72 LYS B CA 1
ATOM 2698 C C . LYS B 1 72 ? -18.281 -24.453 -12.664 1 96.94 72 LYS B C 1
ATOM 2700 O O . LYS B 1 72 ? -19.125 -25.344 -12.602 1 96.94 72 LYS B O 1
ATOM 2705 N N . GLY B 1 73 ? -18.516 -23.266 -12.297 1 97.38 73 GLY B N 1
ATOM 2706 C CA . GLY B 1 73 ? -19.859 -22.859 -11.906 1 97.38 73 GLY B CA 1
ATOM 2707 C C . GLY B 1 73 ? -20.141 -23.078 -10.43 1 97.38 73 GLY B C 1
ATOM 2708 O O . GLY B 1 73 ? -21.281 -22.938 -9.984 1 97.38 73 GLY B O 1
ATOM 2709 N N . THR B 1 74 ? -19.156 -23.375 -9.625 1 97.19 74 THR B N 1
ATOM 2710 C CA . THR B 1 74 ? -19.375 -23.688 -8.211 1 97.19 74 THR B CA 1
ATOM 2711 C C . THR B 1 74 ? -19.016 -22.484 -7.332 1 97.19 74 THR B C 1
ATOM 2713 O O . THR B 1 74 ? -19.109 -22.562 -6.105 1 97.19 74 THR B O 1
ATOM 2716 N N . PHE B 1 75 ? -18.578 -21.406 -7.875 1 97.81 75 PHE B N 1
ATOM 2717 C CA . PHE B 1 75 ? -18.328 -20.125 -7.23 1 97.81 75 PHE B CA 1
ATOM 2718 C C . PHE B 1 75 ? -18.734 -18.969 -8.141 1 97.81 75 PHE B C 1
ATOM 2720 O O . PHE B 1 75 ? -18.328 -18.938 -9.305 1 97.81 75 PHE B O 1
ATOM 2727 N N . GLN B 1 76 ? -19.547 -18.125 -7.684 1 97.5 76 GLN B N 1
ATOM 2728 C CA . GLN B 1 76 ? -20.016 -17 -8.484 1 97.5 76 GLN B CA 1
ATOM 2729 C C . GLN B 1 76 ? -19.297 -15.711 -8.094 1 97.5 76 GLN B C 1
ATOM 2731 O O . GLN B 1 76 ? -19.484 -15.203 -6.988 1 97.5 76 GLN B O 1
ATOM 2736 N N . MET B 1 77 ? -18.625 -15.141 -9.055 1 98.31 77 MET B N 1
ATOM 2737 C CA . MET B 1 77 ? -17.812 -13.961 -8.828 1 98.31 77 MET B CA 1
ATOM 2738 C C . MET B 1 77 ? -18.672 -12.75 -8.508 1 98.31 77 MET B C 1
ATOM 2740 O O . MET B 1 77 ? -18.219 -11.812 -7.84 1 98.31 77 MET B O 1
ATOM 2744 N N . GLU B 1 78 ? -19.906 -12.805 -8.891 1 98.06 78 GLU B N 1
ATOM 2745 C CA . GLU B 1 78 ? -20.75 -11.625 -8.758 1 98.06 78 GLU B CA 1
ATOM 2746 C C . GLU B 1 78 ? -21.625 -11.711 -7.504 1 98.06 78 GLU B C 1
ATOM 2748 O O . GLU B 1 78 ? -22.25 -10.727 -7.105 1 98.06 78 GLU B O 1
ATOM 2753 N N . GLU B 1 79 ? -21.609 -12.875 -6.863 1 98.06 79 GLU B N 1
ATOM 2754 C CA . GLU B 1 79 ? -22.391 -13.047 -5.641 1 98.06 79 GLU B CA 1
ATOM 2755 C C . GLU B 1 79 ? -21.922 -12.078 -4.551 1 98.06 79 GLU B C 1
ATOM 2757 O O . GLU B 1 79 ? -20.719 -11.828 -4.41 1 98.06 79 GLU B O 1
ATOM 2762 N N . LEU B 1 80 ? -22.906 -11.578 -3.781 1 98.25 80 LEU B N 1
ATOM 2763 C CA . LEU B 1 80 ? -22.594 -10.656 -2.697 1 98.25 80 LEU B CA 1
ATOM 2764 C C . LEU B 1 80 ? -22.391 -11.406 -1.385 1 98.25 80 LEU B C 1
ATOM 2766 O O . LEU B 1 80 ? -23.125 -12.359 -1.09 1 98.25 80 LEU B O 1
ATOM 2770 N N . PHE B 1 81 ? -21.391 -11 -0.661 1 98.06 81 PHE B N 1
ATOM 2771 C CA . PHE B 1 81 ? -21.047 -11.508 0.66 1 98.06 81 PHE B CA 1
ATOM 2772 C C . PHE B 1 81 ? -20.953 -10.375 1.674 1 98.06 81 PHE B C 1
ATOM 2774 O O . PHE B 1 81 ? -20.344 -9.336 1.393 1 98.06 81 PHE B O 1
ATOM 2781 N N . ALA B 1 82 ? -21.594 -10.555 2.807 1 98.19 82 ALA B N 1
ATOM 2782 C CA . ALA B 1 82 ? -21.406 -9.617 3.906 1 98.19 82 ALA B CA 1
ATOM 2783 C C . ALA B 1 82 ? -20.141 -9.938 4.695 1 98.19 82 ALA B C 1
ATOM 2785 O O . ALA B 1 82 ? -19.953 -11.07 5.141 1 98.19 82 ALA B O 1
ATOM 2786 N N . VAL B 1 83 ? -19.266 -8.984 4.805 1 98.44 83 VAL B N 1
ATOM 2787 C CA . VAL B 1 83 ? -18.078 -9.156 5.645 1 98.44 83 VAL B CA 1
ATOM 2788 C C . VAL B 1 83 ? -18.359 -8.609 7.043 1 98.44 83 VAL B C 1
ATOM 2790 O O . VAL B 1 83 ? -18.516 -7.398 7.219 1 98.44 83 VAL B O 1
ATOM 2793 N N . LYS B 1 84 ? -18.297 -9.492 8 1 97.75 84 LYS B N 1
ATOM 2794 C CA . LYS B 1 84 ? -18.641 -9.125 9.375 1 97.75 84 LYS B CA 1
ATOM 2795 C C . LYS B 1 84 ? -17.375 -8.93 10.219 1 97.75 84 LYS B C 1
ATOM 2797 O O . LYS B 1 84 ? -16.297 -9.406 9.859 1 97.75 84 LYS B O 1
ATOM 2802 N N . LYS B 1 85 ? -17.562 -8.234 11.32 1 96 85 LYS B N 1
ATOM 2803 C CA . LYS B 1 85 ? -16.453 -7.957 12.234 1 96 85 LYS B CA 1
ATOM 2804 C C . LYS B 1 85 ? -15.766 -9.25 12.672 1 96 85 LYS B C 1
ATOM 2806 O O . LYS B 1 85 ? -14.555 -9.273 12.867 1 96 85 LYS B O 1
ATOM 2811 N N . GLU B 1 86 ? -16.516 -10.336 12.844 1 95.75 86 GLU B N 1
ATOM 2812 C CA . GLU B 1 86 ? -15.969 -11.609 13.297 1 95.75 86 GLU B CA 1
ATOM 2813 C C . GLU B 1 86 ? -15.055 -12.227 12.25 1 95.75 86 GLU B C 1
ATOM 2815 O O . GLU B 1 86 ? -14.25 -13.109 12.562 1 95.75 86 GLU B O 1
ATOM 2820 N N . ASP B 1 87 ? -15.227 -11.789 11.008 1 94.94 87 ASP B N 1
ATOM 2821 C CA . ASP B 1 87 ? -14.398 -12.297 9.914 1 94.94 87 ASP B CA 1
ATOM 2822 C C . ASP B 1 87 ? -13.07 -11.555 9.844 1 94.94 87 ASP B C 1
ATOM 2824 O O . ASP B 1 87 ? -12.141 -12 9.164 1 94.94 87 ASP B O 1
ATOM 2828 N N . CYS B 1 88 ? -12.977 -10.469 10.484 1 96.75 88 CYS B N 1
ATOM 2829 C CA . CYS B 1 88 ? -11.875 -9.539 10.281 1 96.75 88 CYS B CA 1
ATOM 2830 C C . CYS B 1 88 ? -10.625 -10.008 11.023 1 96.75 88 CYS B C 1
ATOM 2832 O O . CYS B 1 88 ? -10.711 -10.516 12.141 1 96.75 88 CYS B O 1
ATOM 2834 N N . VAL B 1 89 ? -9.523 -9.938 10.406 1 95.69 89 VAL B N 1
ATOM 2835 C CA . VAL B 1 89 ? -8.219 -10.227 10.984 1 95.69 89 VAL B CA 1
ATOM 2836 C C . VAL B 1 89 ? -7.25 -9.086 10.672 1 95.69 89 VAL B C 1
ATOM 2838 O O . VAL B 1 89 ? -7.449 -8.336 9.711 1 95.69 89 VAL B O 1
ATOM 2841 N N . PRO B 1 90 ? -6.172 -9.078 11.625 1 86.25 90 PRO B N 1
ATOM 2842 C CA . PRO B 1 90 ? -5.141 -8.102 11.281 1 86.25 90 PRO B CA 1
ATOM 2843 C C . PRO B 1 90 ? -4.258 -8.562 10.125 1 86.25 90 PRO B C 1
ATOM 2845 O O . PRO B 1 90 ? -4.273 -9.742 9.758 1 86.25 90 PRO B O 1
ATOM 2848 N N . SER B 1 91 ? -3.52 -8.336 9.547 1 74.56 91 SER B N 1
ATOM 2849 C CA . SER B 1 91 ? -3.18 -6.945 9.25 1 74.56 91 SER B CA 1
ATOM 2850 C C . SER B 1 91 ? -3.043 -6.723 7.746 1 74.56 91 SER B C 1
ATOM 2852 O O . SER B 1 91 ? -3.152 -7.664 6.961 1 74.56 91 SER B O 1
ATOM 2854 N N . CYS B 1 92 ? -3.004 -6.121 6.914 1 85.44 92 CYS B N 1
ATOM 2855 C CA . CYS B 1 92 ? -3.012 -5.582 5.559 1 85.44 92 CYS B CA 1
ATOM 2856 C C . CYS B 1 92 ? -4.406 -5.664 4.949 1 85.44 92 CYS B C 1
ATOM 2858 O O . CYS B 1 92 ? -5.156 -6.598 5.23 1 85.44 92 CYS B O 1
ATOM 2860 N N . GLY B 1 93 ? -4.734 -4.73 4.285 1 95.94 93 GLY B N 1
ATOM 2861 C CA . GLY B 1 93 ? -5.977 -4.73 3.531 1 95.94 93 GLY B CA 1
ATOM 2862 C C . GLY B 1 93 ? -6.914 -3.605 3.926 1 95.94 93 GLY B C 1
ATOM 2863 O O . GLY B 1 93 ? -6.562 -2.758 4.75 1 95.94 93 GLY B O 1
ATOM 2864 N N . ALA B 1 94 ? -8.039 -3.66 3.322 1 96.88 94 ALA B N 1
ATOM 2865 C CA . ALA B 1 94 ? -9.008 -2.582 3.482 1 96.88 94 ALA B CA 1
ATOM 2866 C C . ALA B 1 94 ? -10.195 -3.035 4.332 1 96.88 94 ALA B C 1
ATOM 2868 O O . ALA B 1 94 ? -10.695 -2.275 5.164 1 96.88 94 ALA B O 1
ATOM 2869 N N . LEU B 1 95 ? -10.586 -4.254 4.262 1 98.31 95 LEU B N 1
ATOM 2870 C CA . LEU B 1 95 ? -11.898 -4.695 4.73 1 98.31 95 LEU B CA 1
ATOM 2871 C C . LEU B 1 95 ? -11.977 -4.621 6.254 1 98.31 95 LEU B C 1
ATOM 2873 O O . LEU B 1 95 ? -13.023 -4.258 6.805 1 98.31 95 LEU B O 1
ATOM 2877 N N . THR B 1 96 ? -10.891 -4.926 6.898 1 97.75 96 THR B N 1
ATOM 2878 C CA . THR B 1 96 ? -10.852 -4.93 8.359 1 97.75 96 THR B CA 1
ATOM 2879 C C . THR B 1 96 ? -11.188 -3.549 8.914 1 97.75 96 THR B C 1
ATOM 2881 O O . THR B 1 96 ? -11.633 -3.426 10.055 1 97.75 96 THR B O 1
ATOM 2884 N N . TYR B 1 97 ? -11.039 -2.492 8.109 1 97.19 97 TYR B N 1
ATOM 2885 C CA . TYR B 1 97 ? -11.172 -1.123 8.594 1 97.19 97 TYR B CA 1
ATOM 2886 C C . TYR B 1 97 ? -12.469 -0.496 8.094 1 97.19 97 TYR B C 1
ATOM 2888 O O . TYR B 1 97 ? -12.742 0.677 8.359 1 97.19 97 TYR B O 1
ATOM 2896 N N . LEU B 1 98 ? -13.25 -1.233 7.363 1 98.06 98 LEU B N 1
ATOM 2897 C CA . LEU B 1 98 ? -14.516 -0.736 6.836 1 98.06 98 LEU B CA 1
ATOM 2898 C C . LEU B 1 98 ? -15.68 -1.132 7.742 1 98.06 98 LEU B C 1
ATOM 2900 O O . LEU B 1 98 ? -15.492 -1.865 8.719 1 98.06 98 LEU B O 1
ATOM 2904 N N . HIS B 1 99 ? -16.828 -0.578 7.469 1 98.5 99 HIS B N 1
ATOM 2905 C CA . HIS B 1 99 ? -17.969 -0.765 8.359 1 98.5 99 HIS B CA 1
ATOM 2906 C C . HIS B 1 99 ? -18.422 -2.223 8.383 1 98.5 99 HIS B C 1
ATOM 2908 O O . HIS B 1 99 ? -18.266 -2.941 7.395 1 98.5 99 HIS B O 1
ATOM 2914 N N . ASP B 1 100 ? -19 -2.625 9.539 1 98.25 100 ASP B N 1
ATOM 2915 C CA . ASP B 1 100 ? -19.5 -3.982 9.758 1 98.25 100 ASP B CA 1
ATOM 2916 C C . ASP B 1 100 ? -20.609 -4.332 8.781 1 98.25 100 ASP B C 1
ATOM 2918 O O . ASP B 1 100 ? -21.562 -3.564 8.617 1 98.25 100 ASP B O 1
ATOM 2922 N N . GLY B 1 101 ? -20.453 -5.465 8.133 1 98.31 101 GLY B N 1
ATOM 2923 C CA . GLY B 1 101 ? -21.5 -5.969 7.27 1 98.31 101 GLY B CA 1
ATOM 2924 C C . GLY B 1 101 ? -21.422 -5.438 5.852 1 98.31 101 GLY B C 1
ATOM 2925 O O . GLY B 1 101 ? -22.344 -5.613 5.055 1 98.31 101 GLY B O 1
ATOM 2926 N N . ILE B 1 102 ? -20.359 -4.824 5.492 1 98.62 102 ILE B N 1
ATOM 2927 C CA . ILE B 1 102 ? -20.219 -4.332 4.125 1 98.62 102 ILE B CA 1
ATOM 2928 C C . ILE B 1 102 ? -20.422 -5.48 3.139 1 98.62 102 ILE B C 1
ATOM 2930 O O . ILE B 1 102 ? -19.953 -6.598 3.377 1 98.62 102 ILE B O 1
ATOM 2934 N N . LEU B 1 103 ? -21.141 -5.195 2.068 1 98.69 103 LEU B N 1
ATOM 2935 C CA . LEU B 1 103 ? -21.391 -6.188 1.028 1 98.69 103 LEU B CA 1
ATOM 2936 C C . LEU B 1 103 ? -20.359 -6.07 -0.096 1 98.69 103 LEU B C 1
ATOM 2938 O O . LEU B 1 103 ? -20.203 -4.996 -0.681 1 98.69 103 LEU B O 1
ATOM 2942 N N . VAL B 1 104 ? -19.703 -7.172 -0.395 1 98.81 104 VAL B N 1
ATOM 2943 C CA . VAL B 1 104 ? -18.719 -7.223 -1.467 1 98.81 104 VAL B CA 1
ATOM 2944 C C . VAL B 1 104 ? -18.969 -8.453 -2.336 1 98.81 104 VAL B C 1
ATOM 2946 O O . VAL B 1 104 ? -19.516 -9.453 -1.868 1 98.81 104 VAL B O 1
ATOM 2949 N N . THR B 1 105 ? -18.578 -8.406 -3.607 1 98.88 105 THR B N 1
ATOM 2950 C CA . THR B 1 105 ? -18.703 -9.547 -4.5 1 98.88 105 THR B CA 1
ATOM 2951 C C . THR B 1 105 ? -17.5 -10.484 -4.363 1 98.88 105 THR B C 1
ATOM 2953 O O . THR B 1 105 ? -16.516 -10.141 -3.723 1 98.88 105 THR B O 1
ATOM 2956 N N . GLY B 1 106 ? -17.656 -11.703 -4.949 1 98.81 106 GLY B N 1
ATOM 2957 C CA . GLY B 1 106 ? -16.516 -12.578 -5.059 1 98.81 106 GLY B CA 1
ATOM 2958 C C . GLY B 1 106 ? -15.328 -11.93 -5.754 1 98.81 106 GLY B C 1
ATOM 2959 O O . GLY B 1 106 ? -14.188 -12.055 -5.301 1 98.81 106 GLY B O 1
ATOM 2960 N N . MET B 1 107 ? -15.586 -11.164 -6.797 1 98.88 107 MET B N 1
ATOM 2961 C CA . MET B 1 107 ? -14.531 -10.469 -7.531 1 98.88 107 MET B CA 1
ATOM 2962 C C . MET B 1 107 ? -13.891 -9.391 -6.668 1 98.88 107 MET B C 1
ATOM 2964 O O . MET B 1 107 ? -12.68 -9.172 -6.734 1 98.88 107 MET B O 1
ATOM 2968 N N . ASP B 1 108 ? -14.742 -8.688 -5.879 1 98.88 108 ASP B N 1
ATOM 2969 C CA . ASP B 1 108 ? -14.188 -7.711 -4.945 1 98.88 108 ASP B CA 1
ATOM 2970 C C . ASP B 1 108 ? -13.195 -8.367 -3.99 1 98.88 108 ASP B C 1
ATOM 2972 O O . ASP B 1 108 ? -12.125 -7.816 -3.727 1 98.88 108 ASP B O 1
ATOM 2976 N N . LEU B 1 109 ? -13.586 -9.531 -3.451 1 98.88 109 LEU B N 1
ATOM 2977 C CA . LEU B 1 109 ? -12.727 -10.258 -2.523 1 98.88 109 LEU B CA 1
ATOM 2978 C C . LEU B 1 109 ? -11.406 -10.641 -3.188 1 98.88 109 LEU B C 1
ATOM 2980 O O . LEU B 1 109 ? -10.336 -10.398 -2.629 1 98.88 109 LEU B O 1
ATOM 2984 N N . VAL B 1 110 ? -11.477 -11.195 -4.375 1 98.94 110 VAL B N 1
ATOM 2985 C CA . VAL B 1 110 ? -10.281 -11.609 -5.09 1 98.94 110 VAL B CA 1
ATOM 2986 C C . VAL B 1 110 ? -9.398 -10.391 -5.367 1 98.94 110 VAL B C 1
ATOM 2988 O O . VAL B 1 110 ? -8.18 -10.438 -5.156 1 98.94 110 VAL B O 1
ATOM 2991 N N . THR B 1 111 ? -9.984 -9.328 -5.793 1 98.81 111 THR B N 1
ATOM 2992 C CA . THR B 1 111 ? -9.258 -8.117 -6.148 1 98.81 111 THR B CA 1
ATOM 2993 C C . THR B 1 111 ? -8.539 -7.535 -4.93 1 98.81 111 THR B C 1
ATOM 2995 O O . THR B 1 111 ? -7.336 -7.281 -4.977 1 98.81 111 THR B O 1
ATOM 2998 N N . LEU B 1 112 ? -9.25 -7.367 -3.852 1 98.69 112 LEU B N 1
ATOM 2999 C CA . LEU B 1 112 ? -8.656 -6.809 -2.641 1 98.69 112 LEU B CA 1
ATOM 3000 C C . LEU B 1 112 ? -7.57 -7.723 -2.094 1 98.69 112 LEU B C 1
ATOM 3002 O O . LEU B 1 112 ? -6.547 -7.25 -1.593 1 98.69 112 LEU B O 1
ATOM 3006 N N . MET B 1 113 ? -7.77 -9.039 -2.186 1 98.81 113 MET B N 1
ATOM 3007 C CA . MET B 1 113 ? -6.781 -10.023 -1.76 1 98.81 113 MET B CA 1
ATOM 3008 C C . MET B 1 113 ? -5.461 -9.828 -2.492 1 98.81 113 MET B C 1
ATOM 3010 O O . MET B 1 113 ? -4.391 -9.906 -1.886 1 98.81 113 MET B O 1
ATOM 3014 N N . ILE B 1 114 ? -5.594 -9.523 -3.732 1 98.88 114 ILE B N 1
ATOM 3015 C CA . ILE B 1 114 ? -4.395 -9.492 -4.559 1 98.88 114 ILE B CA 1
ATOM 3016 C C . ILE B 1 114 ? -3.766 -8.102 -4.5 1 98.88 114 ILE B C 1
ATOM 3018 O O . ILE B 1 114 ? -2.58 -7.961 -4.191 1 98.88 114 ILE B O 1
ATOM 3022 N N . ILE B 1 115 ? -4.508 -6.996 -4.668 1 98.06 115 ILE B N 1
ATOM 3023 C CA . ILE B 1 115 ? -3.895 -5.703 -4.949 1 98.06 115 ILE B CA 1
ATOM 3024 C C . ILE B 1 115 ? -3.477 -5.031 -3.643 1 98.06 115 ILE B C 1
ATOM 3026 O O . ILE B 1 115 ? -2.631 -4.133 -3.641 1 98.06 115 ILE B O 1
ATOM 3030 N N . PHE B 1 116 ? -4.055 -5.508 -2.51 1 97.69 116 PHE B N 1
ATOM 3031 C CA . PHE B 1 116 ? -3.713 -4.941 -1.21 1 97.69 116 PHE B CA 1
ATOM 3032 C C . PHE B 1 116 ? -3.336 -6.039 -0.222 1 97.69 116 PHE B C 1
ATOM 3034 O O . PHE B 1 116 ? -3.234 -5.793 0.981 1 97.69 116 PHE B O 1
ATOM 3041 N N . SER B 1 117 ? -3.27 -7.23 -0.726 1 98.25 117 SER B N 1
ATOM 3042 C CA . SER B 1 117 ? -2.992 -8.367 0.146 1 98.25 117 SER B CA 1
ATOM 3043 C C . SER B 1 117 ? -3.984 -8.43 1.303 1 98.25 117 SER B C 1
ATOM 3045 O O . SER B 1 117 ? -3.613 -8.766 2.43 1 98.25 117 SER B O 1
ATOM 3047 N N . ASP B 1 118 ? -5.215 -8.219 1.114 1 98.5 118 ASP B N 1
ATOM 3048 C CA . ASP B 1 118 ? -6.234 -8.133 2.156 1 98.5 118 ASP B CA 1
ATOM 3049 C C . ASP B 1 118 ? -6.438 -9.484 2.842 1 98.5 118 ASP B C 1
ATOM 3051 O O . ASP B 1 118 ? -6.984 -10.414 2.244 1 98.5 118 ASP B O 1
ATOM 3055 N N . ASN B 1 119 ? -6.07 -9.555 4.086 1 98.5 119 ASN B N 1
ATOM 3056 C CA . ASN B 1 119 ? -6.133 -10.805 4.828 1 98.5 119 ASN B CA 1
ATOM 3057 C C . ASN B 1 119 ? -7.574 -11.211 5.121 1 98.5 119 ASN B C 1
ATOM 3059 O O . ASN B 1 119 ? -7.91 -12.398 5.086 1 98.5 119 ASN B O 1
ATOM 3063 N N . THR B 1 120 ? -8.383 -10.258 5.453 1 98.75 120 THR B N 1
ATOM 3064 C CA . THR B 1 120 ? -9.797 -10.555 5.695 1 98.75 120 THR B CA 1
ATOM 3065 C C . THR B 1 120 ? -10.445 -11.125 4.438 1 98.75 120 THR B C 1
ATOM 3067 O O . THR B 1 120 ? -11.117 -12.156 4.496 1 98.75 120 THR B O 1
ATOM 3070 N N . ALA B 1 121 ? -10.203 -10.469 3.314 1 98.81 121 ALA B N 1
ATOM 3071 C CA . ALA B 1 121 ? -10.719 -10.984 2.051 1 98.81 121 ALA B CA 1
ATOM 3072 C C . ALA B 1 121 ? -10.227 -12.406 1.792 1 98.81 121 ALA B C 1
ATOM 3074 O O . ALA B 1 121 ? -10.984 -13.258 1.338 1 98.81 121 ALA B O 1
ATOM 3075 N N . THR B 1 122 ? -9 -12.617 2.084 1 98.88 122 THR B N 1
ATOM 3076 C CA . THR B 1 122 ? -8.375 -13.914 1.871 1 98.88 122 THR B CA 1
ATOM 3077 C C . THR B 1 122 ? -9.078 -15 2.686 1 98.88 122 THR B C 1
ATOM 3079 O O . THR B 1 122 ? -9.453 -16.047 2.148 1 98.88 122 THR B O 1
ATOM 3082 N N . ASN B 1 123 ? -9.234 -14.727 3.941 1 98.75 123 ASN B N 1
ATOM 3083 C CA . ASN B 1 123 ? -9.852 -15.719 4.82 1 98.75 123 ASN B CA 1
ATOM 3084 C C . ASN B 1 123 ? -11.297 -15.992 4.426 1 98.75 123 ASN B C 1
ATOM 3086 O O . ASN B 1 123 ? -11.75 -17.141 4.473 1 98.75 123 ASN B O 1
ATOM 3090 N N . VAL B 1 124 ? -12.016 -14.961 4.059 1 98.69 124 VAL B N 1
ATOM 3091 C CA . VAL B 1 124 ? -13.391 -15.141 3.6 1 98.69 124 VAL B CA 1
ATOM 3092 C C . VAL B 1 124 ? -13.406 -16.016 2.352 1 98.69 124 VAL B C 1
ATOM 3094 O O . VAL B 1 124 ? -14.234 -16.922 2.234 1 98.69 124 VAL B O 1
ATOM 3097 N N . LEU B 1 125 ? -12.508 -15.828 1.431 1 98.81 125 LEU B N 1
ATOM 3098 C CA . LEU B 1 125 ? -12.422 -16.625 0.216 1 98.81 125 LEU B CA 1
ATOM 3099 C C . LEU B 1 125 ? -12.078 -18.078 0.546 1 98.81 125 LEU B C 1
ATOM 3101 O O . LEU B 1 125 ? -12.617 -19 -0.058 1 98.81 125 LEU B O 1
ATOM 3105 N N . ILE B 1 126 ? -11.133 -18.266 1.47 1 98.88 126 ILE B N 1
ATOM 3106 C CA . ILE B 1 126 ? -10.781 -19.625 1.874 1 98.88 126 ILE B CA 1
ATOM 3107 C C . ILE B 1 126 ? -12.023 -20.344 2.4 1 98.88 126 ILE B C 1
ATOM 3109 O O . ILE B 1 126 ? -12.242 -21.516 2.092 1 98.88 126 ILE B O 1
ATOM 3113 N N . ASP B 1 127 ? -12.844 -19.641 3.178 1 98.56 127 ASP B N 1
ATOM 3114 C CA . ASP B 1 127 ? -14.055 -20.234 3.736 1 98.56 127 ASP B CA 1
ATOM 3115 C C . ASP B 1 127 ? -15.062 -20.578 2.637 1 98.56 127 ASP B C 1
ATOM 3117 O O . ASP B 1 127 ? -15.734 -21.609 2.703 1 98.56 127 ASP B O 1
ATOM 3121 N N . ILE B 1 128 ? -15.18 -19.719 1.67 1 98.25 128 ILE B N 1
ATOM 3122 C CA . ILE B 1 128 ? -16.141 -19.906 0.586 1 98.25 128 ILE B CA 1
ATOM 3123 C C . ILE B 1 128 ? -15.688 -21.047 -0.321 1 98.25 128 ILE B C 1
ATOM 3125 O O . ILE B 1 128 ? -16.484 -21.906 -0.696 1 98.25 128 ILE B O 1
ATOM 3129 N N . LEU B 1 129 ? -14.406 -21.094 -0.674 1 98.69 129 LEU B N 1
ATOM 3130 C CA . LEU B 1 129 ? -13.875 -22.016 -1.669 1 98.69 129 LEU B CA 1
ATOM 3131 C C . LEU B 1 129 ? -13.586 -23.375 -1.044 1 98.69 129 LEU B C 1
ATOM 3133 O O . LEU B 1 129 ? -13.711 -24.406 -1.704 1 98.69 129 LEU B O 1
ATOM 3137 N N . GLY B 1 130 ? -13.156 -23.344 0.189 1 98.69 130 GLY B N 1
ATOM 3138 C CA . GLY B 1 130 ? -12.688 -24.562 0.843 1 98.69 130 GLY B CA 1
ATOM 3139 C C . GLY B 1 130 ? -11.195 -24.781 0.68 1 98.69 130 GLY B C 1
ATOM 3140 O O . GLY B 1 130 ? -10.695 -24.875 -0.444 1 98.69 130 GLY B O 1
ATOM 3141 N N . MET B 1 131 ? -10.516 -24.984 1.767 1 98.81 131 MET B N 1
ATOM 3142 C CA . MET B 1 131 ? -9.07 -25.156 1.752 1 98.81 131 MET B CA 1
ATOM 3143 C C . MET B 1 131 ? -8.68 -26.422 0.995 1 98.81 131 MET B C 1
ATOM 3145 O O . MET B 1 131 ? -7.699 -26.422 0.246 1 98.81 131 MET B O 1
ATOM 3149 N N . GLU B 1 132 ? -9.43 -27.469 1.179 1 98.62 132 GLU B N 1
ATOM 3150 C CA . GLU B 1 132 ? -9.156 -28.734 0.479 1 98.62 132 GLU B CA 1
ATOM 3151 C C . GLU B 1 132 ? -9.273 -28.547 -1.032 1 98.62 132 GLU B C 1
ATOM 3153 O O . GLU B 1 132 ? -8.422 -29.031 -1.784 1 98.62 132 GLU B O 1
ATOM 3158 N N . GLU B 1 133 ? -10.32 -27.891 -1.445 1 98.44 133 GLU B N 1
ATOM 3159 C CA . GLU B 1 133 ? -10.531 -27.656 -2.873 1 98.44 133 GLU B CA 1
ATOM 3160 C C . GLU B 1 133 ? -9.438 -26.766 -3.459 1 98.44 133 GLU B C 1
ATOM 3162 O O . GLU B 1 133 ? -9.023 -26.969 -4.602 1 98.44 133 GLU B O 1
ATOM 3167 N N . ILE B 1 134 ? -8.992 -25.766 -2.713 1 98.94 134 ILE B N 1
ATOM 3168 C CA . ILE B 1 134 ? -7.887 -24.922 -3.146 1 98.94 134 ILE B CA 1
ATOM 3169 C C . ILE B 1 134 ? -6.637 -25.766 -3.359 1 98.94 134 ILE B C 1
ATOM 3171 O O . ILE B 1 134 ? -5.977 -25.672 -4.395 1 98.94 134 ILE B O 1
ATOM 3175 N N . ASN B 1 135 ? -6.367 -26.641 -2.422 1 98.88 135 ASN B N 1
ATOM 3176 C CA . ASN B 1 135 ? -5.188 -27.5 -2.535 1 98.88 135 ASN B CA 1
ATOM 3177 C C . ASN B 1 135 ? -5.34 -28.516 -3.664 1 98.88 135 ASN B C 1
ATOM 3179 O O . ASN B 1 135 ? -4.355 -28.875 -4.316 1 98.88 135 ASN B O 1
ATOM 3183 N N . GLU B 1 136 ? -6.539 -28.953 -3.9 1 98.69 136 GLU B N 1
ATOM 3184 C CA . GLU B 1 136 ? -6.777 -29.828 -5.047 1 98.69 136 GLU B CA 1
ATOM 3185 C C . GLU B 1 136 ? -6.453 -29.109 -6.355 1 98.69 136 GLU B C 1
ATOM 3187 O O . GLU B 1 136 ? -5.895 -29.719 -7.277 1 98.69 136 GLU B O 1
ATOM 3192 N N . THR B 1 137 ? -6.855 -27.859 -6.426 1 98.69 137 THR B N 1
ATOM 3193 C CA . THR B 1 137 ? -6.512 -27.062 -7.598 1 98.69 137 THR B CA 1
ATOM 3194 C C . THR B 1 137 ? -5 -26.938 -7.742 1 98.69 137 THR B C 1
ATOM 3196 O O . THR B 1 137 ? -4.457 -27.094 -8.836 1 98.69 137 THR B O 1
ATOM 3199 N N . ILE B 1 138 ? -4.285 -26.656 -6.656 1 98.88 138 ILE B N 1
ATOM 3200 C CA . ILE B 1 138 ? -2.834 -26.516 -6.648 1 98.88 138 ILE B CA 1
ATOM 3201 C C . ILE B 1 138 ? -2.191 -27.812 -7.129 1 98.88 138 ILE B C 1
ATOM 3203 O O . ILE B 1 138 ? -1.336 -27.797 -8.016 1 98.88 138 ILE B O 1
ATOM 3207 N N . GLN B 1 139 ? -2.639 -28.906 -6.648 1 98.62 139 GLN B N 1
ATOM 3208 C CA . GLN B 1 139 ? -2.113 -30.219 -7.027 1 98.62 139 GLN B CA 1
ATOM 3209 C C . GLN B 1 139 ? -2.438 -30.547 -8.484 1 98.62 139 GLN B C 1
ATOM 3211 O O . GLN B 1 139 ? -1.62 -31.141 -9.188 1 98.62 139 GLN B O 1
ATOM 3216 N N . GLY B 1 140 ? -3.588 -30.172 -8.852 1 98.5 140 GLY B N 1
ATOM 3217 C CA . GLY B 1 140 ? -4.012 -30.406 -10.219 1 98.5 140 GLY B CA 1
ATOM 3218 C C . GLY B 1 140 ? -3.152 -29.672 -11.242 1 98.5 140 GLY B C 1
ATOM 3219 O O . GLY B 1 140 ? -3.057 -30.094 -12.391 1 98.5 140 GLY B O 1
ATOM 3220 N N . LEU B 1 141 ? -2.531 -28.625 -10.812 1 98.38 141 LEU B N 1
ATOM 3221 C CA . LEU B 1 141 ? -1.65 -27.844 -11.68 1 98.38 141 LEU B CA 1
ATOM 3222 C C . LEU B 1 141 ? -0.25 -28.453 -11.711 1 98.38 141 LEU B C 1
ATOM 3224 O O . LEU B 1 141 ? 0.62 -27.969 -12.438 1 98.38 141 LEU B O 1
ATOM 3228 N N . GLY B 1 142 ? -0.027 -29.453 -10.898 1 98.44 142 GLY B N 1
ATOM 3229 C CA . GLY B 1 142 ? 1.25 -30.156 -10.859 1 98.44 142 GLY B CA 1
ATOM 3230 C C . GLY B 1 142 ? 2.201 -29.609 -9.812 1 98.44 142 GLY B C 1
ATOM 3231 O O . GLY B 1 142 ? 3.389 -29.938 -9.812 1 98.44 142 GLY B O 1
ATOM 3232 N N . PHE B 1 143 ? 1.724 -28.734 -8.992 1 98.69 143 PHE B N 1
ATOM 3233 C CA . PHE B 1 143 ? 2.568 -28.156 -7.957 1 98.69 143 PHE B CA 1
ATOM 3234 C C . PHE B 1 143 ? 2.588 -29.031 -6.711 1 98.69 143 PHE B C 1
ATOM 3236 O O . PHE B 1 143 ? 1.559 -29.219 -6.059 1 98.69 143 PHE B O 1
ATOM 3243 N N . GLU B 1 144 ? 3.727 -29.547 -6.367 1 98.06 144 GLU B N 1
ATOM 3244 C CA . GLU B 1 144 ? 3.844 -30.562 -5.32 1 98.06 144 GLU B CA 1
ATOM 3245 C C . GLU B 1 144 ? 4.324 -29.953 -4.008 1 98.06 144 GLU B C 1
ATOM 3247 O O . GLU B 1 144 ? 4.105 -30.516 -2.936 1 98.06 144 GLU B O 1
ATOM 3252 N N . ARG B 1 145 ? 4.973 -28.828 -4.121 1 98.69 145 ARG B N 1
ATOM 3253 C CA . ARG B 1 145 ? 5.609 -28.266 -2.93 1 98.69 145 ARG B CA 1
ATOM 3254 C C . ARG B 1 145 ? 4.832 -27.062 -2.402 1 98.69 145 ARG B C 1
ATOM 3256 O O . ARG B 1 145 ? 5.031 -26.641 -1.264 1 98.69 145 ARG B O 1
ATOM 3263 N N . THR B 1 146 ? 3.939 -26.5 -3.195 1 98.88 146 THR B N 1
ATOM 3264 C CA . THR B 1 146 ? 3.064 -25.406 -2.775 1 98.88 146 THR B CA 1
ATOM 3265 C C . THR B 1 146 ? 1.836 -25.953 -2.051 1 98.88 146 THR B C 1
ATOM 3267 O O . THR B 1 146 ? 1.178 -26.875 -2.539 1 98.88 146 THR B O 1
ATOM 3270 N N . ILE B 1 147 ? 1.523 -25.375 -0.871 1 98.88 147 ILE B N 1
ATOM 3271 C CA . ILE B 1 147 ? 0.401 -25.922 -0.11 1 98.88 147 ILE B CA 1
ATOM 3272 C C . ILE B 1 147 ? -0.157 -24.844 0.818 1 98.88 147 ILE B C 1
ATOM 3274 O O . ILE B 1 147 ? 0.6 -24.062 1.398 1 98.88 147 ILE B O 1
ATOM 3278 N N . LEU B 1 148 ? -1.458 -24.703 0.855 1 98.94 148 LEU B N 1
ATOM 3279 C CA . LEU B 1 148 ? -2.199 -23.891 1.811 1 98.94 148 LEU B CA 1
ATOM 3280 C C . LEU B 1 148 ? -2.648 -24.719 3.006 1 98.94 148 LEU B C 1
ATOM 3282 O O . LEU B 1 148 ? -3.43 -25.656 2.852 1 98.94 148 LEU B O 1
ATOM 3286 N N . GLN B 1 149 ? -2.201 -24.328 4.219 1 98.81 149 GLN B N 1
ATOM 3287 C CA . GLN B 1 149 ? -2.482 -25.203 5.352 1 98.81 149 GLN B CA 1
ATOM 3288 C C . GLN B 1 149 ? -3.125 -24.422 6.5 1 98.81 149 GLN B C 1
ATOM 3290 O O . GLN B 1 149 ? -3.547 -25.016 7.496 1 98.81 149 GLN B O 1
ATOM 3295 N N . ARG B 1 150 ? -3.209 -23.156 6.383 1 98.44 150 ARG B N 1
ATOM 3296 C CA . ARG B 1 150 ? -3.826 -22.328 7.414 1 98.44 150 ARG B CA 1
ATOM 3297 C C . ARG B 1 150 ? -4.348 -21.031 6.828 1 98.44 150 ARG B C 1
ATOM 3299 O O . ARG B 1 150 ? -3.887 -20.578 5.773 1 98.44 150 ARG B O 1
ATOM 3306 N N . LYS B 1 151 ? -5.328 -20.453 7.5 1 98.12 151 LYS B N 1
ATOM 3307 C CA . LYS B 1 151 ? -5.793 -19.109 7.18 1 98.12 151 LYS B CA 1
ATOM 3308 C C . LYS B 1 151 ? -4.777 -18.047 7.613 1 98.12 151 LYS B C 1
ATOM 3310 O O . LYS B 1 151 ? -3.832 -18.359 8.344 1 98.12 151 LYS B O 1
ATOM 3315 N N . MET B 1 152 ? -4.934 -16.828 7.09 1 97.81 152 MET B N 1
ATOM 3316 C CA . MET B 1 152 ? -4.125 -15.688 7.535 1 97.81 152 MET B CA 1
ATOM 3317 C C . MET B 1 152 ? -4.352 -15.414 9.016 1 97.81 152 MET B C 1
ATOM 3319 O O . MET B 1 152 ? -5.484 -15.461 9.5 1 97.81 152 MET B O 1
ATOM 3323 N N . TYR B 1 153 ? -3.246 -15.25 9.766 1 95 153 TYR B N 1
ATOM 3324 C CA . TYR B 1 153 ? -3.262 -14.867 11.172 1 95 153 TYR B CA 1
ATOM 3325 C C . TYR B 1 153 ? -3.828 -15.984 12.039 1 95 153 TYR B C 1
ATOM 3327 O O . TYR B 1 153 ? -4.395 -15.734 13.102 1 95 153 TYR B O 1
ATOM 3335 N N . ASP B 1 154 ? -3.879 -17.156 11.5 1 96 154 ASP B N 1
ATOM 3336 C CA . ASP B 1 154 ? -4.121 -18.312 12.367 1 96 154 ASP B CA 1
ATOM 3337 C C . ASP B 1 154 ? -2.912 -18.594 13.258 1 96 154 ASP B C 1
ATOM 3339 O O . ASP B 1 154 ? -2.066 -19.422 12.922 1 96 154 ASP B O 1
ATOM 3343 N N . MET B 1 155 ? -2.883 -17.984 14.383 1 93.12 155 MET B N 1
ATOM 3344 C CA . MET B 1 155 ? -1.72 -18.016 15.258 1 93.12 155 MET B CA 1
ATOM 3345 C C . MET B 1 155 ? -1.579 -19.391 15.93 1 93.12 155 MET B C 1
ATOM 3347 O O . MET B 1 155 ? -0.473 -19.797 16.281 1 93.12 155 MET B O 1
ATOM 3351 N N . VAL B 1 156 ? -2.674 -20.047 16.078 1 96.19 156 VAL B N 1
ATOM 3352 C CA . VAL B 1 156 ? -2.652 -21.359 16.703 1 96.19 156 VAL B CA 1
ATOM 3353 C C . VAL B 1 156 ? -1.901 -22.344 15.812 1 96.19 156 VAL B C 1
ATOM 3355 O O . VAL B 1 156 ? -0.955 -23 16.266 1 96.19 156 VAL B O 1
ATOM 3358 N N . ARG B 1 157 ? -2.27 -22.406 14.609 1 96.62 157 ARG B N 1
ATOM 3359 C CA . ARG B 1 157 ? -1.597 -23.312 13.688 1 96.62 157 ARG B CA 1
ATOM 3360 C C . ARG B 1 157 ? -0.16 -22.875 13.438 1 96.62 157 ARG B C 1
ATOM 3362 O O . ARG B 1 157 ? 0.748 -23.703 13.359 1 96.62 157 ARG B O 1
ATOM 3369 N N . SER B 1 158 ? -0.029 -21.594 13.312 1 95.38 158 SER B N 1
ATOM 3370 C CA . SER B 1 158 ? 1.321 -21.078 13.117 1 95.38 158 SER B CA 1
ATOM 3371 C C . SER B 1 158 ? 2.246 -21.5 14.25 1 95.38 158 SER B C 1
ATOM 3373 O O . SER B 1 158 ? 3.389 -21.906 14.008 1 95.38 158 SER B O 1
ATOM 3375 N N . ALA B 1 159 ? 1.776 -21.453 15.461 1 95.88 159 ALA B N 1
ATOM 3376 C CA . ALA B 1 159 ? 2.562 -21.812 16.641 1 95.88 159 ALA B CA 1
ATOM 3377 C C . ALA B 1 159 ? 2.904 -23.297 16.641 1 95.88 159 ALA B C 1
ATOM 3379 O O . ALA B 1 159 ? 3.885 -23.719 17.266 1 95.88 159 ALA B O 1
ATOM 3380 N N . GLN B 1 160 ? 2.137 -24.094 15.977 1 97.62 160 GLN B N 1
ATOM 3381 C CA . GLN B 1 160 ? 2.369 -25.531 15.867 1 97.62 160 GLN B CA 1
ATOM 3382 C C . GLN B 1 160 ? 3.299 -25.859 14.703 1 97.62 160 GLN B C 1
ATOM 3384 O O . GLN B 1 160 ? 3.549 -27.016 14.406 1 97.62 160 GLN B O 1
ATOM 3389 N N . GLY B 1 161 ? 3.701 -24.812 14.031 1 96.44 161 GLY B N 1
ATOM 3390 C CA . GLY B 1 161 ? 4.609 -25.016 12.906 1 96.44 161 GLY B CA 1
ATOM 3391 C C . GLY B 1 161 ? 3.893 -25.266 11.594 1 96.44 161 GLY B C 1
ATOM 3392 O O . GLY B 1 161 ? 4.527 -25.594 10.586 1 96.44 161 GLY B O 1
ATOM 3393 N N . ILE B 1 162 ? 2.545 -25.219 11.594 1 98.12 162 ILE B N 1
ATOM 3394 C CA . ILE B 1 162 ? 1.76 -25.391 10.375 1 98.12 162 ILE B CA 1
ATOM 3395 C C . ILE B 1 162 ? 1.728 -24.078 9.594 1 98.12 162 ILE B C 1
ATOM 3397 O O . ILE B 1 162 ? 1.146 -23.094 10.039 1 98.12 162 ILE B O 1
ATOM 3401 N N . GLN B 1 163 ? 2.375 -24.047 8.43 1 98.25 163 GLN B N 1
ATOM 3402 C CA . GLN B 1 163 ? 2.531 -22.844 7.621 1 98.25 163 GLN B CA 1
ATOM 3403 C C . GLN B 1 163 ? 2.098 -23.094 6.18 1 98.25 163 GLN B C 1
ATOM 3405 O O . GLN B 1 163 ? 1.879 -24.234 5.781 1 98.25 163 GLN B O 1
ATOM 3410 N N . ASN B 1 164 ? 1.842 -22.078 5.422 1 98.88 164 ASN B N 1
ATOM 3411 C CA . ASN B 1 164 ? 1.69 -22.125 3.971 1 98.88 164 ASN B CA 1
ATOM 3412 C C . ASN B 1 164 ? 3.043 -22.094 3.266 1 98.88 164 ASN B C 1
ATOM 3414 O O . ASN B 1 164 ? 3.943 -21.359 3.676 1 98.88 164 ASN B O 1
ATOM 3418 N N . TYR B 1 165 ? 3.184 -22.859 2.211 1 98.94 165 TYR B N 1
ATOM 3419 C CA . TYR B 1 165 ? 4.477 -22.922 1.538 1 98.94 165 TYR B CA 1
ATOM 3420 C C . TYR B 1 165 ? 4.324 -22.703 0.039 1 98.94 165 TYR B C 1
ATOM 3422 O O . TYR B 1 165 ? 3.291 -23.047 -0.544 1 98.94 165 TYR B O 1
ATOM 3430 N N . ILE B 1 166 ? 5.344 -22.203 -0.554 1 98.94 166 ILE B N 1
ATOM 3431 C CA . ILE B 1 166 ? 5.504 -22.031 -1.994 1 98.94 166 ILE B CA 1
ATOM 3432 C C . ILE B 1 166 ? 6.945 -22.344 -2.391 1 98.94 166 ILE B C 1
ATOM 3434 O O . ILE B 1 166 ? 7.797 -22.578 -1.529 1 98.94 166 ILE B O 1
ATOM 3438 N N . THR B 1 167 ? 7.195 -22.406 -3.643 1 98.94 167 THR B N 1
ATOM 3439 C CA . THR B 1 167 ? 8.547 -22.281 -4.188 1 98.94 167 THR B CA 1
ATOM 3440 C C . THR B 1 167 ? 8.594 -21.219 -5.273 1 98.94 167 THR B C 1
ATOM 3442 O O . THR B 1 167 ? 7.59 -20.938 -5.934 1 98.94 167 THR B O 1
ATOM 3445 N N . ALA B 1 168 ? 9.789 -20.625 -5.391 1 98.94 168 ALA B N 1
ATOM 3446 C CA . ALA B 1 168 ? 9.945 -19.656 -6.48 1 98.94 168 ALA B CA 1
ATOM 3447 C C . ALA B 1 168 ? 9.625 -20.312 -7.828 1 98.94 168 ALA B C 1
ATOM 3449 O O . ALA B 1 168 ? 9 -19.688 -8.688 1 98.94 168 ALA B O 1
ATOM 3450 N N . TYR B 1 169 ? 9.977 -21.531 -7.977 1 98.88 169 TYR B N 1
ATOM 3451 C CA . TYR B 1 169 ? 9.781 -22.234 -9.234 1 98.88 169 TYR B CA 1
ATOM 3452 C C . TYR B 1 169 ? 8.305 -22.438 -9.531 1 98.88 169 TYR B C 1
ATOM 3454 O O . TYR B 1 169 ? 7.816 -22.031 -10.594 1 98.88 169 TYR B O 1
ATOM 3462 N N . GLU B 1 170 ? 7.562 -23.047 -8.617 1 98.94 170 GLU B N 1
ATOM 3463 C CA . GLU B 1 170 ? 6.148 -23.312 -8.852 1 98.94 170 GLU B CA 1
ATOM 3464 C C . GLU B 1 170 ? 5.355 -22.016 -8.984 1 98.94 170 GLU B C 1
ATOM 3466 O O . GLU B 1 170 ? 4.41 -21.938 -9.773 1 98.94 170 GLU B O 1
ATOM 3471 N N . THR B 1 171 ? 5.762 -21 -8.203 1 98.94 171 THR B N 1
ATOM 3472 C CA . THR B 1 171 ? 5.137 -19.688 -8.328 1 98.94 171 THR B CA 1
ATOM 3473 C C . THR B 1 171 ? 5.395 -19.094 -9.711 1 98.94 171 THR B C 1
ATOM 3475 O O . THR B 1 171 ? 4.48 -18.562 -10.344 1 98.94 171 THR B O 1
ATOM 3478 N N . GLY B 1 172 ? 6.641 -19.203 -10.164 1 98.94 172 GLY B N 1
ATOM 3479 C CA . GLY B 1 172 ? 6.973 -18.734 -11.5 1 98.94 172 GLY B CA 1
ATOM 3480 C C . GLY B 1 172 ? 6.195 -19.469 -12.586 1 98.94 172 GLY B C 1
ATOM 3481 O O . GLY B 1 172 ? 5.754 -18.844 -13.555 1 98.94 172 GLY B O 1
ATOM 3482 N N . ARG B 1 173 ? 6.035 -20.766 -12.422 1 98.88 173 ARG B N 1
ATOM 3483 C CA . ARG B 1 173 ? 5.27 -21.531 -13.398 1 98.88 173 ARG B CA 1
ATOM 3484 C C . ARG B 1 173 ? 3.814 -21.094 -13.438 1 98.88 173 ARG B C 1
ATOM 3486 O O . ARG B 1 173 ? 3.217 -21 -14.508 1 98.88 173 ARG B O 1
ATOM 3493 N N . LEU B 1 174 ? 3.234 -20.828 -12.281 1 98.94 174 LEU B N 1
ATOM 3494 C CA . LEU B 1 174 ? 1.869 -20.312 -12.242 1 98.94 174 LEU B CA 1
ATOM 3495 C C . LEU B 1 174 ? 1.752 -19.016 -13.016 1 98.94 174 LEU B C 1
ATOM 3497 O O . LEU B 1 174 ? 0.832 -18.844 -13.82 1 98.94 174 LEU B O 1
ATOM 3501 N N . LEU B 1 175 ? 2.672 -18.078 -12.773 1 98.94 175 LEU B N 1
ATOM 3502 C CA . LEU B 1 175 ? 2.68 -16.781 -13.453 1 98.94 175 LEU B CA 1
ATOM 3503 C C . LEU B 1 175 ? 2.873 -16.953 -14.953 1 98.94 175 LEU B C 1
ATOM 3505 O O . LEU B 1 175 ? 2.234 -16.266 -15.75 1 98.94 175 LEU B O 1
ATOM 3509 N N . LYS B 1 176 ? 3.717 -17.875 -15.312 1 98.88 176 LYS B N 1
ATOM 3510 C CA . LYS B 1 176 ? 3.957 -18.125 -16.734 1 98.88 176 LYS B CA 1
ATOM 3511 C C . LYS B 1 176 ? 2.713 -18.688 -17.406 1 98.88 176 LYS B C 1
ATOM 3513 O O . LYS B 1 176 ? 2.402 -18.328 -18.547 1 98.88 176 LYS B O 1
ATOM 3518 N N . MET B 1 177 ? 2.047 -19.609 -16.734 1 98.94 177 MET B N 1
ATOM 3519 C CA . MET B 1 177 ? 0.796 -20.125 -17.281 1 98.94 177 MET B CA 1
ATOM 3520 C C . MET B 1 177 ? -0.204 -19 -17.516 1 98.94 177 MET B C 1
ATOM 3522 O O . MET B 1 177 ? -0.917 -19 -18.531 1 98.94 177 MET B O 1
ATOM 3526 N N . MET B 1 178 ? -0.327 -18.016 -16.578 1 98.88 178 MET B N 1
ATOM 3527 C CA . MET B 1 178 ? -1.188 -16.859 -16.766 1 98.88 178 MET B CA 1
ATOM 3528 C C . MET B 1 178 ? -0.746 -16.047 -17.969 1 98.88 178 MET B C 1
ATOM 3530 O O . MET B 1 178 ? -1.573 -15.648 -18.797 1 98.88 178 MET B O 1
ATOM 3534 N N . TYR B 1 179 ? 0.541 -15.82 -18.031 1 98.81 179 TYR B N 1
ATOM 3535 C CA . TYR B 1 179 ? 1.119 -15.039 -19.125 1 98.81 179 TYR B CA 1
ATOM 3536 C C . TYR B 1 179 ? 0.804 -15.672 -20.469 1 98.81 179 TYR B C 1
ATOM 3538 O O . TYR B 1 179 ? 0.449 -14.977 -21.422 1 98.81 179 TYR B O 1
ATOM 3546 N N . ASP B 1 180 ? 0.931 -16.984 -20.484 1 98.69 180 ASP B N 1
ATOM 3547 C CA . ASP B 1 180 ? 0.734 -17.734 -21.719 1 98.69 180 ASP B CA 1
ATOM 3548 C C . ASP B 1 180 ? -0.751 -17.906 -22.031 1 98.69 180 ASP B C 1
ATOM 3550 O O . ASP B 1 180 ? -1.116 -18.375 -23.109 1 98.69 180 ASP B O 1
ATOM 3554 N N . GLY B 1 181 ? -1.626 -17.547 -21.141 1 98.75 181 GLY B N 1
ATOM 3555 C CA . GLY B 1 181 ? -3.061 -17.672 -21.328 1 98.75 181 GLY B CA 1
ATOM 3556 C C . GLY B 1 181 ? -3.561 -19.094 -21.172 1 98.75 181 GLY B C 1
ATOM 3557 O O . GLY B 1 181 ? -4.609 -19.453 -21.719 1 98.75 181 GLY B O 1
ATOM 3558 N N . THR B 1 182 ? -2.797 -19.969 -20.469 1 98.69 182 THR B N 1
ATOM 3559 C CA . THR B 1 182 ? -3.143 -21.375 -20.406 1 98.69 182 THR B CA 1
ATOM 3560 C C . THR B 1 182 ? -3.67 -21.75 -19.031 1 98.69 182 THR B C 1
ATOM 3562 O O . THR B 1 182 ? -4.215 -22.844 -18.828 1 98.69 182 THR B O 1
ATOM 3565 N N . LEU B 1 183 ? -3.512 -20.859 -18.031 1 98.81 183 LEU B N 1
ATOM 3566 C CA . LEU B 1 183 ? -4.102 -21.141 -16.734 1 98.81 183 LEU B CA 1
ATOM 3567 C C . LEU B 1 183 ? -5.625 -21.094 -16.797 1 98.81 183 LEU B C 1
ATOM 3569 O O . LEU B 1 183 ? -6.203 -20.016 -16.984 1 98.81 183 LEU B O 1
ATOM 3573 N N . ILE B 1 184 ? -6.305 -22.188 -16.609 1 98.44 184 ILE B N 1
ATOM 3574 C CA . ILE B 1 184 ? -7.738 -22.391 -16.766 1 98.44 184 ILE B CA 1
ATOM 3575 C C . ILE B 1 184 ? -8.148 -22.125 -18.203 1 98.44 184 ILE B C 1
ATOM 3577 O O . ILE B 1 184 ? -8.438 -23.047 -18.969 1 98.44 184 ILE B O 1
ATOM 3581 N N . ASP B 1 185 ? -8.102 -20.938 -18.719 1 98.5 185 ASP B N 1
ATOM 3582 C CA . ASP B 1 185 ? -8.32 -20.516 -20.094 1 98.5 185 ASP B CA 1
ATOM 3583 C C . ASP B 1 185 ? -7.805 -19.094 -20.328 1 98.5 185 ASP B C 1
ATOM 3585 O O . ASP B 1 185 ? -7.297 -18.453 -19.391 1 98.5 185 ASP B O 1
ATOM 3589 N N . SER B 1 186 ? -7.828 -18.625 -21.594 1 98.69 186 SER B N 1
ATOM 3590 C CA . SER B 1 186 ? -7.25 -17.328 -21.953 1 98.69 186 SER B CA 1
ATOM 3591 C C . SER B 1 186 ? -7.945 -16.188 -21.234 1 98.69 186 SER B C 1
ATOM 3593 O O . SER B 1 186 ? -7.289 -15.25 -20.766 1 98.69 186 SER B O 1
ATOM 3595 N N . GLN B 1 187 ? -9.242 -16.25 -21.141 1 98.56 187 GLN B N 1
ATOM 3596 C CA . GLN B 1 187 ? -10 -15.18 -20.5 1 98.56 187 GLN B CA 1
ATOM 3597 C C . GLN B 1 187 ? -9.664 -15.078 -19.016 1 98.56 187 GLN B C 1
ATOM 3599 O O . GLN B 1 187 ? -9.445 -13.977 -18.5 1 98.56 187 GLN B O 1
ATOM 3604 N N . SER B 1 188 ? -9.695 -16.188 -18.266 1 98.81 188 SER B N 1
ATOM 3605 C CA . SER B 1 188 ? -9.336 -16.219 -16.844 1 98.81 188 SER B CA 1
ATOM 3606 C C . SER B 1 188 ? -7.914 -15.719 -16.641 1 98.81 188 SER B C 1
ATOM 3608 O O . SER B 1 188 ? -7.66 -14.922 -15.727 1 98.81 188 SER B O 1
ATOM 3610 N N . SER B 1 189 ? -7.004 -16.203 -17.484 1 98.94 189 SER B N 1
ATOM 3611 C CA . SER B 1 189 ? -5.609 -15.797 -17.406 1 98.94 189 SER B CA 1
ATOM 3612 C C . SER B 1 189 ? -5.469 -14.281 -17.562 1 98.94 189 SER B C 1
ATOM 3614 O O . SER B 1 189 ? -4.797 -13.625 -16.766 1 98.94 189 SER B O 1
ATOM 3616 N N . ASP B 1 190 ? -6.113 -13.758 -18.547 1 98.88 190 ASP B N 1
ATOM 3617 C CA . ASP B 1 190 ? -6.047 -12.328 -18.828 1 98.88 190 ASP B CA 1
ATOM 3618 C C . ASP B 1 190 ? -6.598 -11.516 -17.656 1 98.88 190 ASP B C 1
ATOM 3620 O O . ASP B 1 190 ? -6.051 -10.469 -17.312 1 98.88 190 ASP B O 1
ATOM 3624 N N . THR B 1 191 ? -7.695 -11.977 -17.094 1 98.88 191 THR B N 1
ATOM 3625 C CA . THR B 1 191 ? -8.305 -11.266 -15.969 1 98.88 191 THR B CA 1
ATOM 3626 C C . THR B 1 191 ? -7.383 -11.281 -14.75 1 98.88 191 THR B C 1
ATOM 3628 O O . THR B 1 191 ? -7.215 -10.266 -14.078 1 98.88 191 THR B O 1
ATOM 3631 N N . MET B 1 192 ? -6.812 -12.398 -14.461 1 98.94 192 MET B N 1
ATOM 3632 C CA . MET B 1 192 ? -5.902 -12.508 -13.32 1 98.94 192 MET B CA 1
ATOM 3633 C C . MET B 1 192 ? -4.688 -11.609 -13.508 1 98.94 192 MET B C 1
ATOM 3635 O O . MET B 1 192 ? -4.262 -10.93 -12.578 1 98.94 192 MET B O 1
ATOM 3639 N N . ILE B 1 193 ? -4.137 -11.586 -14.734 1 98.94 193 ILE B N 1
ATOM 3640 C CA . ILE B 1 193 ? -3.008 -10.711 -15.031 1 98.94 193 ILE B CA 1
ATOM 3641 C C . ILE B 1 193 ? -3.422 -9.258 -14.844 1 98.94 193 ILE B C 1
ATOM 3643 O O . ILE B 1 193 ? -2.666 -8.453 -14.289 1 98.94 193 ILE B O 1
ATOM 3647 N N . SER B 1 194 ? -4.578 -8.961 -15.32 1 98.81 194 SER B N 1
ATOM 3648 C CA . SER B 1 194 ? -5.078 -7.594 -15.172 1 98.81 194 SER B CA 1
ATOM 3649 C C . SER B 1 194 ? -5.168 -7.199 -13.703 1 98.81 194 SER B C 1
ATOM 3651 O O . SER B 1 194 ? -4.82 -6.074 -13.336 1 98.81 194 SER B O 1
ATOM 3653 N N . ILE B 1 195 ? -5.652 -8.07 -12.836 1 98.81 195 ILE B N 1
ATOM 3654 C CA . ILE B 1 195 ? -5.73 -7.805 -11.398 1 98.81 195 ILE B CA 1
ATOM 3655 C C . ILE B 1 195 ? -4.328 -7.586 -10.836 1 98.81 195 ILE B C 1
ATOM 3657 O O . ILE B 1 195 ? -4.094 -6.625 -10.102 1 98.81 195 ILE B O 1
ATOM 3661 N N . LEU B 1 196 ? -3.41 -8.438 -11.234 1 98.94 196 LEU B N 1
ATOM 3662 C CA . LEU B 1 196 ? -2.043 -8.359 -10.734 1 98.94 196 LEU B CA 1
ATOM 3663 C C . LEU B 1 196 ? -1.387 -7.043 -11.148 1 98.94 196 LEU B C 1
ATOM 3665 O O . LEU B 1 196 ? -0.563 -6.496 -10.414 1 98.94 196 LEU B O 1
ATOM 3669 N N . LYS B 1 197 ? -1.722 -6.539 -12.312 1 98.69 197 LYS B N 1
ATOM 3670 C CA . LYS B 1 197 ? -1.154 -5.289 -12.812 1 98.69 197 LYS B CA 1
ATOM 3671 C C . LYS B 1 197 ? -1.641 -4.098 -11.992 1 98.69 197 LYS B C 1
ATOM 3673 O O . LYS B 1 197 ? -1.083 -3.002 -12.086 1 98.69 197 LYS B O 1
ATOM 3678 N N . ASN B 1 198 ? -2.627 -4.285 -11.195 1 97.69 198 ASN B N 1
ATOM 3679 C CA . ASN B 1 198 ? -3.174 -3.207 -10.383 1 97.69 198 ASN B CA 1
ATOM 3680 C C . ASN B 1 198 ? -2.676 -3.283 -8.938 1 97.69 198 ASN B C 1
ATOM 3682 O O . ASN B 1 198 ? -3.227 -2.631 -8.055 1 97.69 198 ASN B O 1
ATOM 3686 N N . GLN B 1 199 ? -1.642 -4.07 -8.711 1 97.56 199 GLN B N 1
ATOM 3687 C CA . GLN B 1 199 ? -1.028 -4.16 -7.391 1 97.56 199 GLN B CA 1
ATOM 3688 C C . GLN B 1 199 ? -0.707 -2.773 -6.84 1 97.56 199 GLN B C 1
ATOM 3690 O O . GLN B 1 199 ? -0.239 -1.901 -7.574 1 97.56 199 GLN B O 1
ATOM 3695 N N . GLN B 1 200 ? -1.007 -2.6 -5.52 1 96.19 200 GLN B N 1
ATOM 3696 C CA . GLN B 1 200 ? -0.856 -1.275 -4.926 1 96.19 200 GLN B CA 1
ATOM 3697 C C . GLN B 1 200 ? 0.35 -1.226 -3.99 1 96.19 200 GLN B C 1
ATOM 3699 O O . GLN B 1 200 ? 0.792 -0.145 -3.596 1 96.19 200 GLN B O 1
ATOM 3704 N N . LEU B 1 201 ? 0.857 -2.309 -3.596 1 97.12 201 LEU B N 1
ATOM 3705 C CA . LEU B 1 201 ? 2.088 -2.41 -2.818 1 97.12 201 LEU B CA 1
ATOM 3706 C C . LEU B 1 201 ? 3.299 -2.547 -3.736 1 97.12 201 LEU B C 1
ATOM 3708 O O . LEU B 1 201 ? 3.664 -3.658 -4.129 1 97.12 201 LEU B O 1
ATOM 3712 N N . CYS B 1 202 ? 3.975 -1.429 -4.016 1 97.44 202 CYS B N 1
ATOM 3713 C CA . CYS B 1 202 ? 4.887 -1.364 -5.152 1 97.44 202 CYS B CA 1
ATOM 3714 C C . CYS B 1 202 ? 6.285 -0.958 -4.707 1 97.44 202 CYS B C 1
ATOM 3716 O O . CYS B 1 202 ? 7.027 -0.335 -5.465 1 97.44 202 CYS B O 1
ATOM 3718 N N . SER B 1 203 ? 6.711 -1.347 -3.535 1 97.62 203 SER B N 1
ATOM 3719 C CA . SER B 1 203 ? 7.949 -0.822 -2.975 1 97.62 203 SER B CA 1
ATOM 3720 C C . SER B 1 203 ? 9.109 -1.784 -3.207 1 97.62 203 SER B C 1
ATOM 3722 O O . SER B 1 203 ? 10.219 -1.564 -2.705 1 97.62 203 SER B O 1
ATOM 3724 N N . LYS B 1 204 ? 8.906 -2.92 -3.92 1 98.69 204 LYS B N 1
ATOM 3725 C CA . LYS B 1 204 ? 9.938 -3.93 -4.156 1 98.69 204 LYS B CA 1
ATOM 3726 C C . LYS B 1 204 ? 10.305 -4.008 -5.633 1 98.69 204 LYS B C 1
ATOM 3728 O O . LYS B 1 204 ? 10.922 -3.084 -6.176 1 98.69 204 LYS B O 1
ATOM 3733 N N . ILE B 1 205 ? 9.758 -4.863 -6.43 1 98.94 205 ILE B N 1
ATOM 3734 C CA . ILE B 1 205 ? 10.07 -4.984 -7.848 1 98.94 205 ILE B CA 1
ATOM 3735 C C . ILE B 1 205 ? 9.781 -3.664 -8.562 1 98.94 205 ILE B C 1
ATOM 3737 O O . ILE B 1 205 ? 10.625 -3.156 -9.305 1 98.94 205 ILE B O 1
ATOM 3741 N N . PRO B 1 206 ? 8.727 -2.975 -8.281 1 98.75 206 PRO B N 1
ATOM 3742 C CA . PRO B 1 206 ? 8.367 -1.793 -9.07 1 98.75 206 PRO B CA 1
ATOM 3743 C C . PRO B 1 206 ? 9.156 -0.551 -8.664 1 98.75 206 PRO B C 1
ATOM 3745 O O . PRO B 1 206 ? 9.164 0.446 -9.391 1 98.75 206 PRO B O 1
ATOM 3748 N N . PHE B 1 207 ? 9.836 -0.559 -7.559 1 98.56 207 PHE B N 1
ATOM 3749 C CA . PHE B 1 207 ? 10.281 0.647 -6.871 1 98.56 207 PHE B CA 1
ATOM 3750 C C . PHE B 1 207 ? 11.023 1.57 -7.824 1 98.56 207 PHE B C 1
ATOM 3752 O O . PHE B 1 207 ? 10.641 2.729 -8.008 1 98.56 207 PHE B O 1
ATOM 3759 N N . TYR B 1 208 ? 12.031 1.119 -8.477 1 98.44 208 TYR B N 1
ATOM 3760 C CA . TYR B 1 208 ? 12.805 1.951 -9.398 1 98.44 208 TYR B CA 1
ATOM 3761 C C . TYR B 1 208 ? 12.141 1.993 -10.773 1 98.44 208 TYR B C 1
ATOM 3763 O O . TYR B 1 208 ? 12.234 3 -11.477 1 98.44 208 TYR B O 1
ATOM 3771 N N . LEU B 1 209 ? 11.492 0.922 -11.141 1 98.31 209 LEU B N 1
ATOM 3772 C CA . LEU B 1 209 ? 10.953 0.768 -12.492 1 98.31 209 LEU B CA 1
ATOM 3773 C C . LEU B 1 209 ? 9.836 1.772 -12.742 1 98.31 209 LEU B C 1
ATOM 3775 O O . LEU B 1 209 ? 9.703 2.297 -13.852 1 98.31 209 LEU B O 1
ATOM 3779 N N . GLN B 1 210 ? 9.062 2.004 -11.703 1 96.5 210 GLN B N 1
ATOM 3780 C CA . GLN B 1 210 ? 7.91 2.877 -11.875 1 96.5 210 GLN B CA 1
ATOM 3781 C C . GLN B 1 210 ? 8.336 4.336 -12.023 1 96.5 210 GLN B C 1
ATOM 3783 O O . GLN B 1 210 ? 7.535 5.188 -12.406 1 96.5 210 GLN B O 1
ATOM 3788 N N . ALA B 1 211 ? 9.562 4.656 -11.719 1 95.94 211 ALA B N 1
ATOM 3789 C CA . ALA B 1 211 ? 10.062 6.027 -11.797 1 95.94 211 ALA B CA 1
ATOM 3790 C C . ALA B 1 211 ? 10.672 6.305 -13.172 1 95.94 211 ALA B C 1
ATOM 3792 O O . ALA B 1 211 ? 10.984 7.453 -13.492 1 95.94 211 ALA B O 1
ATOM 3793 N N . LEU B 1 212 ? 10.805 5.285 -13.961 1 95.38 212 LEU B N 1
ATOM 3794 C CA . LEU B 1 212 ? 11.375 5.449 -15.297 1 95.38 212 LEU B CA 1
ATOM 3795 C C . LEU B 1 212 ? 10.391 6.168 -16.219 1 95.38 212 LEU B C 1
ATOM 3797 O O . LEU B 1 212 ? 9.18 6.039 -16.062 1 95.38 212 LEU B O 1
ATOM 3801 N N . SER B 1 213 ? 10.898 6.941 -17.219 1 91.56 213 SER B N 1
ATOM 3802 C CA . SER B 1 213 ? 10.062 7.602 -18.219 1 91.56 213 SER B CA 1
ATOM 3803 C C . SER B 1 213 ? 9.266 6.582 -19.016 1 91.56 213 SER B C 1
ATOM 3805 O O . SER B 1 213 ? 8.109 6.836 -19.375 1 91.56 213 SER B O 1
ATOM 3807 N N . ASP B 1 214 ? 9.883 5.473 -19.281 1 90.81 214 ASP B N 1
ATOM 3808 C CA . ASP B 1 214 ? 9.211 4.375 -19.969 1 90.81 214 ASP B CA 1
ATOM 3809 C C . ASP B 1 214 ? 8.859 3.252 -19 1 90.81 214 ASP B C 1
ATOM 3811 O O . ASP B 1 214 ? 9.211 2.092 -19.234 1 90.81 214 ASP B O 1
ATOM 3815 N N . SER B 1 215 ? 8.203 3.605 -17.984 1 95.19 215 SER B N 1
ATOM 3816 C CA . SER B 1 215 ? 7.863 2.65 -16.938 1 95.19 215 SER B CA 1
ATOM 3817 C C . SER B 1 215 ? 7.051 1.485 -17.5 1 95.19 215 SER B C 1
ATOM 3819 O O . SER B 1 215 ? 6.043 1.691 -18.172 1 95.19 215 SER B O 1
ATOM 3821 N N . PRO B 1 216 ? 7.445 0.256 -17.25 1 97.94 216 PRO B N 1
ATOM 3822 C CA . PRO B 1 216 ? 6.695 -0.913 -17.719 1 97.94 216 PRO B CA 1
ATOM 3823 C C . PRO B 1 216 ? 5.488 -1.231 -16.844 1 97.94 216 PRO B C 1
ATOM 3825 O O . PRO B 1 216 ? 5.469 -0.87 -15.656 1 97.94 216 PRO B O 1
ATOM 3828 N N . GLU B 1 217 ? 4.449 -1.901 -17.453 1 98.25 217 GLU B N 1
ATOM 3829 C CA . GLU B 1 217 ? 3.459 -2.564 -16.609 1 98.25 217 GLU B CA 1
ATOM 3830 C C . GLU B 1 217 ? 4.082 -3.723 -15.836 1 98.25 217 GLU B C 1
ATOM 3832 O O . GLU B 1 217 ? 5.012 -4.371 -16.328 1 98.25 217 GLU B O 1
ATOM 3837 N N . ILE B 1 218 ? 3.648 -3.896 -14.695 1 98.88 218 ILE B N 1
ATOM 3838 C CA . ILE B 1 218 ? 4.168 -4.957 -13.836 1 98.88 218 ILE B CA 1
ATOM 3839 C C . ILE B 1 218 ? 3.01 -5.715 -13.195 1 98.88 218 ILE B C 1
ATOM 3841 O O . ILE B 1 218 ? 2.184 -5.125 -12.492 1 98.88 218 ILE B O 1
ATOM 3845 N N . ALA B 1 219 ? 2.859 -6.965 -13.445 1 98.94 219 ALA B N 1
ATOM 3846 C CA . ALA B 1 219 ? 1.94 -7.863 -12.75 1 98.94 219 ALA B CA 1
ATOM 3847 C C . ALA B 1 219 ? 2.65 -8.617 -11.625 1 98.94 219 ALA B C 1
ATOM 3849 O O . ALA B 1 219 ? 3.521 -9.453 -11.883 1 98.94 219 ALA B O 1
ATOM 3850 N N . HIS B 1 220 ? 2.301 -8.312 -10.383 1 98.94 220 HIS B N 1
ATOM 3851 C CA . HIS B 1 220 ? 3.105 -8.914 -9.32 1 98.94 220 HIS B CA 1
ATOM 3852 C C . HIS B 1 220 ? 2.301 -9.055 -8.039 1 98.94 220 HIS B C 1
ATOM 3854 O O . HIS B 1 220 ? 1.18 -8.555 -7.941 1 98.94 220 HIS B O 1
ATOM 3860 N N . LYS B 1 221 ? 2.77 -9.812 -7.148 1 98.94 221 LYS B N 1
ATOM 3861 C CA . LYS B 1 221 ? 2.242 -10.055 -5.809 1 98.94 221 LYS B CA 1
ATOM 3862 C C . LYS B 1 221 ? 3.361 -10.07 -4.77 1 98.94 221 LYS B C 1
ATOM 3864 O O . LYS B 1 221 ? 4.352 -10.789 -4.926 1 98.94 221 LYS B O 1
ATOM 3869 N N . THR B 1 222 ? 3.193 -9.281 -3.764 1 98.75 222 THR B N 1
ATOM 3870 C CA . THR B 1 222 ? 4.168 -9.242 -2.68 1 98.75 222 THR B CA 1
ATOM 3871 C C . THR B 1 222 ? 3.723 -10.125 -1.521 1 98.75 222 THR B C 1
ATOM 3873 O O . THR B 1 222 ? 2.572 -10.57 -1.476 1 98.75 222 THR B O 1
ATOM 3876 N N . GLY B 1 223 ? 4.59 -10.461 -0.646 1 98.31 223 GLY B N 1
ATOM 3877 C CA . GLY B 1 223 ? 4.367 -11.117 0.634 1 98.31 223 GLY B CA 1
ATOM 3878 C C . GLY B 1 223 ? 5.371 -10.703 1.694 1 98.31 223 GLY B C 1
ATOM 3879 O O . GLY B 1 223 ? 6.57 -10.609 1.42 1 98.31 223 GLY B O 1
ATOM 3880 N N . GLU B 1 224 ? 4.875 -10.414 2.83 1 96 224 GLU B N 1
ATOM 3881 C CA . GLU B 1 224 ? 5.758 -9.992 3.912 1 96 224 GLU B CA 1
ATOM 3882 C C . GLU B 1 224 ? 5.262 -10.5 5.262 1 96 224 GLU B C 1
ATOM 3884 O O . GLU B 1 224 ? 4.055 -10.602 5.484 1 96 224 GLU B O 1
ATOM 3889 N N . ASP B 1 225 ? 6.062 -10.797 6.094 1 94.5 225 ASP B N 1
ATOM 3890 C CA . ASP B 1 225 ? 5.953 -11.078 7.52 1 94.5 225 ASP B CA 1
ATOM 3891 C C . ASP B 1 225 ? 7.289 -10.859 8.227 1 94.5 225 ASP B C 1
ATOM 3893 O O . ASP B 1 225 ? 8.281 -10.484 7.598 1 94.5 225 ASP B O 1
ATOM 3897 N N . THR B 1 226 ? 7.297 -11.008 9.586 1 93.12 226 THR B N 1
ATOM 3898 C CA . THR B 1 226 ? 8.555 -10.867 10.312 1 93.12 226 THR B CA 1
ATOM 3899 C C . THR B 1 226 ? 9.617 -11.797 9.742 1 93.12 226 THR B C 1
ATOM 3901 O O . THR B 1 226 ? 9.453 -13.023 9.758 1 93.12 226 THR B O 1
ATOM 3904 N N . GLY B 1 227 ? 10.656 -11.219 9.164 1 97.25 227 GLY B N 1
ATOM 3905 C CA . GLY B 1 227 ? 11.766 -11.977 8.617 1 97.25 227 GLY B CA 1
ATOM 3906 C C . GLY B 1 227 ? 11.453 -12.602 7.27 1 97.25 227 GLY B C 1
ATOM 3907 O O . GLY B 1 227 ? 12.242 -13.391 6.746 1 97.25 227 GLY B O 1
ATOM 3908 N N . ILE B 1 228 ? 10.32 -12.375 6.723 1 98.5 228 ILE B N 1
ATOM 3909 C CA . ILE B 1 228 ? 9.898 -12.93 5.438 1 98.5 228 ILE B CA 1
ATOM 3910 C C . ILE B 1 228 ? 9.562 -11.797 4.473 1 98.5 228 ILE B C 1
ATOM 3912 O O . ILE B 1 228 ? 8.797 -10.891 4.812 1 98.5 228 ILE B O 1
ATOM 3916 N N . THR B 1 229 ? 10.141 -11.781 3.314 1 98.81 229 THR B N 1
ATOM 3917 C CA . THR B 1 229 ? 9.781 -10.82 2.275 1 98.81 229 THR B CA 1
ATOM 3918 C C . THR B 1 229 ? 9.93 -11.445 0.891 1 98.81 229 THR B C 1
ATOM 3920 O O . THR B 1 229 ? 10.914 -12.141 0.614 1 98.81 229 THR B O 1
ATOM 3923 N N . HIS B 1 230 ? 8.875 -11.344 0.1 1 98.94 230 HIS B N 1
ATOM 3924 C CA . HIS B 1 230 ? 8.781 -11.859 -1.26 1 98.94 230 HIS B CA 1
ATOM 3925 C C . HIS B 1 230 ? 8.258 -10.797 -2.223 1 98.94 230 HIS B C 1
ATOM 3927 O O . HIS B 1 230 ? 7.539 -9.891 -1.814 1 98.94 230 HIS B O 1
ATOM 3933 N N . ASP B 1 231 ? 8.594 -10.859 -3.418 1 98.94 231 ASP B N 1
ATOM 3934 C CA . ASP B 1 231 ? 7.914 -10.242 -4.555 1 98.94 231 ASP B CA 1
ATOM 3935 C C . ASP B 1 231 ? 8.094 -11.078 -5.82 1 98.94 231 ASP B C 1
ATOM 3937 O O . ASP B 1 231 ? 9.219 -11.414 -6.195 1 98.94 231 ASP B O 1
ATOM 3941 N N . VAL B 1 232 ? 7.027 -11.469 -6.391 1 99 232 VAL B N 1
ATOM 3942 C CA . VAL B 1 232 ? 7.023 -12.32 -7.574 1 99 232 VAL B CA 1
ATOM 3943 C C . VAL B 1 232 ? 6.156 -11.68 -8.664 1 99 232 VAL B C 1
ATOM 3945 O O . VAL B 1 232 ? 5.113 -11.094 -8.367 1 99 232 VAL B O 1
ATOM 3948 N N . GLY B 1 233 ? 6.66 -11.727 -9.875 1 98.94 233 GLY B N 1
ATOM 3949 C CA . GLY B 1 233 ? 5.812 -11.094 -10.875 1 98.94 233 GLY B CA 1
ATOM 3950 C C . GLY B 1 233 ? 6.43 -11.094 -12.258 1 98.94 233 GLY B C 1
ATOM 3951 O O . GLY B 1 233 ? 7.426 -11.773 -12.5 1 98.94 233 GLY B O 1
ATOM 3952 N N . ILE B 1 234 ? 5.758 -10.5 -13.156 1 98.94 234 ILE B N 1
ATOM 3953 C CA . ILE B 1 234 ? 6.137 -10.328 -14.555 1 98.94 234 ILE B CA 1
ATOM 3954 C C . ILE B 1 234 ? 6.293 -8.836 -14.859 1 98.94 234 ILE B C 1
ATOM 3956 O O . ILE B 1 234 ? 5.41 -8.039 -14.547 1 98.94 234 ILE B O 1
ATOM 3960 N N . VAL B 1 235 ? 7.383 -8.469 -15.375 1 98.88 235 VAL B N 1
ATOM 3961 C CA . VAL B 1 235 ? 7.637 -7.117 -15.859 1 98.88 235 VAL B CA 1
ATOM 3962 C C . VAL B 1 235 ? 7.453 -7.066 -17.375 1 98.88 235 VAL B C 1
ATOM 3964 O O . VAL B 1 235 ? 8.133 -7.777 -18.109 1 98.88 235 VAL B O 1
ATOM 3967 N N . TYR B 1 236 ? 6.52 -6.211 -17.844 1 98.31 236 TYR B N 1
ATOM 3968 C CA . TYR B 1 236 ? 6.148 -6.141 -19.25 1 98.31 236 TYR B CA 1
ATOM 3969 C C . TYR B 1 236 ? 6.918 -5.035 -19.953 1 98.31 236 TYR B C 1
ATOM 3971 O O . TYR B 1 236 ? 6.34 -4.023 -20.359 1 98.31 236 TYR B O 1
ATOM 3979 N N . GLY B 1 237 ? 8.188 -5.199 -20.219 1 95.44 237 GLY B N 1
ATOM 3980 C CA . GLY B 1 237 ? 8.945 -4.328 -21.094 1 95.44 237 GLY B CA 1
ATOM 3981 C C . GLY B 1 237 ? 8.805 -4.703 -22.562 1 95.44 237 GLY B C 1
ATOM 3982 O O . GLY B 1 237 ? 7.848 -5.383 -22.953 1 95.44 237 GLY B O 1
ATOM 3983 N N . LYS B 1 238 ? 9.617 -4.172 -23.375 1 93.69 238 LYS B N 1
ATOM 3984 C CA . LYS B 1 238 ? 9.688 -4.648 -24.75 1 93.69 238 LYS B CA 1
ATOM 3985 C C . LYS B 1 238 ? 9.906 -6.16 -24.797 1 93.69 238 LYS B C 1
ATOM 3987 O O . LYS B 1 238 ? 9.297 -6.855 -25.625 1 93.69 238 LYS B O 1
ATOM 3992 N N . GLU B 1 239 ? 10.797 -6.531 -23.969 1 94.88 239 GLU B N 1
ATOM 3993 C CA . GLU B 1 239 ? 10.969 -7.957 -23.688 1 94.88 239 GLU B CA 1
ATOM 3994 C C . GLU B 1 239 ? 10.508 -8.297 -22.281 1 94.88 239 GLU B C 1
ATOM 3996 O O . GLU B 1 239 ? 11.234 -8.055 -21.312 1 94.88 239 GLU B O 1
ATOM 4001 N N . PRO B 1 240 ? 9.375 -8.93 -22.188 1 98.12 240 PRO B N 1
ATOM 4002 C CA . PRO B 1 240 ? 8.844 -9.234 -20.859 1 98.12 240 PRO B CA 1
ATOM 4003 C C . PRO B 1 240 ? 9.648 -10.32 -20.141 1 98.12 240 PRO B C 1
ATOM 4005 O O . PRO B 1 240 ? 10.195 -11.219 -20.781 1 98.12 240 PRO B O 1
ATOM 4008 N N . PHE B 1 241 ? 9.711 -10.211 -18.812 1 98.38 241 PHE B N 1
ATOM 4009 C CA . PHE B 1 241 ? 10.398 -11.25 -18.062 1 98.38 241 PHE B CA 1
ATOM 4010 C C . PHE B 1 241 ? 9.688 -11.523 -16.75 1 98.38 241 PHE B C 1
ATOM 4012 O O . PHE B 1 241 ? 8.984 -10.664 -16.219 1 98.38 241 PHE B O 1
ATOM 4019 N N . LEU B 1 242 ? 9.828 -12.719 -16.344 1 98.75 242 LEU B N 1
ATOM 4020 C CA . LEU B 1 242 ? 9.352 -13.227 -15.07 1 98.75 242 LEU B CA 1
ATOM 4021 C C . LEU B 1 242 ? 10.461 -13.203 -14.016 1 98.75 242 LEU B C 1
ATOM 4023 O O . LEU B 1 242 ? 11.602 -13.562 -14.305 1 98.75 242 LEU B O 1
ATOM 4027 N N . VAL B 1 243 ? 10.148 -12.711 -12.805 1 98.88 243 VAL B N 1
ATOM 4028 C CA . VAL B 1 243 ? 11.125 -12.695 -11.727 1 98.88 243 VAL B CA 1
ATOM 4029 C C . VAL B 1 243 ? 10.438 -13.016 -10.398 1 98.88 243 VAL B C 1
ATOM 4031 O O . VAL B 1 243 ? 9.328 -12.539 -10.141 1 98.88 243 VAL B O 1
ATOM 4034 N N . CYS B 1 244 ? 10.953 -13.883 -9.625 1 98.94 244 CYS B N 1
ATOM 4035 C CA . CYS B 1 244 ? 10.477 -14.273 -8.305 1 98.94 244 CYS B CA 1
ATOM 4036 C C . CYS B 1 244 ? 11.578 -14.117 -7.258 1 98.94 244 CYS B C 1
ATOM 4038 O O . CYS B 1 244 ? 12.641 -14.734 -7.375 1 98.94 244 CYS B O 1
ATOM 4040 N N . PHE B 1 245 ? 11.383 -13.273 -6.309 1 99 245 PHE B N 1
ATOM 4041 C CA . PHE B 1 245 ? 12.211 -13.141 -5.113 1 99 245 PHE B CA 1
ATOM 4042 C C . PHE B 1 245 ? 11.492 -13.711 -3.895 1 99 245 PHE B C 1
ATOM 4044 O O . PHE B 1 245 ? 10.391 -13.273 -3.555 1 99 245 PHE B O 1
ATOM 4051 N N . CYS B 1 246 ? 12.102 -14.68 -3.221 1 98.94 246 CYS B N 1
ATOM 4052 C CA . CYS B 1 246 ? 11.562 -15.234 -1.985 1 98.94 246 CYS B CA 1
ATOM 4053 C C . CYS B 1 246 ? 12.617 -15.234 -0.883 1 98.94 246 CYS B C 1
ATOM 4055 O O . CYS B 1 246 ? 13.734 -15.703 -1.09 1 98.94 246 CYS B O 1
ATOM 4057 N N . GLY B 1 247 ? 12.289 -14.711 0.27 1 98.94 247 GLY B N 1
ATOM 4058 C CA . GLY B 1 247 ? 13.211 -14.688 1.394 1 98.94 247 GLY B CA 1
ATOM 4059 C C . GLY B 1 247 ? 12.555 -15.047 2.713 1 98.94 247 GLY B C 1
ATOM 4060 O O . GLY B 1 247 ? 11.484 -14.531 3.043 1 98.94 247 GLY B O 1
ATOM 4061 N N . ASN B 1 248 ? 13.094 -16 3.436 1 98.81 248 ASN B N 1
ATOM 4062 C CA . ASN B 1 248 ? 12.742 -16.375 4.801 1 98.81 248 ASN B CA 1
ATOM 4063 C C . ASN B 1 248 ? 13.906 -16.141 5.762 1 98.81 248 ASN B C 1
ATOM 4065 O O . ASN B 1 248 ? 15.07 -16.328 5.387 1 98.81 248 ASN B O 1
ATOM 4069 N N . GLU B 1 249 ? 13.578 -15.781 7.02 1 98.31 249 GLU B N 1
ATOM 4070 C CA . GLU B 1 249 ? 14.578 -15.57 8.062 1 98.31 249 GLU B CA 1
ATOM 4071 C C . GLU B 1 249 ? 15.664 -14.594 7.602 1 98.31 249 GLU B C 1
ATOM 4073 O O . GLU B 1 249 ? 16.859 -14.844 7.793 1 98.31 249 GLU B O 1
ATOM 4078 N N . THR B 1 250 ? 15.25 -13.562 6.945 1 98.62 250 THR B N 1
ATOM 4079 C CA . THR B 1 250 ? 16.219 -12.68 6.293 1 98.62 250 THR B CA 1
ATOM 4080 C C . THR B 1 250 ? 16.078 -11.25 6.816 1 98.62 250 THR B C 1
ATOM 4082 O O . THR B 1 250 ? 15.234 -10.969 7.66 1 98.62 250 THR B O 1
ATOM 4085 N N . ASP B 1 251 ? 17.062 -10.43 6.449 1 98.31 251 ASP B N 1
ATOM 4086 C CA . ASP B 1 251 ? 16.984 -8.984 6.637 1 98.31 251 ASP B CA 1
ATOM 4087 C C . ASP B 1 251 ? 16.047 -8.344 5.613 1 98.31 251 ASP B C 1
ATOM 4089 O O . ASP B 1 251 ? 16.469 -7.992 4.508 1 98.31 251 ASP B O 1
ATOM 4093 N N . THR B 1 252 ? 14.797 -8.148 6.047 1 98.5 252 THR B N 1
ATOM 4094 C CA . THR B 1 252 ? 13.734 -7.805 5.113 1 98.5 252 THR B CA 1
ATOM 4095 C C . THR B 1 252 ? 14.039 -6.484 4.406 1 98.5 252 THR B C 1
ATOM 4097 O O . THR B 1 252 ? 13.977 -6.402 3.178 1 98.5 252 THR B O 1
ATOM 4100 N N . PRO B 1 253 ? 14.422 -5.383 5.133 1 98.38 253 PRO B N 1
ATOM 4101 C CA . PRO B 1 253 ? 14.719 -4.145 4.406 1 98.38 253 PRO B CA 1
ATOM 4102 C C . PRO B 1 253 ? 15.859 -4.309 3.406 1 98.38 253 PRO B C 1
ATOM 4104 O O . PRO B 1 253 ? 15.781 -3.795 2.287 1 98.38 253 PRO B O 1
ATOM 4107 N N . ALA B 1 254 ? 16.891 -5.004 3.777 1 98.5 254 ALA B N 1
ATOM 4108 C CA . ALA B 1 254 ? 18.016 -5.199 2.879 1 98.5 254 ALA B CA 1
ATOM 4109 C C . ALA B 1 254 ? 17.609 -5.977 1.632 1 98.5 254 ALA B C 1
ATOM 4111 O O . ALA B 1 254 ? 17.984 -5.621 0.515 1 98.5 254 ALA B O 1
ATOM 4112 N N . PHE B 1 255 ? 16.891 -7.031 1.817 1 98.88 255 PHE B N 1
ATOM 4113 C CA . PHE B 1 255 ? 16.484 -7.848 0.682 1 98.88 255 PHE B CA 1
ATOM 4114 C C . PHE B 1 255 ? 15.539 -7.074 -0.226 1 98.88 255 PHE B C 1
ATOM 4116 O O . PHE B 1 255 ? 15.602 -7.199 -1.451 1 98.88 255 PHE B O 1
ATOM 4123 N N . GLU B 1 256 ? 14.594 -6.273 0.329 1 98.81 256 GLU B N 1
ATOM 4124 C CA . GLU B 1 256 ? 13.672 -5.48 -0.487 1 98.81 256 GLU B CA 1
ATOM 4125 C C . GLU B 1 256 ? 14.438 -4.5 -1.372 1 98.81 256 GLU B C 1
ATOM 4127 O O . GLU B 1 256 ? 14.062 -4.277 -2.525 1 98.81 256 GLU B O 1
ATOM 4132 N N . ARG B 1 257 ? 15.492 -3.926 -0.881 1 98.31 257 ARG B N 1
ATOM 4133 C CA . ARG B 1 257 ? 16.328 -3.047 -1.688 1 98.31 257 ARG B CA 1
ATOM 4134 C C . ARG B 1 257 ? 17.016 -3.818 -2.812 1 98.31 257 ARG B C 1
ATOM 4136 O O . ARG B 1 257 ? 17.094 -3.336 -3.943 1 98.31 257 ARG B O 1
ATOM 4143 N N . VAL B 1 258 ? 17.469 -4.973 -2.465 1 98.75 258 VAL B N 1
ATOM 4144 C CA . VAL B 1 258 ? 18.125 -5.816 -3.453 1 98.75 258 VAL B CA 1
ATOM 4145 C C . VAL B 1 258 ? 17.141 -6.211 -4.543 1 98.75 258 VAL B C 1
ATOM 4147 O O . VAL B 1 258 ? 17.469 -6.219 -5.73 1 98.75 258 VAL B O 1
ATOM 4150 N N . MET B 1 259 ? 15.867 -6.539 -4.191 1 98.88 259 MET B N 1
ATOM 4151 C CA . MET B 1 259 ? 14.828 -6.855 -5.172 1 98.88 259 MET B CA 1
ATOM 4152 C C . MET B 1 259 ? 14.672 -5.715 -6.176 1 98.88 259 MET B C 1
ATOM 4154 O O . MET B 1 259 ? 14.594 -5.953 -7.383 1 98.88 259 MET B O 1
ATOM 4158 N N . ALA B 1 260 ? 14.586 -4.496 -5.625 1 98.81 260 ALA B N 1
ATOM 4159 C CA . ALA B 1 260 ? 14.375 -3.316 -6.461 1 98.81 260 ALA B CA 1
ATOM 4160 C C . ALA B 1 260 ? 15.562 -3.098 -7.398 1 98.81 260 ALA B C 1
ATOM 4162 O O . ALA B 1 260 ? 15.375 -2.826 -8.586 1 98.81 260 ALA B O 1
ATOM 4163 N N . GLU B 1 261 ? 16.734 -3.248 -6.895 1 98.5 261 GLU B N 1
ATOM 4164 C CA . GLU B 1 261 ? 17.953 -3.018 -7.664 1 98.5 261 GLU B CA 1
ATOM 4165 C C . GLU B 1 261 ? 18.125 -4.066 -8.758 1 98.5 261 GLU B C 1
ATOM 4167 O O . GLU B 1 261 ? 18.438 -3.729 -9.906 1 98.5 261 GLU B O 1
ATOM 4172 N N . ILE B 1 262 ? 17.938 -5.277 -8.414 1 98.62 262 ILE B N 1
ATOM 4173 C CA . ILE B 1 262 ? 18.094 -6.355 -9.383 1 98.62 262 ILE B CA 1
ATOM 4174 C C . ILE B 1 262 ? 17.031 -6.215 -10.477 1 98.62 262 ILE B C 1
ATOM 4176 O O . ILE B 1 262 ? 17.328 -6.438 -11.656 1 98.62 262 ILE B O 1
ATOM 4180 N N . SER B 1 263 ? 15.797 -5.852 -10.062 1 98.56 263 SER B N 1
ATOM 4181 C CA . SER B 1 263 ? 14.734 -5.688 -11.055 1 98.56 263 SER B CA 1
ATOM 4182 C C . SER B 1 263 ? 15.078 -4.586 -12.047 1 98.56 263 SER B C 1
ATOM 4184 O O . SER B 1 263 ? 14.836 -4.73 -13.25 1 98.56 263 SER B O 1
ATOM 4186 N N . LEU B 1 264 ? 15.602 -3.5 -11.539 1 97.88 264 LEU B N 1
ATOM 4187 C CA . LEU B 1 264 ? 16.031 -2.414 -12.414 1 97.88 264 LEU B CA 1
ATOM 4188 C C . LEU B 1 264 ? 17.156 -2.873 -13.344 1 97.88 264 LEU B C 1
ATOM 4190 O O . LEU B 1 264 ? 17.141 -2.58 -14.539 1 97.88 264 LEU B O 1
ATOM 4194 N N . ASP B 1 265 ? 18.172 -3.574 -12.797 1 96.62 265 ASP B N 1
ATOM 4195 C CA . ASP B 1 265 ? 19.312 -4.059 -13.578 1 96.62 265 ASP B CA 1
ATOM 4196 C C . ASP B 1 265 ? 18.859 -5.008 -14.68 1 96.62 265 ASP B C 1
ATOM 4198 O O . ASP B 1 265 ? 19.328 -4.906 -15.82 1 96.62 265 ASP B O 1
ATOM 4202 N N . LEU B 1 266 ? 17.984 -5.902 -14.344 1 96.81 266 LEU B N 1
ATOM 4203 C CA . LEU B 1 266 ? 17.453 -6.836 -15.328 1 96.81 266 LEU B CA 1
ATOM 4204 C C . LEU B 1 266 ? 16.719 -6.09 -16.438 1 96.81 266 LEU B C 1
ATOM 4206 O O . LEU B 1 266 ? 16.906 -6.375 -17.625 1 96.81 266 LEU B O 1
ATOM 4210 N N . PHE B 1 267 ? 15.883 -5.133 -16.078 1 97.25 267 PHE B N 1
ATOM 4211 C CA . PHE B 1 267 ? 15.094 -4.375 -17.047 1 97.25 267 PHE B CA 1
ATOM 4212 C C . PHE B 1 267 ? 16 -3.621 -18 1 97.25 267 PHE B C 1
ATOM 4214 O O . PHE B 1 267 ? 15.789 -3.646 -19.219 1 97.25 267 PHE B O 1
ATOM 4221 N N . LYS B 1 268 ? 17.016 -2.994 -17.469 1 94.94 268 LYS B N 1
ATOM 4222 C CA . LYS B 1 268 ? 17.938 -2.223 -18.297 1 94.94 268 LYS B CA 1
ATOM 4223 C C . LYS B 1 268 ? 18.719 -3.131 -19.25 1 94.94 268 LYS B C 1
ATOM 4225 O O . LYS B 1 268 ? 18.953 -2.779 -20.406 1 94.94 268 LYS B O 1
ATOM 4230 N N . GLN B 1 269 ? 19.094 -4.215 -18.766 1 92 269 GLN B N 1
ATOM 4231 C CA . GLN B 1 269 ? 19.891 -5.137 -19.562 1 92 269 GLN B CA 1
ATOM 4232 C C . GLN B 1 269 ? 19.078 -5.746 -20.688 1 92 269 GLN B C 1
ATOM 4234 O O . GLN B 1 269 ? 19.562 -5.91 -21.812 1 92 269 GLN B O 1
ATOM 4239 N N . ILE B 1 270 ? 17.906 -6.02 -20.438 1 89.69 270 ILE B N 1
ATOM 4240 C CA . ILE B 1 270 ? 17.078 -6.77 -21.375 1 89.69 270 ILE B CA 1
ATOM 4241 C C . ILE B 1 270 ? 16.391 -5.809 -22.328 1 89.69 270 ILE B C 1
ATOM 4243 O O . ILE B 1 270 ? 16.078 -6.176 -23.469 1 89.69 270 ILE B O 1
ATOM 4247 N N . ASN B 1 271 ? 16.141 -4.5 -21.891 1 86.56 271 ASN B N 1
ATOM 4248 C CA . ASN B 1 271 ? 15.367 -3.561 -22.703 1 86.56 271 ASN B CA 1
ATOM 4249 C C . ASN B 1 271 ? 16.234 -2.412 -23.219 1 86.56 271 ASN B C 1
ATOM 4251 O O . ASN B 1 271 ? 15.719 -1.426 -23.734 1 86.56 271 ASN B O 1
ATOM 4255 N N . LYS B 1 272 ? 17.531 -2.039 -22.719 1 72 272 LYS B N 1
ATOM 4256 C CA . LYS B 1 272 ? 18.406 -1.027 -23.281 1 72 272 LYS B CA 1
ATOM 4257 C C . LYS B 1 272 ? 18.5 -1.163 -24.797 1 72 272 LYS B C 1
ATOM 4259 O O . LYS B 1 272 ? 18.594 -0.161 -25.516 1 72 272 LYS B O 1
ATOM 4264 N N . GLU B 1 273 ? 18.984 -2.334 -25.297 1 53.69 273 GLU B N 1
ATOM 4265 C CA . GLU B 1 273 ? 19.422 -2.434 -26.688 1 53.69 273 GLU B CA 1
ATOM 4266 C C . GLU B 1 273 ? 18.266 -2.199 -27.641 1 53.69 273 GLU B C 1
ATOM 4268 O O . GLU B 1 273 ? 18.422 -2.293 -28.859 1 53.69 273 GLU B O 1
ATOM 4273 N N . ILE B 1 274 ? 17.047 -1.864 -27.078 1 38.5 274 ILE B N 1
ATOM 4274 C CA . ILE B 1 274 ? 16.141 -1.551 -28.188 1 38.5 274 ILE B CA 1
ATOM 4275 C C . ILE B 1 274 ? 16.203 -0.057 -28.484 1 38.5 274 ILE B C 1
ATOM 4277 O O . ILE B 1 274 ? 16.141 0.774 -27.578 1 38.5 274 ILE B O 1
#

pLDDT: mean 94.35, std 13.08, range [23.55, 99.0]

Secondary structure (DSSP, 8-state):
----------HHHHHHHHHHHHHHHTSSSEEEEEEEETTT--EEEESTTS-EE-GGGGHHHHHHHHHHHHHHTSS-TT-EEEEPGGG--SSSSSGGGSPTTEEEEHHHHHHHHHHS--HHHHHHHHHHH-HHHHHHHHHHTT-SS-B--S-TT-HHHHHTT---EE-HHHHHHHHHHHHTT-SS-HHHHHHHHHHHTT-S--SSTHHHHTTSTTPPEEEEEEEEETTEEEEEEEEESSS-EEEEEEEESS-HHHHHHHHHHHHHHHHHHHHS--/----------HHHHHHHHHHHHHHHTSSSEEEEEEEETTT--EEEESTTS-EE-GGGGHHHHHHHHHHHHHHTSS-TT-EEEEPGGG--SSSSSGGGSPTTEEEEHHHHHHHHHHS--HHHHHHHHHHH-HHHHHHHHHHTT-SS-B--S-TT-HHHHHTT---EE-HHHHHHHHHHHHHT-SS-HHHHHHHHHHHTT-S--SSTHHHHTTSTTPPEEEEEEEEETTEEEEEEEEESSS-EEEEEEEESS-HHHHHHHHHHHHHHHHHHHHTT-

Radius of gyration: 23.61 Å; Cα contacts (8 Å, |Δi|>4): 1090; chains: 2; bounding box: 53×72×55 Å

Organism: NCBI:txid29354

InterPro domains:
  IPR000871 Beta-lactamase, class-A [PTHR35333] (19-269)
  IPR012338 Beta-lactamase/transpeptidase-like [G3DSA:3.40.710.10] (16-272)
  IPR012338 Beta-lactamase/transpeptidase-like [SSF56601] (19-263)
  IPR045155 Beta-lactamase class A, catalytic domain [PF13354] (23-269)

Foldseek 3Di:
DPPPPQPDDPPVVVVLVVVLVVLQVPWDFDKWKWKAFLVPRHIDIDCQVDKAQCFLLLLLLLLLLQLLCVVVVNFPQADKDFQACVLADDDWFDPNPDDGGDIDGNVRLSLRCFQTVGQSSQSVSCVSRPQVSSQVSLVVVVNDRFHDFDGPPPVVCVVVVGGTIDGNVSSLVSQSCLVVQNSSGNVSSVVLQVSQLNRDPQQALQNVQVVDPQRWRKRWGWGDDVQWTKIWTWTDAVTIMTMIITGHNTDHVSVSVSRNVSSVVVCCVVHVVD/DPPPPQPDDPPVVVVLVVVLVVLQVPWDFDKWKWKAFLVPRHIDIDCQVDKDQCFLLLLLLLLLLQVLCVVVVNFPQADKDFQACVLADDDKFDPNPDDGGDIDGNVRLSLRCFQTVHQSSQSVSCVSRPQVSSQVSLVVVVNDRFHDFDGPPPVVCVVVVGGTIDGNVSSLVSQSCLVVQNSSGNVSSVVLQVSQLNRDPQQALQNVQVVDPQRWRKRWGWGDDVQWTKIWTWTDAVTIMTMIITGHNTDHVSVSVSRNVSSVVVCCVVHVVD

Nearest PDB structures (foldseek):
  4ewf-assembly2_B  TM=9.076E-01  e=2.027E-21  Sphaerobacter thermophilus DSM 20745
  4ewf-assembly4_D  TM=9.078E-01  e=1.536E-21  Sphaerobacter thermophilus DSM 20745
  4ewf-assembly3_C  TM=8.893E-01  e=5.507E-21  Sphaerobacter thermophilus DSM 20745
  4hes-assembly3_E  TM=9.074E-01  e=1.339E-20  Veillonella parvula DSM 2008
  5hw3-assembly1_A  TM=8.651E-01  e=1.246E-13  Burkholderia vietnamiensis G4

Sequence (548 aa):
MSGCQFRPAGSLFIGMNDEIIEKLEQLPGRISFLYENLKTGDGFAYHEQEPMMAASVIKLFIMAAAFEKSKKGTFQMEELFAVKKEDCVPSCGALTYLHDGILVTGMDLVTLMIIFSDNTATNVLIDILGMEEINETIQGLGFERTILQRKMYDMVRSAQGIQNYITAYETGRLLKMMYDGTLIDSQSSDTMISILKNQQLCSKIPFYLQALSDSPEIAHKTGEDTGITHDVGIVYGKEPFLVCFCGNETDTPAFERVMAEISLDLFKQINKEIMSGCQFRPAGSLFIGMNDEIIEKLEQLPGRISFLYENLKTGDGFAYHEQEPMMAASVIKLFIMAAAFEKSKKGTFQMEELFAVKKEDCVPSCGALTYLHDGILVTGMDLVTLMIIFSDNTATNVLIDILGMEEINETIQGLGFERTILQRKMYDMVRSAQGIQNYITAYETGRLLKMMYDGTLIDSQSSDTMISILKNQQLCSKIPFYLQALSDSPEIAHKTGEDTGITHDVGIVYGKEPFLVCFCGNETDTPAFERVMAEISLDLFKQINKEI